Protein AF-A0A0L7R8U9-F1 (afdb_monomer_lite)

Organism: NCBI:txid597456

pLDDT: mean 75.71, std 15.87, range [39.09, 97.75]

Radius of gyration: 36.41 Å; chains: 1; bounding box: 58×98×101 Å

Foldseek 3Di:
DLVCVVVVQVVCCVPPVDNDPDDSVLVLVLVLLLLLVVLLVLLVVLLLVLCCVVDVVSVVCDDVVNVVVVVVVSVVVSVVVSVVVVVCCVPCVPCVLVVLLVSLCCSVPVSVVSVVVSLVSLVVSQVVVCVVVVHGPVVSVLSSVLSVVLVVLSCVLRSLLSVLSSVCSVPVPDPCNPPVNSVVSSVSSVCSVVVNVVSCCVSDPVNVVVVVVVVVVVVVVVVCVVPPPDDDLPDPDPVNVVCCVVVNRPDPDDDDDPVVVVVVVVVVVVVVVVVVVVVPPPDDPVVVVVVVVVVVVVVVVVVVVVVLLQWAAEEEDFLVCCCCVQQVVDAFEKEKEWAAAPPDVVSVVVNVLLGVVRNVFSNYHHYYYHNCRNPPPDDPQFPGKIWMDTNRHTDDIQTHQVSCVHPVRDSVQVVQVCVVSPSGVDPDPDRPDDDDPPPVVVVVVVVVVVVPPPDDD

Secondary structure (DSSP, 8-state):
-TTTHHHHHHHHHHHH-------HHHHHHHHHHHHHHHHHHHHHHHHHHHHHTT-TTHHHHT-HHHHHHHHHHHHHHHHHHHHHHHHHHHH-TTTHHHHHHHHHHHHHHHHHHHHHHHHHHHHHHHHHHHHHHSS--HHHHHHHHHHHHHHHHHHHHHHHHHHHHHHHHH-TT-GGG-HHHHHHHHHHHHHHHHHHHHHHHHH-HHHHHHHHHHHHHHHHHHHHHHHHTT--TT---HHHHHHHHTTSS----PPPPHHHHHHHHHHHHHHHHHHHHTTGGGS-HHHHHHHHHHHHHHHHHHHHHHHH----SEEE--TTTHIIIIITS-TT-EEEEEEE-TT-HHHHHHHHHHHHHHHH-TTSEEEEEEHHHHSTT--GGG-SEEEEEETTEEEEEEEHHHHTTGGG--HHHHHHHHHTTTSS--S--S--SPP---HHHHHHHHHHHTTTTT---

Sequence (457 aa):
MVILIEPLEEMLRWFFNVNMKLNMDYVCMISFDVSVITIAILKFMLYTNIFQEQISFGRTLLKRFTSIKGILLIWCSCIISLAIGLHIYDFFEGDMADIYVWNTIMFIAMPFIIFVAIDSLILYELVILKMIEGSWRKKYLRHYVMLVITAIAFFLIRTPYRLARAINFIEPKALCCTDSRREVLYFMAKTFPIISSIIYISSSAEFQKAFQVWEKSSDREKWLISNFKGQDPNEDTQWNDILRSKGIIPEKQKEITEDQIVDIVENAVNEKTNRLDELDELEDEEDEEVLLEYRRKRIAEMKELANKSKYGEVKEISAEDYVKEVNNAGDDVWVILHLYKAGIPLCTLINQHLANLARKFPATKFLKSISTTCIPNWPDSNLPTIFIYHSGNMVKEIIGPIELRGMKLTEAELEWMLGQIKAVPTKITEDPKPKIKDVLFSTLRHETDDLAESNDW

InterPro domains:
  IPR024253 Phosducin, thioredoxin-like domain [PF02114] (282-426)
  IPR036249 Thioredoxin-like superfamily [SSF52833] (236-425)
  IPR051498 Phosducin-like chaperone and apoptosis regulator [PTHR45809] (231-445)

Structure (mmCIF, N/CA/C/O backbone):
data_AF-A0A0L7R8U9-F1
#
_entry.id   AF-A0A0L7R8U9-F1
#
loop_
_atom_site.group_PDB
_atom_site.id
_atom_site.type_symbol
_atom_site.label_atom_id
_atom_site.label_alt_id
_atom_site.label_comp_id
_atom_site.label_asym_id
_atom_site.label_entity_id
_atom_site.label_seq_id
_atom_site.pdbx_PDB_ins_code
_atom_site.Cartn_x
_atom_site.Cartn_y
_atom_site.Cartn_z
_atom_site.occupancy
_atom_site.B_iso_or_equiv
_atom_site.auth_seq_id
_atom_site.auth_comp_id
_atom_site.auth_asym_id
_atom_site.auth_atom_id
_atom_site.pdbx_PDB_model_num
ATOM 1 N N . MET A 1 1 ? 12.725 6.420 -12.516 1.00 45.22 1 MET A N 1
ATOM 2 C CA . MET A 1 1 ? 13.573 5.213 -12.407 1.00 45.22 1 MET A CA 1
ATOM 3 C C . MET A 1 1 ? 14.944 5.384 -13.054 1.00 45.22 1 MET A C 1
ATOM 5 O O . MET A 1 1 ? 15.909 5.319 -12.317 1.00 45.22 1 MET A O 1
ATOM 9 N N . VAL A 1 2 ? 15.065 5.697 -14.352 1.00 47.12 2 VAL A N 1
ATOM 10 C CA . VAL A 1 2 ? 16.365 5.740 -15.077 1.00 47.12 2 VAL A CA 1
ATOM 11 C C . VAL A 1 2 ? 17.438 6.673 -14.475 1.00 47.12 2 VAL A C 1
ATOM 13 O O . VAL A 1 2 ? 18.620 6.381 -14.563 1.00 47.12 2 VAL A O 1
ATOM 16 N N . ILE A 1 3 ? 17.056 7.780 -13.825 1.00 54.25 3 ILE A N 1
ATOM 17 C CA . ILE A 1 3 ? 18.008 8.727 -13.201 1.00 54.25 3 ILE A CA 1
ATOM 18 C C . ILE A 1 3 ? 18.615 8.184 -11.890 1.00 54.25 3 ILE A C 1
ATOM 20 O O . ILE A 1 3 ? 19.708 8.583 -11.517 1.00 54.25 3 ILE A O 1
ATOM 24 N N . LEU A 1 4 ? 17.928 7.268 -11.199 1.00 56.81 4 LEU A N 1
ATOM 25 C CA . LEU A 1 4 ? 18.342 6.761 -9.882 1.00 56.81 4 LEU A CA 1
ATOM 26 C C . LEU A 1 4 ? 19.111 5.438 -9.957 1.00 56.81 4 LEU A C 1
ATOM 28 O O . LEU A 1 4 ? 19.556 4.941 -8.931 1.00 56.81 4 LEU A O 1
ATOM 32 N N . ILE A 1 5 ? 19.250 4.866 -11.152 1.00 62.53 5 ILE A N 1
ATOM 33 C CA . ILE A 1 5 ? 19.851 3.546 -11.348 1.00 62.53 5 ILE A CA 1
ATOM 34 C C . ILE A 1 5 ? 21.372 3.581 -11.183 1.00 62.53 5 ILE A C 1
ATOM 36 O O . ILE A 1 5 ? 21.901 2.703 -10.521 1.00 62.53 5 ILE A O 1
ATOM 40 N N . GLU A 1 6 ? 22.051 4.621 -11.675 1.00 62.44 6 GLU A N 1
ATOM 41 C CA . GLU A 1 6 ? 23.496 4.820 -11.457 1.00 62.44 6 GLU A CA 1
ATOM 42 C C . GLU A 1 6 ? 23.830 4.979 -9.952 1.00 62.44 6 GLU A C 1
ATOM 44 O O . GLU A 1 6 ? 24.641 4.206 -9.442 1.00 62.44 6 GLU A O 1
ATOM 49 N N . PRO A 1 7 ? 23.149 5.861 -9.182 1.00 67.06 7 PRO A N 1
ATOM 50 C CA . PRO A 1 7 ? 23.321 5.915 -7.726 1.00 67.06 7 PRO A CA 1
ATOM 51 C C . PRO A 1 7 ? 22.981 4.607 -6.999 1.00 67.06 7 PRO A C 1
ATOM 53 O O . PRO A 1 7 ? 23.595 4.282 -5.985 1.00 67.06 7 PRO A O 1
ATOM 56 N N . LEU A 1 8 ? 21.981 3.864 -7.483 1.00 62.41 8 LEU A N 1
ATOM 57 C CA . LEU A 1 8 ? 21.569 2.587 -6.899 1.00 62.41 8 LEU A CA 1
ATOM 58 C C . LEU A 1 8 ? 22.603 1.485 -7.159 1.00 62.41 8 LEU A C 1
ATOM 60 O O . LEU A 1 8 ? 22.883 0.705 -6.256 1.00 62.41 8 LEU A O 1
ATOM 64 N N . GLU A 1 9 ? 23.179 1.425 -8.358 1.00 63.69 9 GLU A N 1
ATOM 65 C CA . GLU A 1 9 ? 24.260 0.499 -8.712 1.00 63.69 9 GLU A CA 1
ATOM 66 C C . GLU A 1 9 ? 25.479 0.737 -7.816 1.00 63.69 9 GLU A C 1
ATOM 68 O O . GLU A 1 9 ? 26.037 -0.205 -7.252 1.00 63.69 9 GLU A O 1
ATOM 73 N N . GLU A 1 10 ? 25.828 2.004 -7.592 1.00 69.56 10 GLU A N 1
ATOM 74 C CA . GLU A 1 10 ? 26.938 2.390 -6.725 1.00 69.56 10 GLU A CA 1
ATOM 75 C C . GLU A 1 10 ? 26.658 2.066 -5.247 1.00 69.56 10 GLU A C 1
ATOM 77 O O . GLU A 1 10 ? 27.529 1.549 -4.545 1.00 69.56 10 GLU A O 1
ATOM 82 N N . MET A 1 11 ? 25.413 2.249 -4.795 1.00 72.62 11 MET A N 1
ATOM 83 C CA . MET A 1 11 ? 24.957 1.834 -3.465 1.00 72.62 11 MET A CA 1
ATOM 84 C C . MET A 1 11 ? 25.008 0.308 -3.286 1.00 72.62 11 MET A C 1
ATOM 86 O O . MET A 1 11 ? 25.519 -0.179 -2.280 1.00 72.62 11 MET A O 1
ATOM 90 N N . LEU A 1 12 ? 24.504 -0.465 -4.250 1.00 70.44 12 LEU A N 1
ATOM 91 C CA . LEU A 1 12 ? 24.481 -1.931 -4.189 1.00 70.44 12 LEU A CA 1
ATOM 92 C C . LEU A 1 12 ? 25.890 -2.525 -4.242 1.00 70.44 12 LEU A C 1
ATOM 94 O O . LEU A 1 12 ? 26.188 -3.474 -3.514 1.00 70.44 12 LEU A O 1
ATOM 98 N N . ARG A 1 13 ? 26.774 -1.932 -5.044 1.00 73.56 13 ARG A N 1
ATOM 99 C CA . ARG A 1 13 ? 28.195 -2.276 -5.065 1.00 73.56 13 ARG A CA 1
ATOM 100 C C . ARG A 1 13 ? 28.855 -1.979 -3.720 1.00 73.56 13 ARG A C 1
ATOM 102 O O . ARG A 1 13 ? 29.638 -2.797 -3.248 1.00 73.56 13 ARG A O 1
ATOM 109 N N . TRP A 1 14 ? 28.515 -0.859 -3.080 1.00 75.31 14 TRP A N 1
ATOM 110 C CA . TRP A 1 14 ? 29.071 -0.487 -1.777 1.00 75.31 14 TRP A CA 1
ATOM 111 C C . TRP A 1 14 ? 28.579 -1.384 -0.630 1.00 75.31 14 TRP A C 1
ATOM 113 O O . TRP A 1 14 ? 29.381 -1.801 0.201 1.00 75.31 14 TRP A O 1
ATOM 123 N N . PHE A 1 15 ? 27.286 -1.725 -0.595 1.00 72.19 15 PHE A N 1
ATOM 124 C CA . PHE A 1 15 ? 26.695 -2.515 0.496 1.00 72.19 15 PHE A CA 1
ATOM 125 C C . PHE A 1 15 ? 26.832 -4.031 0.327 1.00 72.19 15 PHE A C 1
ATOM 127 O O . PHE A 1 15 ? 26.999 -4.738 1.319 1.00 72.19 15 PHE A O 1
ATOM 134 N N . PHE A 1 16 ? 26.741 -4.542 -0.902 1.00 75.44 16 PHE A N 1
ATOM 135 C CA . PHE A 1 16 ? 26.641 -5.983 -1.163 1.00 75.44 16 PHE A CA 1
ATOM 136 C C . PHE A 1 16 ? 27.7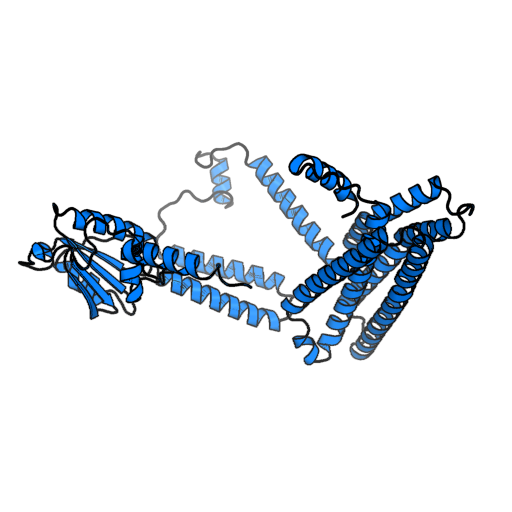84 -6.530 -2.023 1.00 75.44 16 PHE A C 1
ATOM 138 O O . PHE A 1 16 ? 27.810 -7.726 -2.304 1.00 75.44 16 PHE A O 1
ATOM 145 N N . ASN A 1 17 ? 28.730 -5.680 -2.447 1.00 63.53 17 ASN A N 1
ATOM 146 C CA . ASN A 1 17 ? 29.832 -6.041 -3.347 1.00 63.53 17 ASN A CA 1
ATOM 147 C C . ASN A 1 17 ? 29.351 -6.699 -4.661 1.00 63.53 17 ASN A C 1
ATOM 149 O O . ASN A 1 17 ? 30.073 -7.469 -5.295 1.00 63.53 17 ASN A O 1
ATOM 153 N N . VAL A 1 18 ? 28.110 -6.404 -5.066 1.00 59.34 18 VAL A N 1
ATOM 154 C CA . VAL A 1 18 ? 27.506 -6.899 -6.305 1.00 59.34 18 VAL A CA 1
ATOM 155 C C . VAL A 1 18 ? 27.875 -5.939 -7.428 1.00 59.34 18 VAL A C 1
ATOM 157 O O . VAL A 1 18 ? 27.487 -4.774 -7.413 1.00 59.34 18 VAL A O 1
ATOM 160 N N . ASN A 1 19 ? 28.617 -6.432 -8.418 1.00 53.16 19 ASN A N 1
ATOM 161 C CA . ASN A 1 19 ? 28.995 -5.660 -9.598 1.00 53.16 19 ASN A CA 1
ATOM 162 C C . ASN A 1 19 ? 27.950 -5.900 -10.702 1.00 53.16 19 ASN A C 1
ATOM 164 O O . ASN A 1 19 ? 28.122 -6.764 -11.562 1.00 53.16 19 ASN A O 1
ATOM 168 N N . MET A 1 20 ? 26.818 -5.193 -10.635 1.00 55.53 20 MET A N 1
ATOM 169 C CA . MET A 1 20 ? 25.785 -5.288 -11.669 1.00 55.53 20 MET A CA 1
ATOM 170 C C . MET A 1 20 ? 26.158 -4.400 -12.850 1.00 55.53 20 MET A C 1
ATOM 172 O O . MET A 1 20 ? 25.910 -3.206 -12.816 1.00 55.53 20 MET A O 1
ATOM 176 N N . LYS A 1 21 ? 26.717 -4.974 -13.917 1.00 54.75 21 LYS A N 1
ATOM 177 C CA . LYS A 1 21 ? 26.947 -4.244 -15.170 1.00 54.75 21 LYS A CA 1
ATOM 178 C C . LYS A 1 21 ? 25.611 -4.069 -15.900 1.00 54.75 21 LYS A C 1
ATOM 180 O O . LYS A 1 21 ? 25.263 -4.868 -16.768 1.00 54.75 21 LYS A O 1
ATOM 185 N N . LEU A 1 22 ? 24.823 -3.074 -15.500 1.00 57.53 22 LEU A N 1
ATOM 186 C CA . LEU A 1 22 ? 23.476 -2.890 -16.027 1.00 57.53 22 LEU A CA 1
ATOM 187 C C . LEU A 1 22 ? 23.534 -2.243 -17.418 1.00 57.53 22 LEU A C 1
ATOM 189 O O . LEU A 1 22 ? 24.053 -1.142 -17.597 1.00 57.53 22 LEU A O 1
ATOM 193 N N . ASN A 1 23 ? 23.004 -2.928 -18.432 1.00 65.19 23 ASN A N 1
ATOM 194 C CA . ASN A 1 23 ? 22.955 -2.374 -19.781 1.00 65.19 23 ASN A CA 1
ATOM 195 C C . ASN A 1 23 ? 21.934 -1.221 -19.832 1.00 65.19 23 ASN A C 1
ATOM 197 O O . ASN A 1 23 ? 20.725 -1.431 -19.739 1.00 65.19 23 ASN A O 1
ATOM 201 N N . MET A 1 24 ? 22.414 0.011 -19.983 1.00 66.81 24 MET A N 1
ATOM 202 C CA . MET A 1 24 ? 21.566 1.207 -19.967 1.00 66.81 24 MET A CA 1
ATOM 203 C C . MET A 1 24 ? 20.559 1.266 -21.120 1.00 66.81 24 MET A C 1
ATOM 205 O O . MET A 1 24 ? 19.457 1.794 -20.950 1.00 66.81 24 MET A O 1
ATOM 209 N N . ASP A 1 25 ? 20.876 0.657 -22.265 1.00 66.88 25 ASP A N 1
ATOM 210 C CA . ASP A 1 25 ? 19.916 0.532 -23.364 1.00 66.88 25 ASP A CA 1
ATOM 211 C C . ASP A 1 25 ? 18.718 -0.327 -22.938 1.00 66.88 25 ASP A C 1
ATOM 213 O O . ASP A 1 25 ? 17.571 -0.022 -23.268 1.00 66.88 25 ASP A O 1
ATOM 217 N N . TYR A 1 26 ? 18.977 -1.371 -22.149 1.00 68.94 26 TYR A N 1
ATOM 218 C CA . TYR A 1 26 ? 17.965 -2.288 -21.637 1.00 68.94 26 TYR A CA 1
ATOM 219 C C . TYR A 1 26 ? 17.054 -1.614 -20.608 1.00 68.94 26 TYR A C 1
ATOM 221 O O . TYR A 1 26 ? 15.827 -1.688 -20.694 1.00 68.94 26 TYR A O 1
ATOM 229 N N . VAL A 1 27 ? 17.644 -0.847 -19.694 1.00 69.56 27 VAL A N 1
ATOM 230 C CA . VAL A 1 27 ? 16.903 -0.003 -18.747 1.00 69.56 27 VAL A CA 1
ATOM 231 C C . VAL A 1 27 ? 15.960 0.956 -19.479 1.00 69.56 27 VAL A C 1
ATOM 233 O O . VAL A 1 27 ? 14.806 1.138 -19.076 1.00 69.56 27 VAL A O 1
ATOM 236 N N . CYS A 1 28 ? 16.425 1.552 -20.578 1.00 71.25 28 CYS A N 1
ATOM 237 C CA . CYS A 1 28 ? 15.601 2.428 -21.400 1.00 71.25 28 CYS A CA 1
ATOM 238 C C . CYS A 1 28 ? 14.457 1.683 -22.102 1.00 71.25 28 CYS A C 1
ATOM 240 O O . CYS A 1 28 ? 13.338 2.204 -22.081 1.00 71.25 28 CYS A O 1
ATOM 242 N N . MET A 1 29 ? 14.688 0.475 -22.638 1.00 72.69 29 MET A N 1
ATOM 243 C CA . MET A 1 29 ? 13.632 -0.377 -23.215 1.00 72.69 29 MET A CA 1
ATOM 244 C C . MET A 1 29 ? 12.526 -0.672 -22.199 1.00 72.69 29 MET A C 1
ATOM 246 O O . MET A 1 29 ? 11.361 -0.376 -22.449 1.00 72.69 29 MET A O 1
ATOM 250 N N . ILE A 1 30 ? 12.892 -1.151 -21.010 1.00 73.31 30 ILE A N 1
ATOM 251 C CA . ILE A 1 30 ? 11.928 -1.455 -19.945 1.00 73.31 30 ILE A CA 1
ATOM 252 C C . ILE A 1 30 ? 11.131 -0.212 -19.571 1.00 73.31 30 ILE A C 1
ATOM 254 O O . ILE A 1 30 ? 9.907 -0.244 -19.454 1.00 73.31 30 ILE A O 1
ATOM 258 N N . SER A 1 31 ? 11.828 0.907 -19.359 1.00 77.12 31 SER A N 1
ATOM 259 C CA . SER A 1 31 ? 11.175 2.142 -18.932 1.00 77.12 31 SER A CA 1
ATOM 260 C C . SER A 1 31 ? 10.176 2.652 -19.973 1.00 77.12 31 SER A C 1
ATOM 262 O O . SER A 1 31 ? 9.178 3.278 -19.606 1.00 77.12 31 SER A O 1
ATOM 264 N N . PHE A 1 32 ? 10.428 2.379 -21.257 1.00 81.62 32 PHE A N 1
ATOM 265 C CA . PHE A 1 32 ? 9.499 2.645 -22.344 1.00 81.62 32 PHE A CA 1
ATOM 266 C C . PHE A 1 32 ? 8.256 1.765 -22.205 1.00 81.62 32 PHE A C 1
ATOM 268 O O . PHE A 1 32 ? 7.154 2.305 -22.119 1.00 81.62 32 PHE A O 1
ATOM 275 N N . ASP A 1 33 ? 8.430 0.448 -22.102 1.00 78.06 33 ASP A N 1
ATOM 276 C CA . ASP A 1 33 ? 7.323 -0.515 -22.074 1.00 78.06 33 ASP A CA 1
ATOM 277 C C . ASP A 1 33 ? 6.414 -0.305 -20.848 1.00 78.06 33 ASP A C 1
ATOM 279 O O . ASP A 1 33 ? 5.188 -0.258 -20.971 1.00 78.06 33 ASP A O 1
ATOM 283 N N . VAL A 1 34 ? 7.001 -0.042 -19.674 1.00 79.56 34 VAL A N 1
ATOM 284 C CA . VAL A 1 34 ? 6.248 0.289 -18.450 1.00 79.56 34 VAL A CA 1
ATOM 285 C C . VAL A 1 34 ? 5.433 1.572 -18.630 1.00 79.56 34 VAL A C 1
ATOM 287 O O . VAL A 1 34 ? 4.279 1.641 -18.203 1.00 79.56 34 VAL A O 1
ATOM 290 N N . SER A 1 35 ? 6.009 2.594 -19.270 1.00 84.94 35 SER A N 1
ATOM 291 C CA . SER A 1 35 ? 5.315 3.867 -19.508 1.00 84.94 35 SER A CA 1
ATOM 292 C C . SER A 1 35 ? 4.129 3.682 -20.459 1.00 84.94 35 SER A C 1
ATOM 294 O O . SER A 1 35 ? 3.054 4.220 -20.201 1.00 84.94 35 SER A O 1
ATOM 296 N N . VAL A 1 36 ? 4.296 2.878 -21.514 1.00 84.69 36 VAL A N 1
ATOM 297 C CA . VAL A 1 36 ? 3.229 2.534 -22.461 1.00 84.69 36 VAL A CA 1
ATOM 298 C C . VAL A 1 36 ? 2.057 1.855 -21.756 1.00 84.69 36 VAL A C 1
ATOM 300 O O . VAL A 1 36 ? 0.919 2.307 -21.887 1.00 84.69 36 VAL A O 1
ATOM 303 N N . ILE A 1 37 ? 2.327 0.798 -20.984 1.00 82.62 37 ILE A N 1
ATOM 304 C CA . ILE A 1 37 ? 1.288 0.035 -20.277 1.00 82.62 37 ILE A CA 1
ATOM 305 C C . ILE A 1 37 ? 0.573 0.925 -19.255 1.00 82.62 37 ILE A C 1
ATOM 307 O O . ILE A 1 37 ? -0.654 0.912 -19.160 1.00 82.62 37 ILE A O 1
ATOM 311 N N . THR A 1 38 ? 1.329 1.757 -18.535 1.00 84.12 38 THR A N 1
ATOM 312 C CA . THR A 1 38 ? 0.772 2.694 -17.552 1.00 84.12 38 THR A CA 1
ATOM 313 C C . THR A 1 38 ? -0.190 3.683 -18.212 1.00 84.12 38 THR A C 1
ATOM 315 O O . THR A 1 38 ? -1.308 3.858 -17.735 1.00 84.12 38 THR A O 1
ATOM 318 N N . ILE A 1 39 ? 0.198 4.296 -19.337 1.00 88.12 39 ILE A N 1
ATOM 319 C CA . ILE A 1 39 ? -0.668 5.230 -20.073 1.00 88.12 39 ILE A CA 1
ATOM 320 C C . ILE A 1 39 ? -1.917 4.510 -20.605 1.00 88.12 39 ILE A C 1
ATOM 322 O O . ILE A 1 39 ? -3.016 5.051 -20.476 1.00 88.12 39 ILE A O 1
ATOM 326 N N . ALA A 1 40 ? -1.775 3.290 -21.142 1.00 86.00 40 ALA A N 1
ATOM 327 C CA . ALA A 1 40 ? -2.902 2.477 -21.615 1.00 86.00 40 ALA A CA 1
ATOM 328 C C . ALA A 1 40 ? -3.960 2.297 -20.522 1.00 86.00 40 ALA A C 1
ATOM 330 O O . ALA A 1 40 ? -5.158 2.445 -20.756 1.00 86.00 40 ALA A O 1
ATOM 331 N N . ILE A 1 41 ? -3.498 2.005 -19.310 1.00 82.75 41 ILE A N 1
ATOM 332 C CA . ILE A 1 41 ? -4.367 1.681 -18.186 1.00 82.75 41 ILE A CA 1
ATOM 333 C C . ILE A 1 41 ? -4.988 2.925 -17.588 1.00 82.75 41 ILE A C 1
ATOM 335 O O . ILE A 1 41 ? -6.172 2.898 -17.283 1.00 82.75 41 ILE A O 1
ATOM 339 N N . LEU A 1 42 ? -4.256 4.035 -17.494 1.00 86.56 42 LEU A N 1
ATOM 340 C CA . LEU A 1 42 ? -4.856 5.309 -17.097 1.00 86.56 42 LEU A CA 1
ATOM 341 C C . LEU A 1 42 ? -5.976 5.724 -18.064 1.00 86.56 42 LEU A C 1
ATOM 343 O O . LEU A 1 42 ? -7.030 6.176 -17.617 1.00 86.56 42 LEU A O 1
ATOM 347 N N . LYS A 1 43 ? -5.793 5.509 -19.376 1.00 89.62 43 LYS A N 1
ATOM 348 C CA . LYS A 1 43 ? -6.856 5.723 -20.371 1.00 89.62 43 LYS A CA 1
ATOM 349 C C . LYS A 1 43 ? -8.021 4.750 -20.184 1.00 89.62 43 LYS A C 1
ATOM 351 O O . LYS A 1 43 ? -9.170 5.178 -20.183 1.00 89.62 43 LYS A O 1
ATOM 356 N N . PHE A 1 44 ? -7.749 3.465 -19.970 1.00 86.12 44 PHE A N 1
ATOM 357 C CA . PHE A 1 44 ? -8.795 2.474 -19.712 1.00 86.12 44 PHE A CA 1
ATOM 358 C C . PHE A 1 44 ? -9.585 2.777 -18.429 1.00 86.12 44 PHE A C 1
ATOM 360 O O . PHE A 1 44 ? -10.807 2.709 -18.438 1.00 86.12 44 PHE A O 1
ATOM 367 N N . MET A 1 45 ? -8.917 3.189 -17.350 1.00 83.19 45 MET A N 1
ATOM 368 C CA . MET A 1 45 ? -9.564 3.610 -16.105 1.00 83.19 45 MET A CA 1
ATOM 369 C C . MET A 1 45 ? -10.444 4.847 -16.309 1.00 83.19 45 MET A C 1
ATOM 371 O O . MET A 1 45 ? -11.536 4.931 -15.749 1.00 83.19 45 MET A O 1
ATOM 375 N N . LEU A 1 46 ? -9.995 5.807 -17.126 1.00 87.06 46 LEU A N 1
ATOM 376 C CA . LEU A 1 46 ? -10.821 6.951 -17.505 1.00 87.06 46 LEU A CA 1
ATOM 377 C C . LEU A 1 46 ? -12.074 6.495 -18.264 1.00 87.06 46 LEU A C 1
ATOM 379 O O . LEU A 1 46 ? -13.168 6.944 -17.934 1.00 87.06 46 LEU A O 1
ATOM 383 N N . TYR A 1 47 ? -11.925 5.582 -19.227 1.00 85.62 47 TYR A N 1
ATOM 384 C CA . TYR A 1 47 ? -13.054 4.988 -19.945 1.00 85.62 47 TYR A CA 1
ATOM 385 C C . TYR A 1 47 ? -14.041 4.303 -18.992 1.00 85.62 47 TYR A C 1
ATOM 387 O O . TYR A 1 47 ? -15.232 4.602 -19.032 1.00 85.62 47 TYR A O 1
ATOM 395 N N . THR A 1 48 ? -13.562 3.443 -18.086 1.00 80.25 48 THR A N 1
ATOM 396 C CA . THR A 1 48 ? -14.439 2.740 -17.138 1.00 80.25 48 THR A CA 1
ATOM 397 C C . THR A 1 48 ? -15.157 3.696 -16.197 1.00 80.25 48 THR A C 1
ATOM 399 O O . THR A 1 48 ? -16.318 3.459 -15.893 1.00 80.25 48 THR A O 1
ATOM 402 N N . ASN A 1 49 ? -14.509 4.783 -15.768 1.00 78.12 49 ASN A N 1
ATOM 403 C CA . ASN A 1 49 ? -15.142 5.787 -14.910 1.00 78.12 49 ASN A CA 1
ATOM 404 C C . ASN A 1 49 ? -16.267 6.539 -15.631 1.00 78.12 49 ASN A C 1
ATOM 406 O O . ASN A 1 49 ? -17.297 6.802 -15.023 1.00 78.12 49 ASN A O 1
ATOM 410 N N . ILE A 1 50 ? -16.084 6.858 -16.916 1.00 80.62 50 ILE A N 1
ATOM 411 C CA . ILE A 1 50 ? -17.122 7.489 -17.748 1.00 80.62 50 ILE A CA 1
ATOM 412 C C . ILE A 1 50 ? -18.286 6.509 -17.982 1.00 80.62 50 ILE A C 1
ATOM 414 O O . ILE A 1 50 ? -19.449 6.895 -17.921 1.00 80.62 50 ILE A O 1
ATOM 418 N N . PHE A 1 51 ? -17.980 5.231 -18.216 1.00 72.81 51 PHE A N 1
ATOM 419 C CA . PHE A 1 51 ? -18.972 4.186 -18.480 1.00 72.81 51 PHE A CA 1
ATOM 420 C C . PHE A 1 51 ? -19.755 3.750 -17.227 1.00 72.81 51 PHE A C 1
ATOM 422 O O . PHE A 1 51 ? -20.937 3.419 -17.301 1.00 72.81 51 PHE A O 1
ATOM 429 N N . GLN A 1 52 ? -19.114 3.744 -16.055 1.00 66.50 52 GLN A N 1
ATOM 430 C CA . GLN A 1 52 ? -19.696 3.280 -14.792 1.00 66.50 52 GLN A CA 1
ATOM 431 C C . GLN A 1 52 ? -20.913 4.102 -14.349 1.00 66.50 52 GLN A C 1
ATOM 433 O O . GLN A 1 52 ? -21.821 3.543 -13.735 1.00 66.50 52 GLN A O 1
ATOM 438 N N . GLU A 1 53 ? -20.965 5.391 -14.679 1.00 61.56 53 GLU A N 1
ATOM 439 C CA . GLU A 1 53 ? -22.134 6.229 -14.391 1.00 61.56 53 GLU A CA 1
ATOM 440 C C . GLU A 1 53 ? -23.374 5.826 -15.207 1.00 61.56 53 GLU A C 1
ATOM 442 O O . GLU A 1 53 ? -24.493 6.113 -14.790 1.00 61.56 53 GLU A O 1
ATOM 447 N N . GLN A 1 54 ? -23.211 5.119 -16.333 1.00 59.03 54 GLN A N 1
ATOM 448 C CA . GLN A 1 54 ? -24.333 4.664 -17.160 1.00 59.03 54 GLN A CA 1
ATOM 449 C C . GLN A 1 54 ? -24.892 3.288 -16.750 1.00 59.03 54 GLN A C 1
ATOM 451 O O . GLN A 1 54 ? -26.059 3.009 -17.028 1.00 59.03 54 GLN A O 1
ATOM 456 N N . ILE A 1 55 ? -24.105 2.401 -16.116 1.00 56.19 55 ILE A N 1
ATOM 457 C CA . ILE A 1 55 ? -24.517 1.007 -15.843 1.00 56.19 55 ILE A CA 1
ATOM 458 C C . ILE A 1 55 ? -24.111 0.560 -14.430 1.00 56.19 55 ILE A C 1
ATOM 460 O O . ILE A 1 55 ? -22.934 0.548 -14.072 1.00 56.19 55 ILE A O 1
ATOM 464 N N . SER A 1 56 ? -25.082 0.066 -13.650 1.00 51.09 56 SER A N 1
ATOM 465 C CA . SER A 1 56 ? -24.915 -0.434 -12.268 1.00 51.09 56 SER A CA 1
ATOM 466 C C . SER A 1 56 ? -23.837 -1.521 -12.097 1.00 51.09 56 SER A C 1
ATOM 468 O O . SER A 1 56 ? -23.260 -1.663 -11.020 1.00 51.09 56 SER A O 1
ATOM 470 N N . PHE A 1 57 ? -23.507 -2.255 -13.163 1.00 48.16 57 PHE A N 1
ATOM 471 C CA . PHE A 1 57 ? -22.439 -3.259 -13.197 1.00 48.16 57 PHE A CA 1
ATOM 472 C C . PHE A 1 57 ? -21.026 -2.648 -13.089 1.00 48.16 57 PHE A C 1
ATOM 474 O O . PHE A 1 57 ? -20.143 -3.251 -12.475 1.00 48.16 57 PHE A O 1
ATOM 481 N N . GLY A 1 58 ? -20.814 -1.421 -13.588 1.00 49.50 58 GLY A N 1
ATOM 482 C CA . GLY A 1 58 ? -19.532 -0.709 -13.482 1.00 49.50 58 GLY A CA 1
ATOM 483 C C . GLY A 1 58 ? -19.121 -0.435 -12.032 1.00 49.50 58 GLY A C 1
ATOM 484 O O . GLY A 1 58 ? -17.944 -0.557 -11.693 1.00 49.50 58 GLY A O 1
ATOM 485 N N . ARG A 1 59 ? -20.104 -0.205 -11.143 1.00 51.72 59 ARG A N 1
ATOM 486 C CA . ARG A 1 59 ? -19.900 0.008 -9.695 1.00 51.72 59 ARG A CA 1
ATOM 487 C C . ARG A 1 59 ? -19.206 -1.170 -9.004 1.00 51.72 59 ARG A C 1
ATOM 489 O O . ARG A 1 59 ? -18.492 -0.987 -8.022 1.00 51.72 59 ARG A O 1
ATOM 496 N N . THR A 1 60 ? -19.372 -2.382 -9.533 1.00 49.97 60 THR A N 1
ATOM 497 C CA . THR A 1 60 ? -18.750 -3.598 -8.981 1.00 49.97 60 THR A CA 1
ATOM 498 C C . THR A 1 60 ? -17.303 -3.774 -9.451 1.00 49.97 60 THR A C 1
ATOM 500 O O . THR A 1 60 ? -16.480 -4.324 -8.715 1.00 49.97 60 THR A O 1
ATOM 503 N N . LEU A 1 61 ? -16.970 -3.283 -10.651 1.00 50.16 61 LEU A N 1
ATOM 504 C CA . LEU A 1 61 ? -15.652 -3.463 -11.261 1.00 50.16 61 LEU A CA 1
ATOM 505 C C . LEU A 1 61 ? -14.566 -2.622 -10.561 1.00 50.16 61 LEU A C 1
ATOM 507 O O . LEU A 1 61 ? -13.423 -3.067 -10.451 1.00 50.16 61 LEU A O 1
ATOM 511 N N . LEU A 1 62 ? -14.926 -1.448 -10.027 1.00 52.38 62 LEU A N 1
ATOM 512 C CA . LEU A 1 62 ? -13.983 -0.456 -9.500 1.00 52.38 62 LEU A CA 1
ATOM 513 C C . LEU A 1 62 ? -13.999 -0.301 -7.966 1.00 52.38 62 LEU A C 1
ATOM 515 O O . LEU A 1 62 ? -13.841 0.795 -7.435 1.00 52.38 62 LEU A O 1
ATOM 519 N N . LYS A 1 63 ? -14.128 -1.392 -7.202 1.00 58.66 63 LYS A N 1
ATOM 520 C CA . LYS A 1 63 ? -13.735 -1.335 -5.779 1.00 58.66 63 LYS A CA 1
ATOM 521 C C . LYS A 1 63 ? -12.235 -1.012 -5.700 1.00 58.66 63 LYS A C 1
ATOM 523 O O . LYS A 1 63 ? -11.451 -1.610 -6.430 1.00 58.66 63 LYS A O 1
ATOM 528 N N . ARG A 1 64 ? -11.803 -0.128 -4.786 1.00 53.09 64 ARG A N 1
ATOM 529 C CA . ARG A 1 64 ? -10.383 0.271 -4.558 1.00 53.09 64 ARG A CA 1
ATOM 530 C C . ARG A 1 64 ? -9.375 -0.896 -4.560 1.00 53.09 64 ARG A C 1
ATOM 532 O O . ARG A 1 64 ? -8.231 -0.729 -4.976 1.00 53.09 64 ARG A O 1
ATOM 539 N N . PHE A 1 65 ? -9.801 -2.090 -4.146 1.00 49.53 65 PHE A N 1
ATOM 540 C CA . PHE A 1 65 ? -8.994 -3.312 -4.186 1.00 49.53 65 PHE A CA 1
ATOM 541 C C . PHE A 1 65 ? -8.670 -3.808 -5.606 1.00 49.53 65 PHE A C 1
ATOM 543 O O . PHE A 1 65 ? -7.617 -4.410 -5.802 1.00 49.53 65 PHE A O 1
ATOM 550 N N . THR A 1 66 ? -9.520 -3.551 -6.599 1.00 57.41 66 THR A N 1
ATOM 551 C CA . THR A 1 66 ? -9.307 -3.937 -8.001 1.00 57.41 66 THR A CA 1
ATOM 552 C C . THR A 1 66 ? -8.269 -3.046 -8.679 1.00 57.41 66 THR A C 1
ATOM 554 O O . THR A 1 66 ? -7.439 -3.564 -9.415 1.00 57.41 66 THR A O 1
ATOM 557 N N . SER A 1 67 ? -8.219 -1.744 -8.370 1.00 59.78 67 SER A N 1
ATOM 558 C CA . SER A 1 67 ? -7.181 -0.839 -8.896 1.00 59.78 67 SER A CA 1
ATOM 559 C C . SER A 1 67 ? -5.794 -1.182 -8.351 1.00 59.78 67 SER A C 1
ATOM 561 O O . SER A 1 67 ? -4.830 -1.211 -9.107 1.00 59.78 67 SER A O 1
ATOM 563 N N . ILE A 1 68 ? -5.690 -1.532 -7.062 1.00 61.97 68 ILE A N 1
ATOM 564 C CA . ILE A 1 68 ? -4.430 -2.008 -6.461 1.00 61.97 68 ILE A CA 1
ATOM 565 C C . ILE A 1 68 ? -4.014 -3.351 -7.072 1.00 61.97 68 ILE A C 1
ATOM 567 O O . ILE A 1 68 ? -2.850 -3.526 -7.420 1.00 61.97 68 ILE A O 1
ATOM 571 N N . LYS A 1 69 ? -4.958 -4.283 -7.266 1.00 63.25 69 LYS A N 1
ATOM 572 C CA . LYS A 1 69 ? -4.700 -5.550 -7.973 1.00 63.25 69 LYS A CA 1
ATOM 573 C C . LYS A 1 69 ? -4.290 -5.325 -9.428 1.00 63.25 69 LYS A C 1
ATOM 575 O O . LYS A 1 69 ? -3.400 -6.016 -9.903 1.00 63.25 69 LYS A O 1
ATOM 580 N N . GLY A 1 70 ? -4.888 -4.349 -10.106 1.00 66.94 70 GLY A N 1
ATOM 581 C CA . GLY A 1 70 ? -4.525 -3.931 -11.457 1.00 66.94 70 GLY A CA 1
ATOM 582 C C . GLY A 1 70 ? -3.102 -3.389 -11.503 1.00 66.94 70 GLY A C 1
ATOM 583 O O . GLY A 1 70 ? -2.307 -3.867 -12.299 1.00 66.94 70 GLY A O 1
ATOM 584 N N . ILE A 1 71 ? -2.740 -2.484 -10.589 1.00 68.50 71 ILE A N 1
ATOM 585 C CA . ILE A 1 71 ? -1.368 -1.983 -10.451 1.00 68.50 71 ILE A CA 1
ATOM 586 C C . ILE A 1 71 ? -0.407 -3.147 -10.193 1.00 68.50 71 ILE A C 1
ATOM 588 O O . ILE A 1 71 ? 0.555 -3.310 -10.933 1.00 68.50 71 ILE A O 1
ATOM 592 N N . LEU A 1 72 ? -0.681 -4.015 -9.220 1.00 67.94 72 LEU A N 1
ATOM 593 C CA . LEU A 1 72 ? 0.172 -5.176 -8.947 1.00 67.94 72 LEU A CA 1
ATOM 594 C C . LEU A 1 72 ? 0.308 -6.102 -10.164 1.00 67.94 72 LEU A C 1
ATOM 596 O O . LEU A 1 72 ? 1.414 -6.534 -10.463 1.00 67.94 72 LEU A O 1
ATOM 600 N N . LEU A 1 73 ? -0.770 -6.343 -10.913 1.00 70.25 73 LEU A N 1
ATOM 601 C CA . LEU A 1 73 ? -0.740 -7.140 -12.139 1.00 70.25 73 LEU A CA 1
ATOM 602 C C . LEU A 1 73 ? 0.101 -6.471 -13.234 1.00 70.25 73 LEU A C 1
ATOM 604 O O . LEU A 1 73 ? 0.855 -7.167 -13.906 1.00 70.25 73 LEU A O 1
ATOM 608 N N . ILE A 1 74 ? 0.043 -5.142 -13.376 1.00 68.19 74 ILE A N 1
ATOM 609 C CA . ILE A 1 74 ? 0.917 -4.379 -14.285 1.00 68.19 74 ILE A CA 1
ATOM 610 C C . ILE A 1 74 ? 2.369 -4.581 -13.901 1.00 68.19 74 ILE A C 1
ATOM 612 O O . ILE A 1 74 ? 3.182 -4.938 -14.744 1.00 68.19 74 ILE A O 1
ATOM 616 N N . TRP A 1 75 ? 2.699 -4.367 -12.628 1.00 66.88 75 TRP A N 1
ATOM 617 C CA . TRP A 1 75 ? 4.064 -4.508 -12.144 1.00 66.88 75 TRP A CA 1
ATOM 618 C C . TRP A 1 75 ? 4.561 -5.945 -12.332 1.00 66.88 75 TRP A C 1
ATOM 620 O O . TRP A 1 75 ? 5.647 -6.133 -12.870 1.00 66.88 75 TRP A O 1
ATOM 630 N N . CYS A 1 76 ? 3.749 -6.955 -12.009 1.00 72.69 76 CYS A N 1
ATOM 631 C CA . CYS A 1 76 ? 4.070 -8.361 -12.252 1.00 72.69 76 CYS A CA 1
ATOM 632 C C . CYS A 1 76 ? 4.243 -8.674 -13.745 1.00 72.69 76 CYS A C 1
ATOM 634 O O . CYS A 1 76 ? 5.231 -9.298 -14.114 1.00 72.69 76 CYS A O 1
ATOM 636 N N . SER A 1 77 ? 3.341 -8.216 -14.615 1.00 68.44 77 SER A N 1
ATOM 637 C CA . SER A 1 77 ? 3.445 -8.428 -16.063 1.00 68.44 77 SER A CA 1
ATOM 638 C C . SER A 1 77 ? 4.676 -7.736 -16.646 1.00 68.44 77 SER A C 1
ATOM 640 O O . SER A 1 77 ? 5.356 -8.325 -17.477 1.00 68.44 77 SER A O 1
ATOM 642 N N . CYS A 1 78 ? 4.999 -6.521 -16.198 1.00 66.06 78 CYS A N 1
ATOM 643 C CA . CYS A 1 78 ? 6.206 -5.801 -16.596 1.00 66.06 78 CYS A CA 1
ATOM 644 C C . CYS A 1 78 ? 7.472 -6.531 -16.136 1.00 66.06 78 CYS A C 1
ATOM 646 O O . CYS A 1 78 ? 8.415 -6.651 -16.911 1.00 66.06 78 CYS A O 1
ATOM 648 N N . ILE A 1 79 ? 7.488 -7.051 -14.903 1.00 66.81 79 ILE A N 1
ATOM 649 C CA . ILE A 1 79 ? 8.604 -7.839 -14.361 1.00 66.81 79 ILE A CA 1
ATOM 650 C C . ILE A 1 79 ? 8.766 -9.157 -15.127 1.00 66.81 79 ILE A C 1
ATOM 652 O O . ILE A 1 79 ? 9.890 -9.559 -15.408 1.00 66.81 79 ILE A O 1
ATOM 656 N N . ILE A 1 80 ? 7.670 -9.814 -15.512 1.00 69.19 80 ILE A N 1
ATOM 657 C CA . ILE A 1 80 ? 7.709 -11.047 -16.308 1.00 69.19 80 ILE A CA 1
ATOM 658 C C . ILE A 1 80 ? 8.218 -10.757 -17.723 1.00 69.19 80 ILE A C 1
ATOM 660 O O . ILE A 1 80 ? 9.132 -11.436 -18.181 1.00 69.19 80 ILE A O 1
ATOM 664 N N . SER A 1 81 ? 7.707 -9.723 -18.397 1.00 66.69 81 SER A N 1
ATOM 665 C CA . SER A 1 81 ? 8.219 -9.296 -19.709 1.00 66.69 81 SER A CA 1
ATOM 666 C C . SER A 1 81 ? 9.704 -8.921 -19.653 1.00 66.69 81 SER A C 1
ATOM 668 O O . SER A 1 81 ? 10.451 -9.213 -20.583 1.00 66.69 81 SER A O 1
ATOM 670 N N . LEU A 1 82 ? 10.147 -8.325 -18.543 1.00 64.00 82 LEU A N 1
ATOM 671 C CA . LEU A 1 82 ? 11.547 -8.008 -18.261 1.00 64.00 82 LEU A CA 1
ATOM 672 C C . LEU A 1 82 ? 12.388 -9.274 -18.063 1.00 64.00 82 LEU A C 1
ATOM 674 O O . LEU A 1 82 ? 13.426 -9.423 -18.697 1.00 64.00 82 LEU A O 1
ATOM 678 N N . ALA A 1 83 ? 11.922 -10.227 -17.259 1.00 64.62 83 ALA A N 1
ATOM 679 C CA . ALA A 1 83 ? 12.610 -11.499 -17.055 1.00 64.62 83 ALA A CA 1
ATOM 680 C C . ALA A 1 83 ? 12.732 -12.299 -18.363 1.00 64.62 83 ALA A C 1
ATOM 682 O O . ALA A 1 83 ? 13.797 -12.831 -18.656 1.00 64.62 83 ALA A O 1
ATOM 683 N N . ILE A 1 84 ? 11.676 -12.320 -19.183 1.00 66.56 84 ILE A N 1
ATOM 684 C CA . ILE A 1 84 ? 11.683 -12.948 -20.511 1.00 66.56 84 ILE A CA 1
ATOM 685 C C . ILE A 1 84 ? 12.657 -12.214 -21.441 1.00 66.56 84 ILE A C 1
ATOM 687 O O . ILE A 1 84 ? 13.458 -12.855 -22.116 1.00 66.56 84 ILE A O 1
ATOM 691 N N . GLY A 1 85 ? 12.636 -10.878 -21.448 1.00 63.81 85 GLY A N 1
ATOM 692 C CA . GLY A 1 85 ? 13.550 -10.067 -22.250 1.00 63.81 85 GLY A CA 1
ATOM 693 C C . GLY A 1 85 ? 15.021 -10.274 -21.880 1.00 63.81 85 GLY A C 1
ATOM 694 O O . GLY A 1 85 ? 15.836 -10.416 -22.783 1.00 63.81 85 GLY A O 1
ATOM 695 N N . LEU A 1 86 ? 15.353 -10.340 -20.583 1.00 62.06 86 LEU A N 1
ATOM 696 C CA . LEU A 1 86 ? 16.705 -10.647 -20.088 1.00 62.06 86 LEU A CA 1
ATOM 697 C C . LEU A 1 86 ? 17.129 -12.073 -20.438 1.00 62.06 86 LEU A C 1
ATOM 699 O O . LEU A 1 86 ? 18.229 -12.281 -20.934 1.00 62.06 86 LEU A O 1
ATOM 703 N N . HIS A 1 87 ? 16.244 -13.049 -20.235 1.00 64.62 87 HIS A N 1
ATOM 704 C CA . HIS A 1 87 ? 16.538 -14.451 -20.522 1.00 64.62 87 HIS A CA 1
ATOM 705 C C . HIS A 1 87 ? 16.784 -14.698 -22.018 1.00 64.62 87 HIS A C 1
ATOM 707 O O . HIS A 1 87 ? 17.635 -15.501 -22.385 1.00 64.62 87 HIS A O 1
ATOM 713 N N . ILE A 1 88 ? 16.052 -14.011 -22.900 1.00 61.41 88 ILE A N 1
ATOM 714 C CA . ILE A 1 88 ? 16.304 -14.060 -24.347 1.00 61.41 88 ILE A CA 1
ATOM 715 C C . ILE A 1 88 ? 17.643 -13.379 -24.683 1.00 61.41 88 ILE A C 1
ATOM 717 O O . ILE A 1 88 ? 18.367 -13.865 -25.548 1.00 61.41 88 ILE A O 1
ATOM 721 N N . TYR A 1 89 ? 17.988 -12.298 -23.973 1.00 58.66 89 TYR A N 1
ATOM 722 C CA . TYR A 1 89 ? 19.220 -11.530 -24.174 1.00 58.66 89 TYR A CA 1
ATOM 723 C C . TYR A 1 89 ? 20.483 -12.343 -23.851 1.00 58.66 89 TYR A C 1
ATOM 725 O O . TYR A 1 89 ? 21.448 -12.290 -24.609 1.00 58.66 89 TYR A O 1
ATOM 733 N N . ASP A 1 90 ? 20.463 -13.119 -22.765 1.00 59.50 90 ASP A N 1
ATOM 734 C CA . ASP A 1 90 ? 21.611 -13.928 -22.329 1.00 59.50 90 ASP A CA 1
ATOM 735 C C . ASP A 1 90 ? 21.845 -15.176 -23.202 1.00 59.50 90 ASP A C 1
ATOM 737 O O . ASP A 1 90 ? 22.942 -15.731 -23.203 1.00 59.50 90 ASP A O 1
ATOM 741 N N . PHE A 1 91 ? 20.831 -15.638 -23.945 1.00 56.16 91 PHE A N 1
ATOM 742 C CA . PHE A 1 91 ? 20.884 -16.918 -24.665 1.00 56.16 91 PHE A CA 1
ATOM 743 C C . PHE A 1 91 ? 21.107 -16.786 -26.183 1.00 56.16 91 PHE A C 1
ATOM 745 O O . PHE A 1 91 ? 21.550 -17.744 -26.815 1.00 56.16 91 PHE A O 1
ATOM 752 N N . PHE A 1 92 ? 20.814 -15.625 -26.783 1.00 56.53 92 PHE A N 1
ATOM 753 C CA . PHE A 1 92 ? 20.799 -15.431 -28.243 1.00 56.53 92 PHE A CA 1
ATOM 754 C C . PHE A 1 92 ? 21.722 -14.301 -28.732 1.00 56.53 92 PHE A C 1
ATOM 756 O O . PHE A 1 92 ? 21.320 -13.509 -29.579 1.00 56.53 92 PHE A O 1
ATOM 763 N N . GLU A 1 93 ? 22.979 -14.242 -28.270 1.00 57.06 93 GLU A N 1
ATOM 764 C CA . GLU A 1 93 ? 23.962 -13.195 -28.643 1.00 57.06 93 GLU A CA 1
ATOM 765 C C . GLU A 1 93 ? 24.105 -12.931 -30.164 1.00 57.06 93 GLU A C 1
ATOM 767 O O . GLU A 1 93 ? 24.456 -11.817 -30.554 1.00 57.06 93 GLU A O 1
ATOM 772 N N . GLY A 1 94 ? 23.805 -13.910 -31.030 1.00 58.19 94 GLY A N 1
ATOM 773 C CA . GLY A 1 94 ? 23.884 -13.784 -32.495 1.00 58.19 94 GLY A CA 1
ATOM 774 C C . GLY A 1 94 ? 22.682 -13.116 -33.184 1.00 58.19 94 GLY A C 1
ATOM 775 O O . GLY A 1 94 ? 22.881 -12.407 -34.167 1.00 58.19 94 GLY A O 1
ATOM 776 N N . ASP A 1 95 ? 21.464 -13.267 -32.647 1.00 61.53 95 ASP A N 1
ATOM 777 C CA . ASP A 1 95 ? 20.201 -12.805 -33.273 1.00 61.53 95 ASP A CA 1
ATOM 778 C C . ASP A 1 95 ? 19.622 -11.547 -32.585 1.00 61.53 95 ASP A C 1
ATOM 780 O O . ASP A 1 95 ? 18.477 -11.134 -32.799 1.00 61.53 95 ASP A O 1
ATOM 784 N N . MET A 1 96 ? 20.432 -10.901 -31.743 1.00 65.12 96 MET A N 1
ATOM 785 C CA . MET A 1 96 ? 20.046 -9.773 -30.886 1.00 65.12 96 MET A CA 1
ATOM 786 C C . MET A 1 96 ? 19.477 -8.576 -31.648 1.00 65.12 96 MET A C 1
ATOM 788 O O . MET A 1 96 ? 18.562 -7.902 -31.168 1.00 65.12 96 MET A O 1
ATOM 792 N N . ALA A 1 97 ? 20.027 -8.308 -32.832 1.00 68.62 97 ALA A N 1
ATOM 793 C CA . ALA A 1 97 ? 19.602 -7.222 -33.704 1.00 68.62 97 ALA A CA 1
ATOM 794 C C . ALA A 1 97 ? 18.151 -7.418 -34.167 1.00 68.62 97 ALA A C 1
ATOM 796 O O . ALA A 1 97 ? 17.323 -6.518 -34.011 1.00 68.62 97 ALA A O 1
ATOM 797 N N . ASP A 1 98 ? 17.829 -8.613 -34.658 1.00 71.06 98 ASP A N 1
ATOM 798 C CA . ASP A 1 98 ? 16.515 -8.928 -35.214 1.00 71.06 98 ASP A CA 1
ATOM 799 C C . ASP A 1 98 ? 15.443 -8.958 -34.125 1.00 71.06 98 ASP A C 1
ATOM 801 O O . ASP A 1 98 ? 14.363 -8.381 -34.293 1.00 71.06 98 ASP A O 1
ATOM 805 N N . ILE A 1 99 ? 15.762 -9.538 -32.963 1.00 73.69 99 ILE A N 1
ATOM 806 C CA . ILE A 1 99 ? 14.869 -9.555 -31.798 1.00 73.69 99 ILE A CA 1
ATOM 807 C C . ILE A 1 99 ? 14.577 -8.124 -31.330 1.00 73.69 99 ILE A C 1
ATOM 809 O O . ILE A 1 99 ? 13.419 -7.778 -31.086 1.00 73.69 99 ILE A O 1
ATOM 813 N N . TYR A 1 100 ? 15.596 -7.263 -31.239 1.00 75.38 100 TYR A N 1
ATOM 814 C CA . TYR A 1 100 ? 15.416 -5.869 -30.827 1.00 75.38 100 TYR A CA 1
ATOM 815 C C . TYR A 1 100 ? 14.562 -5.067 -31.821 1.00 75.38 100 TYR A C 1
ATOM 817 O O . TYR A 1 100 ? 13.694 -4.285 -31.410 1.00 75.38 100 TYR A O 1
ATOM 825 N N . VAL A 1 101 ? 14.789 -5.256 -33.123 1.00 79.81 101 VAL A N 1
ATOM 826 C CA . VAL A 1 101 ? 14.040 -4.590 -34.197 1.00 79.81 101 VAL A CA 1
ATOM 827 C C . VAL A 1 101 ? 12.571 -5.006 -34.162 1.00 79.81 101 VAL A C 1
ATOM 829 O O . VAL A 1 101 ? 11.696 -4.139 -34.088 1.00 79.81 101 VAL A O 1
ATOM 832 N N . TRP A 1 102 ? 12.283 -6.309 -34.131 1.00 79.94 102 TRP A N 1
ATOM 833 C CA . TRP A 1 102 ? 10.910 -6.818 -34.078 1.00 79.94 102 TRP A CA 1
ATOM 834 C C . TRP A 1 102 ? 10.184 -6.411 -32.800 1.00 79.94 102 TRP A C 1
ATOM 836 O O . TRP A 1 102 ? 9.034 -5.971 -32.857 1.00 79.94 102 TRP A O 1
ATOM 846 N N . ASN A 1 103 ? 10.868 -6.472 -31.657 1.00 77.50 103 ASN A N 1
ATOM 847 C CA . ASN A 1 103 ? 10.343 -5.990 -30.385 1.00 77.50 103 ASN A CA 1
ATOM 848 C C . ASN A 1 103 ? 9.997 -4.490 -30.473 1.00 77.50 103 ASN A C 1
ATOM 850 O O . ASN A 1 103 ? 8.900 -4.068 -30.115 1.00 77.50 103 ASN A O 1
ATOM 854 N N . THR A 1 104 ? 10.887 -3.675 -31.039 1.00 81.25 104 THR A N 1
ATOM 855 C CA . THR A 1 104 ? 10.641 -2.239 -31.230 1.00 81.25 104 THR A CA 1
ATOM 856 C C . THR A 1 104 ? 9.437 -1.961 -32.128 1.00 81.25 104 THR A C 1
ATOM 858 O O . THR A 1 104 ? 8.614 -1.114 -31.785 1.00 81.25 104 THR A O 1
ATOM 861 N N . ILE A 1 105 ? 9.284 -2.691 -33.234 1.00 81.12 105 ILE A N 1
ATOM 862 C CA . ILE A 1 105 ? 8.125 -2.554 -34.127 1.00 81.12 105 ILE A CA 1
ATOM 863 C C . ILE A 1 105 ? 6.836 -2.936 -33.393 1.00 81.12 105 ILE A C 1
ATOM 865 O O . ILE A 1 105 ? 5.875 -2.165 -33.404 1.00 81.12 105 ILE A O 1
ATOM 869 N N . MET A 1 106 ? 6.820 -4.082 -32.709 1.00 79.81 106 MET A N 1
ATOM 870 C CA . MET A 1 106 ? 5.642 -4.573 -31.993 1.00 79.81 106 MET A CA 1
ATOM 871 C C . MET A 1 106 ? 5.193 -3.601 -30.893 1.00 79.81 106 MET A C 1
ATOM 873 O O . MET A 1 106 ? 4.013 -3.260 -30.826 1.00 79.81 106 MET A O 1
ATOM 877 N N . PHE A 1 107 ? 6.122 -3.100 -30.076 1.00 76.12 107 PHE A N 1
ATOM 878 C CA . PHE A 1 107 ? 5.828 -2.209 -28.945 1.00 76.12 107 PHE A CA 1
ATOM 879 C C . PHE A 1 107 ? 5.644 -0.733 -29.322 1.00 76.12 107 PHE A C 1
ATOM 881 O O . PHE A 1 107 ? 5.283 0.077 -28.469 1.00 76.12 107 PHE A O 1
ATOM 888 N N . ILE A 1 108 ? 5.832 -0.363 -30.588 1.00 82.19 108 ILE A N 1
ATOM 889 C CA . ILE A 1 108 ? 5.365 0.926 -31.116 1.00 82.19 108 ILE A CA 1
ATOM 890 C C . ILE A 1 108 ? 3.992 0.743 -31.772 1.00 82.19 108 ILE A C 1
ATOM 892 O O . ILE A 1 108 ? 3.060 1.484 -31.460 1.00 82.19 108 ILE A O 1
ATOM 896 N N . ALA A 1 109 ? 3.840 -0.262 -32.639 1.00 83.62 109 ALA A N 1
ATOM 897 C CA . ALA A 1 109 ? 2.634 -0.454 -33.438 1.00 83.62 109 ALA A CA 1
ATOM 898 C C . ALA A 1 109 ? 1.431 -0.929 -32.609 1.00 83.62 109 ALA A C 1
ATOM 900 O O . ALA A 1 109 ? 0.357 -0.332 -32.698 1.00 83.62 109 ALA A O 1
ATOM 901 N N . MET A 1 110 ? 1.589 -1.966 -31.777 1.00 81.38 110 MET A N 1
ATOM 902 C CA . MET A 1 110 ? 0.471 -2.501 -30.988 1.00 81.38 110 MET A CA 1
ATOM 903 C C . MET A 1 110 ? -0.074 -1.480 -29.984 1.00 81.38 110 MET A C 1
ATOM 905 O O . MET A 1 110 ? -1.287 -1.267 -29.964 1.00 81.38 110 MET A O 1
ATOM 909 N N . PRO A 1 111 ? 0.758 -0.783 -29.188 1.00 83.19 111 PRO A N 1
ATOM 910 C CA . PRO A 1 111 ? 0.229 0.185 -28.240 1.00 83.19 111 PRO A CA 1
ATOM 911 C C . PRO A 1 111 ? -0.372 1.418 -28.900 1.00 83.19 111 PRO A C 1
ATOM 913 O O . PRO A 1 111 ? -1.325 1.977 -28.368 1.00 83.19 111 PRO A O 1
ATOM 916 N N . PHE A 1 112 ? 0.125 1.813 -30.074 1.00 85.44 112 PHE A N 1
ATOM 917 C CA . PHE A 1 112 ? -0.510 2.863 -30.862 1.00 85.44 112 PHE A CA 1
ATOM 918 C C . PHE A 1 112 ? -1.935 2.465 -31.272 1.00 85.44 112 PHE A C 1
ATOM 920 O O . PHE A 1 112 ? -2.865 3.241 -31.060 1.00 85.44 112 PHE A O 1
ATOM 927 N N . ILE A 1 113 ? -2.131 1.236 -31.765 1.00 87.56 113 ILE A N 1
ATOM 928 C CA . ILE A 1 113 ? -3.464 0.703 -32.098 1.00 87.56 113 ILE A CA 1
ATOM 929 C C . ILE A 1 113 ? -4.363 0.678 -30.856 1.00 87.56 113 ILE A C 1
ATOM 931 O O . ILE A 1 113 ? -5.502 1.141 -30.913 1.00 87.56 113 ILE A O 1
ATOM 935 N N . ILE A 1 114 ? -3.847 0.193 -29.722 1.00 86.50 114 ILE A N 1
ATOM 936 C CA . ILE A 1 114 ? -4.589 0.149 -28.454 1.00 86.50 114 ILE A CA 1
ATOM 937 C C . ILE A 1 114 ? -4.989 1.561 -28.007 1.00 86.50 114 ILE A C 1
ATOM 939 O O . ILE A 1 114 ? -6.132 1.774 -27.611 1.00 86.50 114 ILE A O 1
ATOM 943 N N . PHE A 1 115 ? -4.088 2.542 -28.091 1.00 90.38 115 PHE A N 1
ATOM 944 C CA . PHE A 1 115 ? -4.385 3.918 -27.688 1.00 90.38 115 PHE A CA 1
ATOM 945 C C . PHE A 1 115 ? -5.446 4.543 -28.581 1.00 90.38 115 PHE A C 1
ATOM 947 O O . PHE A 1 115 ? -6.376 5.141 -28.053 1.00 90.38 115 PHE A O 1
ATOM 954 N N . VAL A 1 116 ? -5.351 4.361 -29.900 1.00 91.69 116 VAL A N 1
ATOM 955 C CA . VAL A 1 116 ? -6.361 4.852 -30.847 1.00 91.69 116 VAL A CA 1
ATOM 956 C C . VAL A 1 116 ? -7.720 4.203 -30.583 1.00 91.69 116 VAL A C 1
ATOM 958 O O . VAL A 1 116 ? -8.737 4.896 -30.596 1.00 91.69 116 VAL A O 1
ATOM 961 N N . ALA A 1 117 ? -7.757 2.899 -30.301 1.00 91.19 117 ALA A N 1
ATOM 962 C CA . ALA A 1 117 ? -8.993 2.194 -29.975 1.00 91.19 117 ALA A CA 1
ATOM 963 C C . ALA A 1 117 ? -9.629 2.727 -28.679 1.00 91.19 117 ALA A C 1
ATOM 965 O O . ALA A 1 117 ? -10.809 3.073 -28.676 1.00 91.19 117 ALA A O 1
ATOM 966 N N . ILE A 1 118 ? -8.849 2.860 -27.600 1.00 89.69 118 ILE A N 1
ATOM 967 C CA . ILE A 1 118 ? -9.346 3.385 -26.319 1.00 89.69 118 ILE A CA 1
ATOM 968 C C . ILE A 1 118 ? -9.772 4.853 -26.456 1.00 89.69 118 ILE A C 1
ATOM 970 O O . ILE A 1 118 ? -10.831 5.222 -25.957 1.00 89.69 118 ILE A O 1
ATOM 974 N N . ASP A 1 119 ? -9.005 5.684 -27.166 1.00 93.06 119 ASP A N 1
ATOM 975 C CA . ASP A 1 119 ? -9.365 7.085 -27.417 1.00 93.06 119 ASP A CA 1
ATOM 976 C C . ASP A 1 119 ? -10.674 7.190 -28.204 1.00 93.06 119 ASP A C 1
ATOM 978 O O . ASP A 1 119 ? -11.524 8.016 -27.878 1.00 93.06 119 ASP A O 1
ATOM 982 N N . SER A 1 120 ? -10.876 6.311 -29.191 1.00 92.94 120 SER A N 1
ATOM 983 C CA . SER A 1 120 ? -12.125 6.242 -29.956 1.00 92.94 120 SER A CA 1
ATOM 984 C C . SER A 1 120 ? -13.313 5.879 -29.063 1.00 92.94 120 SER A C 1
ATOM 986 O O . SER A 1 120 ? -14.363 6.506 -29.178 1.00 92.94 120 SER A O 1
ATOM 988 N N . LEU A 1 121 ? -13.146 4.924 -28.141 1.00 90.25 121 LEU A N 1
ATOM 989 C CA . LEU A 1 121 ? -14.184 4.539 -27.177 1.00 90.25 121 LEU A CA 1
ATOM 990 C C . LEU A 1 121 ? -14.506 5.670 -26.190 1.00 90.25 121 LEU A C 1
ATOM 992 O O . LEU A 1 121 ? -15.675 5.969 -25.962 1.00 90.25 121 LEU A O 1
ATOM 996 N N . ILE A 1 122 ? -13.487 6.338 -25.638 1.00 90.00 122 ILE A N 1
ATOM 997 C CA . ILE A 1 122 ? -13.677 7.470 -24.717 1.00 90.00 122 ILE A CA 1
ATOM 998 C C . ILE A 1 122 ? -14.384 8.626 -25.427 1.00 90.00 122 ILE A C 1
ATOM 1000 O O . ILE A 1 122 ? -15.329 9.197 -24.886 1.00 90.00 122 ILE A O 1
ATOM 1004 N N . LEU A 1 123 ? -13.942 8.978 -26.637 1.00 91.69 123 LEU A N 1
ATOM 1005 C CA . LEU A 1 123 ? -14.564 10.041 -27.423 1.00 91.69 123 LEU A CA 1
ATOM 1006 C C . LEU A 1 123 ? -16.009 9.706 -27.779 1.00 91.69 123 LEU A C 1
ATOM 1008 O O . LEU A 1 123 ? -16.862 10.583 -27.671 1.00 91.69 123 LEU A O 1
ATOM 1012 N N . TYR A 1 124 ? -16.281 8.464 -28.179 1.00 91.06 124 TYR A N 1
ATOM 1013 C CA . TYR A 1 124 ? -17.630 7.996 -28.477 1.00 91.06 124 TYR A CA 1
ATOM 1014 C C . TYR A 1 124 ? -18.567 8.203 -27.279 1.00 91.06 124 TYR A C 1
ATOM 1016 O O . TYR A 1 124 ? -19.603 8.854 -27.423 1.00 91.06 124 TYR A O 1
ATOM 1024 N N . GLU A 1 125 ? -18.162 7.764 -26.086 1.00 88.00 125 GLU A N 1
ATOM 1025 C CA . GLU A 1 125 ? -18.974 7.936 -24.875 1.00 88.00 125 GLU A CA 1
ATOM 1026 C C . GLU A 1 125 ? -19.125 9.401 -24.459 1.00 88.00 125 GLU A C 1
ATOM 1028 O O . GLU A 1 125 ? -20.226 9.855 -24.147 1.00 88.00 125 GLU A O 1
ATOM 1033 N N . LEU A 1 126 ? -18.050 10.193 -24.510 1.00 88.06 126 LEU A N 1
ATOM 1034 C CA . LEU A 1 126 ? -18.133 11.622 -24.193 1.00 88.06 126 LEU A CA 1
ATOM 1035 C C . LEU A 1 126 ? -19.058 12.373 -25.165 1.00 88.06 126 LEU A C 1
ATOM 1037 O O . LEU A 1 126 ? -19.737 13.317 -24.755 1.00 88.06 126 LEU A O 1
ATOM 1041 N N . VAL A 1 127 ? -19.100 11.971 -26.440 1.00 88.81 127 VAL A N 1
ATOM 1042 C CA . VAL A 1 127 ? -20.028 12.528 -27.436 1.00 88.81 127 VAL A CA 1
ATOM 1043 C C . VAL A 1 127 ? -21.470 12.138 -27.116 1.00 88.81 127 VAL A C 1
ATOM 1045 O O . VAL A 1 127 ? -22.338 13.008 -27.175 1.00 88.81 127 VAL A O 1
ATOM 1048 N N . ILE A 1 128 ? -21.736 10.886 -26.735 1.00 87.25 128 ILE A N 1
ATOM 1049 C CA . ILE A 1 128 ? -23.075 10.450 -26.303 1.00 87.25 128 ILE A CA 1
ATOM 1050 C C . ILE A 1 128 ? -23.535 11.242 -25.079 1.00 87.25 128 ILE A C 1
ATOM 1052 O O . ILE A 1 128 ? -24.631 11.802 -25.094 1.00 87.25 128 ILE A O 1
ATOM 1056 N N . LEU A 1 129 ? -22.690 11.366 -24.055 1.00 84.25 129 LEU A N 1
ATOM 1057 C CA . LEU A 1 129 ? -23.014 12.135 -22.851 1.00 84.25 129 LEU A CA 1
ATOM 1058 C C . LEU A 1 129 ? -23.312 13.599 -23.179 1.00 84.25 129 LEU A C 1
ATOM 1060 O O . LEU A 1 129 ? -24.290 14.155 -22.687 1.00 84.25 129 LEU A O 1
ATOM 1064 N N . LYS A 1 130 ? -22.541 14.205 -24.088 1.00 87.06 130 LYS A N 1
ATOM 1065 C CA . LYS A 1 130 ? -22.817 15.562 -24.573 1.00 87.06 130 LYS A CA 1
ATOM 1066 C C . LYS A 1 130 ? -24.178 15.666 -25.272 1.00 87.06 130 LYS A C 1
ATOM 1068 O O . LYS A 1 130 ? -24.844 16.688 -25.132 1.00 87.06 130 LYS A O 1
ATOM 1073 N N . MET A 1 131 ? -24.582 14.650 -26.038 1.00 87.62 131 MET A N 1
ATOM 1074 C CA . MET A 1 131 ? -25.894 14.627 -26.697 1.00 87.62 131 MET A CA 1
ATOM 1075 C C . MET A 1 131 ? -27.044 14.512 -25.689 1.00 87.62 131 MET A C 1
ATOM 1077 O O . MET A 1 131 ? -28.080 15.135 -25.897 1.00 87.62 131 MET A O 1
ATOM 1081 N N . ILE A 1 132 ? -26.859 13.754 -24.604 1.00 84.12 132 ILE A N 1
ATOM 1082 C CA . ILE A 1 132 ? -27.869 13.565 -23.550 1.00 84.12 132 ILE A CA 1
ATOM 1083 C C . ILE A 1 132 ? -27.984 14.812 -22.660 1.00 84.12 132 ILE A C 1
ATOM 1085 O O . ILE A 1 132 ? -29.084 15.281 -22.388 1.00 84.12 132 ILE A O 1
ATOM 1089 N N . GLU A 1 133 ? -26.855 15.368 -22.219 1.00 84.19 133 GLU A N 1
ATOM 1090 C CA . GLU A 1 133 ? -26.800 16.450 -21.222 1.00 84.19 133 GLU A CA 1
ATOM 1091 C C . GLU A 1 133 ? -26.757 17.855 -21.843 1.00 84.19 133 GLU A C 1
ATOM 1093 O O . GLU A 1 133 ? -26.792 18.863 -21.138 1.00 84.19 133 GLU A O 1
ATOM 1098 N N . GLY A 1 134 ? -26.617 17.954 -23.167 1.00 83.50 134 GLY A N 1
ATOM 1099 C CA . GLY A 1 134 ? -26.523 19.218 -23.904 1.00 83.50 134 GLY A CA 1
ATOM 1100 C C . GLY A 1 134 ? -25.202 19.981 -23.723 1.00 83.50 134 GLY A C 1
ATOM 1101 O O . GLY A 1 134 ? -24.975 20.991 -24.392 1.00 83.50 134 GLY A O 1
ATOM 1102 N N . SER A 1 135 ? -24.293 19.516 -22.861 1.00 85.50 135 SER A N 1
ATOM 1103 C CA . SER A 1 135 ? -22.986 20.137 -22.628 1.00 85.50 135 SER A CA 1
ATOM 1104 C C . SER A 1 135 ? -21.900 19.096 -22.344 1.00 85.50 135 SER A C 1
ATOM 1106 O O . SER A 1 135 ? -22.183 17.946 -22.029 1.00 85.50 135 SER A O 1
ATOM 1108 N N . TRP A 1 136 ? -20.629 19.476 -22.499 1.00 83.88 136 TRP A N 1
ATOM 1109 C CA . TRP A 1 136 ? -19.519 18.575 -22.183 1.00 83.88 136 TRP A CA 1
ATOM 1110 C C . TRP A 1 136 ? -19.265 18.529 -20.677 1.00 83.88 136 TRP A C 1
ATOM 1112 O O . TRP A 1 136 ? -19.028 19.573 -20.058 1.00 83.88 136 TRP A O 1
ATOM 1122 N N . ARG A 1 137 ? -19.140 17.321 -20.118 1.00 84.62 137 ARG A N 1
ATOM 1123 C CA . ARG A 1 137 ? -18.604 17.121 -18.766 1.00 84.62 137 ARG A CA 1
ATOM 1124 C C . ARG A 1 137 ? -17.130 17.534 -18.705 1.00 84.62 137 ARG A C 1
ATOM 1126 O O . ARG A 1 137 ? -16.218 16.768 -19.027 1.00 84.62 137 ARG A O 1
ATOM 1133 N N . LYS A 1 138 ? -16.885 18.777 -18.279 1.00 84.81 138 LYS A N 1
ATOM 1134 C CA . LYS A 1 138 ? -15.552 19.409 -18.288 1.00 84.81 138 LYS A CA 1
ATOM 1135 C C . LYS A 1 138 ? -14.502 18.617 -17.501 1.00 84.81 138 LYS A C 1
ATOM 1137 O O . LYS A 1 138 ? -13.347 18.610 -17.913 1.00 84.81 138 LYS A O 1
ATOM 1142 N N . LYS A 1 139 ? -14.883 17.938 -16.410 1.00 84.50 139 LYS A N 1
ATOM 1143 C CA . LYS A 1 139 ? -13.978 17.100 -15.600 1.00 84.50 139 LYS A CA 1
ATOM 1144 C C . LYS A 1 139 ? -13.344 15.998 -16.455 1.00 84.50 139 LYS A C 1
ATOM 1146 O O . LYS A 1 139 ? -12.126 15.995 -16.614 1.00 84.50 139 LYS A O 1
ATOM 1151 N N . TYR A 1 140 ? -14.142 15.125 -17.068 1.00 86.62 140 TYR A N 1
ATOM 1152 C CA . TYR A 1 140 ? -13.635 14.017 -17.890 1.00 86.62 140 TYR A CA 1
ATOM 1153 C C . TYR A 1 140 ? -12.929 14.494 -19.158 1.00 86.62 140 TYR A C 1
ATOM 1155 O O . TYR A 1 140 ? -11.883 13.955 -19.511 1.00 86.62 140 TYR A O 1
ATOM 1163 N N . LEU A 1 141 ? -13.436 15.556 -19.793 1.00 88.31 141 LEU A N 1
ATOM 1164 C CA . LEU A 1 141 ? -12.801 16.138 -20.975 1.00 88.31 141 LEU A CA 1
ATOM 1165 C C . LEU A 1 141 ? -11.383 16.653 -20.672 1.00 88.31 141 LEU A C 1
ATOM 1167 O O . LEU A 1 141 ? -10.469 16.410 -21.456 1.00 88.31 141 LEU A O 1
ATOM 1171 N N . ARG A 1 142 ? -11.169 17.315 -19.523 1.00 86.81 142 ARG A N 1
ATOM 1172 C CA . ARG A 1 142 ? -9.826 17.750 -19.095 1.00 86.81 142 ARG A CA 1
ATOM 1173 C C . ARG A 1 142 ? -8.884 16.567 -18.875 1.00 86.81 142 ARG A C 1
ATOM 1175 O O . ARG A 1 142 ? -7.768 16.588 -19.387 1.00 86.81 142 ARG A O 1
ATOM 1182 N N . HIS A 1 143 ? -9.337 15.533 -18.163 1.00 88.62 143 HIS A N 1
ATOM 1183 C CA . HIS A 1 143 ? -8.532 14.331 -17.909 1.00 88.62 143 HIS A CA 1
ATOM 1184 C C . HIS A 1 143 ? -8.178 13.599 -19.210 1.00 88.62 143 HIS A C 1
ATOM 1186 O O . HIS A 1 143 ? -7.032 13.190 -19.396 1.00 88.62 143 HIS A O 1
ATOM 1192 N N . TYR A 1 144 ? -9.127 13.495 -20.143 1.00 92.25 144 TYR A N 1
ATOM 1193 C CA . TYR A 1 144 ? -8.892 12.924 -21.467 1.00 92.25 144 TYR A CA 1
ATOM 1194 C C . TYR A 1 144 ? -7.820 13.705 -22.239 1.00 92.25 144 TYR A C 1
ATOM 1196 O O . TYR A 1 144 ? -6.819 13.126 -22.662 1.00 92.25 144 TYR A O 1
ATOM 1204 N N . VAL A 1 145 ? -7.980 15.028 -22.363 1.00 91.06 145 VAL A N 1
ATOM 1205 C CA . VAL A 1 145 ? -7.020 15.897 -23.066 1.00 91.06 145 VAL A CA 1
ATOM 1206 C C . VAL A 1 145 ? -5.624 15.787 -22.451 1.00 91.06 145 VAL A C 1
ATOM 1208 O O . VAL A 1 145 ? -4.637 15.655 -23.172 1.00 91.06 145 VAL A O 1
ATOM 1211 N N . MET A 1 146 ? -5.531 15.765 -21.125 1.00 90.44 146 MET A N 1
ATOM 1212 C CA . MET A 1 146 ? -4.269 15.600 -20.410 1.00 90.44 146 MET A CA 1
ATOM 1213 C C . MET A 1 146 ? -3.577 14.260 -20.717 1.00 90.44 146 MET A C 1
ATOM 1215 O O . MET A 1 146 ? -2.365 14.233 -20.960 1.00 90.44 146 MET A O 1
ATOM 1219 N N . LEU A 1 147 ? -4.320 13.148 -20.742 1.00 91.50 147 LEU A N 1
ATOM 1220 C CA . LEU A 1 147 ? -3.773 11.831 -21.091 1.00 91.50 147 LEU A CA 1
ATOM 1221 C C . LEU A 1 147 ? -3.348 11.755 -22.563 1.00 91.50 147 LEU A C 1
ATOM 1223 O O . LEU A 1 147 ? -2.331 11.132 -22.868 1.00 91.50 147 LEU A O 1
ATOM 1227 N N . VAL A 1 148 ? -4.071 12.419 -23.468 1.00 93.00 148 VAL A N 1
ATOM 1228 C CA . VAL A 1 148 ? -3.688 12.538 -24.885 1.00 93.00 148 VAL A CA 1
ATOM 1229 C C . VAL A 1 148 ? -2.387 13.330 -25.034 1.00 93.00 148 VAL A C 1
ATOM 1231 O O . VAL A 1 148 ? -1.464 12.850 -25.690 1.00 93.00 148 VAL A O 1
ATOM 1234 N N . ILE A 1 149 ? -2.260 14.488 -24.378 1.00 92.12 149 ILE A N 1
ATOM 1235 C CA . ILE A 1 149 ? -1.025 15.293 -24.393 1.00 92.12 149 ILE A CA 1
ATOM 1236 C C . ILE A 1 149 ? 0.151 14.481 -23.839 1.00 92.12 149 ILE A C 1
ATOM 1238 O O . ILE A 1 149 ? 1.226 14.459 -24.438 1.00 92.12 149 ILE A O 1
ATOM 1242 N N . THR A 1 150 ? -0.063 13.767 -22.733 1.00 91.38 150 THR A N 1
ATOM 1243 C CA . THR A 1 150 ? 0.963 12.911 -22.119 1.00 91.38 150 THR A CA 1
ATOM 1244 C C . THR A 1 150 ? 1.397 11.784 -23.061 1.00 91.38 150 THR A C 1
ATOM 1246 O O . THR A 1 150 ? 2.595 11.530 -23.196 1.00 91.38 150 THR A O 1
ATOM 1249 N N . ALA A 1 151 ? 0.454 11.138 -23.755 1.00 91.50 151 ALA A N 1
ATOM 1250 C CA . ALA A 1 151 ? 0.747 10.087 -24.730 1.00 91.50 151 ALA A CA 1
ATOM 1251 C C . ALA A 1 151 ? 1.514 10.622 -25.953 1.00 91.50 151 ALA A C 1
ATOM 1253 O O . ALA A 1 151 ? 2.494 10.012 -26.379 1.00 91.50 151 ALA A O 1
ATOM 1254 N N . ILE A 1 152 ? 1.120 11.781 -26.490 1.00 92.06 152 ILE A N 1
ATOM 1255 C CA . ILE A 1 152 ? 1.817 12.426 -27.612 1.00 92.06 152 ILE A CA 1
ATOM 1256 C C . ILE A 1 152 ? 3.249 12.787 -27.207 1.00 92.06 152 ILE A C 1
ATOM 1258 O O . ILE A 1 152 ? 4.196 12.429 -27.907 1.00 92.06 152 ILE A O 1
ATOM 1262 N N . ALA A 1 153 ? 3.423 13.438 -26.053 1.00 91.81 153 ALA A N 1
ATOM 1263 C CA . ALA A 1 153 ? 4.742 13.783 -25.531 1.00 91.81 153 ALA A CA 1
ATOM 1264 C C . ALA A 1 153 ? 5.613 12.533 -25.338 1.00 91.81 153 ALA A C 1
ATOM 1266 O O . ALA A 1 153 ? 6.787 12.539 -25.705 1.00 91.81 153 ALA A O 1
ATOM 1267 N N . PHE A 1 154 ? 5.036 11.439 -24.831 1.00 91.62 154 PHE A N 1
ATOM 1268 C CA . PHE A 1 154 ? 5.734 10.166 -24.674 1.00 91.62 154 PHE A CA 1
ATOM 1269 C C . PHE A 1 154 ? 6.298 9.652 -26.000 1.00 91.62 154 PHE A C 1
ATOM 1271 O O . PHE A 1 154 ? 7.504 9.407 -26.096 1.00 91.62 154 PHE A O 1
ATOM 1278 N N . PHE A 1 155 ? 5.462 9.540 -27.036 1.00 89.94 155 PHE A N 1
ATOM 1279 C CA . PHE A 1 155 ? 5.925 9.033 -28.325 1.00 89.94 155 PHE A CA 1
ATOM 1280 C C . PHE A 1 155 ? 6.924 9.980 -28.994 1.00 89.94 155 PHE A C 1
ATOM 1282 O O . PHE A 1 155 ? 7.920 9.498 -29.532 1.00 89.94 155 PHE A O 1
ATOM 1289 N N . LEU A 1 156 ? 6.724 11.298 -28.917 1.00 91.06 156 LEU A N 1
ATOM 1290 C CA . LEU A 1 156 ? 7.646 12.276 -29.504 1.00 91.06 156 LEU A CA 1
ATOM 1291 C C . LEU A 1 156 ? 9.030 12.259 -28.848 1.00 91.06 156 LEU A C 1
ATOM 1293 O O . LEU A 1 156 ? 10.033 12.438 -29.531 1.00 91.06 156 LEU A O 1
ATOM 1297 N N . ILE A 1 157 ? 9.093 12.046 -27.534 1.00 90.69 157 ILE A N 1
ATOM 1298 C CA . ILE A 1 157 ? 10.342 12.140 -26.770 1.00 90.69 157 ILE A CA 1
ATOM 1299 C C . ILE A 1 157 ? 11.097 10.809 -26.755 1.00 90.69 157 ILE A C 1
ATOM 1301 O O . ILE A 1 157 ? 12.325 10.795 -26.815 1.00 90.69 157 ILE A O 1
ATOM 1305 N N . ARG A 1 158 ? 10.388 9.678 -26.666 1.00 88.88 158 ARG A N 1
ATOM 1306 C CA . ARG A 1 158 ? 11.022 8.374 -26.416 1.00 88.88 158 ARG A CA 1
ATOM 1307 C C . ARG A 1 158 ? 11.176 7.485 -27.645 1.00 88.88 158 ARG A C 1
ATOM 1309 O O . ARG A 1 158 ? 12.149 6.737 -27.728 1.00 88.88 158 ARG A O 1
ATOM 1316 N N . THR A 1 159 ? 10.256 7.563 -28.602 1.00 88.88 159 THR A N 1
ATOM 1317 C CA . THR A 1 159 ? 10.297 6.733 -29.820 1.00 88.88 159 THR A CA 1
ATOM 1318 C C . THR A 1 159 ? 11.521 7.004 -30.696 1.00 88.88 159 THR A C 1
ATOM 1320 O O . THR A 1 159 ? 12.098 6.032 -31.180 1.00 88.88 159 THR A O 1
ATOM 1323 N N . PRO A 1 160 ? 11.982 8.262 -30.882 1.00 90.44 160 PRO A N 1
ATOM 1324 C CA . PRO A 1 160 ? 13.119 8.542 -31.757 1.00 90.44 160 PRO A CA 1
ATOM 1325 C C . PRO A 1 160 ? 14.402 7.808 -31.362 1.00 90.44 160 PRO A C 1
ATOM 1327 O O . PRO A 1 160 ? 15.083 7.271 -32.230 1.00 90.44 160 PRO A O 1
ATOM 1330 N N . TYR A 1 161 ? 14.714 7.727 -30.064 1.00 87.62 161 TYR A N 1
ATOM 1331 C CA . TYR A 1 161 ? 15.881 6.983 -29.580 1.00 87.62 161 TYR A CA 1
ATOM 1332 C C . TYR A 1 161 ? 15.764 5.484 -29.890 1.00 87.62 161 TYR A C 1
ATOM 1334 O O . TYR A 1 161 ? 16.697 4.894 -30.435 1.00 87.62 161 TYR A O 1
ATOM 1342 N N . ARG A 1 162 ? 14.603 4.882 -29.599 1.00 85.69 162 ARG A N 1
ATOM 1343 C CA . ARG A 1 162 ? 14.357 3.451 -29.839 1.00 85.69 162 ARG A CA 1
ATOM 1344 C C . ARG A 1 162 ? 14.427 3.118 -31.333 1.00 85.69 162 ARG A C 1
ATOM 1346 O O . ARG A 1 162 ? 15.068 2.146 -31.722 1.00 85.69 162 ARG A O 1
ATOM 1353 N N . LEU A 1 163 ? 13.841 3.972 -32.173 1.00 87.75 163 LEU A N 1
ATOM 1354 C CA . LEU A 1 163 ? 13.882 3.836 -33.626 1.00 87.75 163 LEU A CA 1
ATOM 1355 C C . LEU A 1 163 ? 15.308 3.992 -34.171 1.00 87.75 163 LEU A C 1
ATOM 1357 O O . LEU A 1 163 ? 15.745 3.169 -34.969 1.00 87.75 163 LEU A O 1
ATOM 1361 N N . ALA A 1 164 ? 16.060 4.992 -33.705 1.00 87.12 164 ALA A N 1
ATOM 1362 C CA . ALA A 1 164 ? 17.449 5.191 -34.113 1.00 87.12 164 ALA A CA 1
ATOM 1363 C C . ALA A 1 164 ? 18.348 4.010 -33.709 1.00 87.12 164 ALA A C 1
ATOM 1365 O O . ALA A 1 164 ? 19.240 3.625 -34.462 1.00 87.12 164 ALA A O 1
ATOM 1366 N N . ARG A 1 165 ? 18.106 3.399 -32.543 1.00 82.25 165 ARG A N 1
ATOM 1367 C CA . ARG A 1 165 ? 18.823 2.191 -32.113 1.00 82.25 165 ARG A CA 1
ATOM 1368 C C . ARG A 1 165 ? 18.464 0.980 -32.977 1.00 82.25 165 ARG A C 1
ATOM 1370 O O . ARG A 1 165 ? 19.368 0.248 -33.362 1.00 82.25 165 ARG A O 1
ATOM 1377 N N . ALA A 1 166 ? 17.187 0.803 -33.320 1.00 84.38 166 ALA A N 1
ATOM 1378 C CA . ALA A 1 166 ? 16.733 -0.287 -34.186 1.00 84.38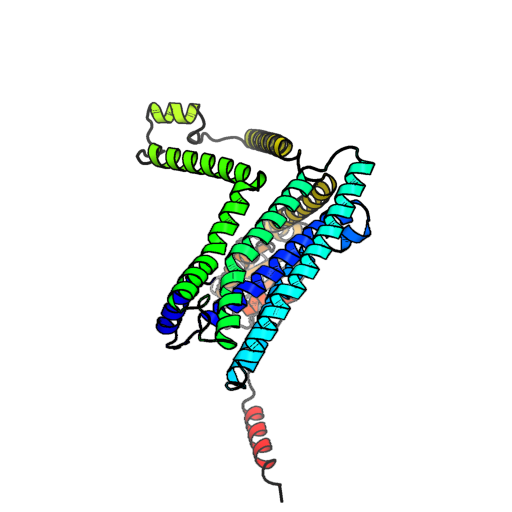 166 ALA A CA 1
ATOM 1379 C C . ALA A 1 166 ? 17.315 -0.160 -35.601 1.00 84.38 166 ALA A C 1
ATOM 1381 O O . ALA A 1 166 ? 17.849 -1.125 -36.136 1.00 84.38 166 ALA A O 1
ATOM 1382 N N . ILE A 1 167 ? 17.304 1.047 -36.174 1.00 85.62 167 ILE A N 1
ATOM 1383 C CA . ILE A 1 167 ? 17.911 1.323 -37.484 1.00 85.62 167 ILE A CA 1
ATOM 1384 C C . ILE A 1 167 ? 19.417 1.057 -37.453 1.00 85.62 167 ILE A C 1
ATOM 1386 O O . ILE A 1 167 ? 19.938 0.465 -38.387 1.00 85.62 167 ILE A O 1
ATOM 1390 N N . ASN A 1 168 ? 20.114 1.421 -36.374 1.00 83.38 168 ASN A N 1
ATOM 1391 C CA . ASN A 1 168 ? 21.550 1.163 -36.241 1.00 83.38 168 ASN A CA 1
ATOM 1392 C C . ASN A 1 168 ? 21.907 -0.336 -36.251 1.00 83.38 168 ASN A C 1
ATOM 1394 O O . ASN A 1 168 ? 23.010 -0.687 -36.658 1.00 83.38 168 ASN A O 1
ATOM 1398 N N . PHE A 1 169 ? 21.002 -1.210 -35.802 1.00 80.25 169 PHE A N 1
ATOM 1399 C CA . PHE A 1 169 ? 21.186 -2.660 -35.900 1.00 80.25 169 PHE A CA 1
ATOM 1400 C C . PHE A 1 169 ? 21.011 -3.184 -37.334 1.00 80.25 169 PHE A C 1
ATOM 1402 O O . PHE A 1 169 ? 21.709 -4.116 -37.717 1.00 80.25 169 PHE A O 1
ATOM 1409 N N . ILE A 1 170 ? 20.128 -2.570 -38.128 1.00 82.44 170 ILE A N 1
ATOM 1410 C CA . ILE A 1 170 ? 19.860 -2.953 -39.526 1.00 82.44 170 ILE A CA 1
ATOM 1411 C C . ILE A 1 170 ? 20.927 -2.374 -40.467 1.00 82.44 170 ILE A C 1
ATOM 1413 O O . ILE A 1 170 ? 21.473 -3.070 -41.318 1.00 82.44 170 ILE A O 1
ATOM 1417 N N . GLU A 1 171 ? 21.226 -1.084 -40.318 1.00 84.00 171 GLU A N 1
ATOM 1418 C CA . GLU A 1 171 ? 22.154 -0.339 -41.161 1.00 84.00 171 GLU A CA 1
ATOM 1419 C C . GLU A 1 171 ? 23.071 0.547 -40.295 1.00 84.00 171 GLU A C 1
ATOM 1421 O O . GLU A 1 171 ? 22.800 1.732 -40.079 1.00 84.00 171 GLU A O 1
ATOM 1426 N N . PRO A 1 172 ? 24.210 0.014 -39.815 1.00 76.25 172 PRO A N 1
ATOM 1427 C CA . PRO A 1 172 ? 25.110 0.738 -38.910 1.00 76.25 172 PRO A CA 1
ATOM 1428 C C . PRO A 1 172 ? 25.799 1.956 -39.551 1.00 76.25 172 PRO A C 1
ATOM 1430 O O . PRO A 1 172 ? 26.411 2.763 -38.857 1.00 76.25 172 PRO A O 1
ATOM 1433 N N . LYS A 1 173 ? 25.717 2.113 -40.880 1.00 75.19 173 LYS A N 1
ATOM 1434 C CA . LYS A 1 173 ? 26.267 3.262 -41.624 1.00 75.19 173 LYS A CA 1
ATOM 1435 C C . LYS A 1 173 ? 25.235 4.364 -41.898 1.00 75.19 173 LYS A C 1
ATOM 1437 O O . LYS A 1 173 ? 25.573 5.356 -42.544 1.00 75.19 173 LYS A O 1
ATOM 1442 N N . ALA A 1 174 ? 23.995 4.212 -41.432 1.00 79.56 174 ALA A N 1
ATOM 1443 C CA . ALA A 1 174 ? 22.941 5.186 -41.675 1.00 79.56 174 ALA A CA 1
ATOM 1444 C C . ALA A 1 174 ? 23.281 6.555 -41.053 1.00 79.56 174 ALA A C 1
ATOM 1446 O O . ALA A 1 174 ? 23.540 6.685 -39.855 1.00 79.56 174 ALA A O 1
ATOM 1447 N N . LEU A 1 175 ? 23.224 7.617 -41.867 1.00 71.25 175 LEU A N 1
ATOM 1448 C CA . LEU A 1 175 ? 23.583 8.982 -41.456 1.00 71.25 175 LEU A CA 1
ATOM 1449 C C . LEU A 1 175 ? 22.700 9.502 -40.303 1.00 71.25 175 LEU A C 1
ATOM 1451 O O . LEU A 1 175 ? 23.119 10.354 -39.518 1.00 71.25 175 LEU A O 1
ATOM 1455 N N . CYS A 1 176 ? 21.465 9.012 -40.187 1.00 71.38 176 CYS A N 1
ATOM 1456 C CA . CYS A 1 176 ? 20.517 9.409 -39.147 1.00 71.38 176 CYS A CA 1
ATOM 1457 C C . CYS A 1 176 ? 20.871 8.884 -37.741 1.00 71.38 176 CYS A C 1
ATOM 1459 O O . CYS A 1 176 ? 20.350 9.431 -36.769 1.00 71.38 176 CYS A O 1
ATOM 1461 N N . CYS A 1 177 ? 21.769 7.899 -37.607 1.00 72.12 177 CYS A N 1
ATOM 1462 C CA . CYS A 1 177 ? 21.956 7.136 -36.363 1.00 72.12 177 CYS A CA 1
ATOM 1463 C C . CYS A 1 177 ? 23.401 7.098 -35.841 1.00 72.12 177 CYS A C 1
ATOM 1465 O O . CYS A 1 177 ? 23.764 6.174 -35.115 1.00 72.12 177 CYS A O 1
ATOM 1467 N N . THR A 1 178 ? 24.214 8.112 -36.161 1.00 78.81 178 THR A N 1
ATOM 1468 C CA . THR A 1 178 ? 25.575 8.234 -35.612 1.00 78.81 178 THR A CA 1
ATOM 1469 C C . THR A 1 178 ? 25.570 8.254 -34.080 1.00 78.81 178 THR A C 1
ATOM 1471 O O . THR A 1 178 ? 24.608 8.721 -33.461 1.00 78.81 178 THR A O 1
ATOM 1474 N N . ASP A 1 179 ? 26.656 7.786 -33.458 1.00 78.00 179 ASP A N 1
ATOM 1475 C CA . ASP A 1 179 ? 26.754 7.655 -31.997 1.00 78.00 179 ASP A CA 1
ATOM 1476 C C . ASP A 1 179 ? 26.415 8.964 -31.264 1.00 78.00 179 ASP A C 1
ATOM 1478 O O . ASP A 1 179 ? 25.576 8.963 -30.364 1.00 78.00 179 ASP A O 1
ATOM 1482 N N . SER A 1 180 ? 26.925 10.106 -31.740 1.00 81.88 180 SER A N 1
ATOM 1483 C CA . SER A 1 180 ? 26.627 11.425 -31.158 1.00 81.88 180 SER A CA 1
ATOM 1484 C C . SER A 1 180 ? 25.149 11.822 -31.263 1.00 81.88 180 SER A C 1
ATOM 1486 O O . SER A 1 180 ? 24.602 12.441 -30.354 1.00 81.88 180 SER A O 1
ATOM 1488 N N . ARG A 1 181 ? 24.461 11.473 -32.361 1.00 84.69 181 ARG A N 1
ATOM 1489 C CA . ARG A 1 181 ? 23.020 11.753 -32.514 1.00 84.69 181 ARG A CA 1
ATOM 1490 C C . ARG A 1 181 ? 22.198 10.866 -31.586 1.00 84.69 181 ARG A C 1
ATOM 1492 O O . ARG A 1 181 ? 21.225 11.328 -30.994 1.00 84.69 181 ARG A O 1
ATOM 1499 N N . ARG A 1 182 ? 22.610 9.609 -31.421 1.00 83.62 182 ARG A N 1
ATOM 1500 C CA . ARG A 1 182 ? 21.958 8.651 -30.527 1.00 83.62 182 ARG A CA 1
ATOM 1501 C C . ARG A 1 182 ? 22.087 9.052 -29.058 1.00 83.62 182 ARG A C 1
ATOM 1503 O O . ARG A 1 182 ? 21.114 8.907 -28.326 1.00 83.62 182 ARG A O 1
ATOM 1510 N N . GLU A 1 183 ? 23.224 9.607 -28.645 1.00 83.94 183 GLU A N 1
ATOM 1511 C CA . GLU A 1 183 ? 23.415 10.152 -27.293 1.00 83.94 183 GLU A CA 1
ATOM 1512 C C . GLU A 1 183 ? 22.466 11.320 -26.991 1.00 83.94 183 GLU A C 1
ATOM 1514 O O . GLU A 1 183 ? 21.851 11.359 -25.925 1.00 83.94 183 GLU A O 1
ATOM 1519 N N . VAL A 1 184 ? 22.263 12.233 -27.948 1.00 87.06 184 VAL A N 1
ATOM 1520 C CA . VAL A 1 184 ? 21.290 13.331 -27.800 1.00 87.06 184 VAL A CA 1
ATOM 1521 C C . VAL A 1 184 ? 19.865 12.789 -27.669 1.00 87.06 184 VAL A C 1
ATOM 1523 O O . VAL A 1 184 ? 19.118 13.212 -26.785 1.00 87.06 184 VAL A O 1
ATOM 1526 N N . LEU A 1 185 ? 19.488 11.818 -28.508 1.00 88.19 185 LEU A N 1
ATOM 1527 C CA . LEU A 1 185 ? 18.174 11.171 -28.435 1.00 88.19 185 LEU A CA 1
ATOM 1528 C C . LEU A 1 185 ? 17.982 10.408 -27.114 1.00 88.19 185 LEU A C 1
ATOM 1530 O O . LEU A 1 185 ? 16.895 10.437 -26.538 1.00 88.19 185 LEU A O 1
ATOM 1534 N N . TYR A 1 186 ? 19.032 9.763 -26.607 1.00 84.38 186 TYR A N 1
ATOM 1535 C CA . TYR A 1 186 ? 19.026 9.090 -25.309 1.00 84.38 186 TYR A CA 1
ATOM 1536 C C . TYR A 1 186 ? 18.806 10.081 -24.160 1.00 84.38 186 TYR A C 1
ATOM 1538 O O . TYR A 1 186 ? 17.955 9.858 -23.295 1.00 84.38 186 TYR A O 1
ATOM 1546 N N . PHE A 1 187 ? 19.514 11.214 -24.175 1.00 84.75 187 PHE A N 1
ATOM 1547 C CA . PHE A 1 187 ? 19.324 12.273 -23.187 1.00 84.75 187 PHE A CA 1
ATOM 1548 C C . PHE A 1 187 ? 17.892 12.822 -23.224 1.00 84.75 187 PHE A C 1
ATOM 1550 O O . PHE A 1 187 ? 17.246 12.934 -22.181 1.00 84.75 187 PHE A O 1
ATOM 1557 N N . MET A 1 188 ? 17.357 13.071 -24.422 1.00 86.69 188 MET A N 1
ATOM 1558 C CA . MET A 1 188 ? 15.965 13.484 -24.617 1.00 86.69 188 MET A CA 1
ATOM 1559 C C . MET A 1 188 ? 14.983 12.447 -24.043 1.00 86.69 188 MET A C 1
ATOM 1561 O O . MET A 1 188 ? 14.067 12.800 -23.305 1.00 86.69 188 MET A O 1
ATOM 1565 N N . ALA A 1 189 ? 15.206 11.151 -24.268 1.00 85.69 189 ALA A N 1
ATOM 1566 C CA . ALA A 1 189 ? 14.374 10.099 -23.684 1.00 85.69 189 ALA A CA 1
ATOM 1567 C C . ALA A 1 189 ? 14.442 10.063 -22.137 1.00 85.69 189 ALA A C 1
ATOM 1569 O O . ALA A 1 189 ? 13.428 9.780 -21.477 1.00 85.69 189 ALA A O 1
ATOM 1570 N N . LYS A 1 190 ? 15.601 10.385 -21.540 1.00 83.69 190 LYS A N 1
ATOM 1571 C CA . LYS A 1 190 ? 15.814 10.428 -20.077 1.00 83.69 190 LYS A CA 1
ATOM 1572 C C . LYS A 1 190 ? 15.086 11.603 -19.411 1.00 83.69 190 LYS A C 1
ATOM 1574 O O . LYS A 1 190 ? 14.700 11.471 -18.250 1.00 83.69 190 LYS A O 1
ATOM 1579 N N . THR A 1 191 ? 14.816 12.699 -20.128 1.00 85.44 191 THR A N 1
ATOM 1580 C CA . THR A 1 191 ? 14.090 13.868 -19.584 1.00 85.44 191 THR A CA 1
ATOM 1581 C C . THR A 1 191 ? 12.568 13.710 -19.571 1.00 85.44 191 THR A C 1
ATOM 1583 O O . THR A 1 191 ? 11.891 14.465 -18.872 1.00 85.44 191 THR A O 1
ATOM 1586 N N . PHE A 1 192 ? 12.009 12.696 -20.247 1.00 86.81 192 PHE A N 1
ATOM 1587 C CA . PHE A 1 192 ? 10.557 12.465 -20.286 1.00 86.81 192 PHE A CA 1
ATOM 1588 C C . PHE A 1 192 ? 9.852 12.489 -18.912 1.00 86.81 192 PHE A C 1
ATOM 1590 O O . PHE A 1 192 ? 8.811 13.128 -18.837 1.00 86.81 192 PHE A O 1
ATOM 1597 N N . PRO A 1 193 ? 10.364 11.888 -17.813 1.00 84.94 193 PRO A N 1
ATOM 1598 C CA . PRO A 1 193 ? 9.678 11.921 -16.514 1.00 84.94 193 PRO A CA 1
ATOM 1599 C C . PRO A 1 193 ? 9.523 13.336 -15.936 1.00 84.94 193 PRO A C 1
ATOM 1601 O O . PRO A 1 193 ? 8.562 13.631 -15.226 1.00 84.94 193 PRO A O 1
ATOM 1604 N N . ILE A 1 194 ? 10.474 14.223 -16.240 1.00 86.25 194 ILE A N 1
ATOM 1605 C CA . ILE A 1 194 ? 10.408 15.634 -15.847 1.00 86.25 194 ILE A CA 1
ATOM 1606 C C . ILE A 1 194 ? 9.317 16.316 -16.673 1.00 86.25 194 ILE A C 1
ATOM 1608 O O . ILE A 1 194 ? 8.443 16.982 -16.124 1.00 86.25 194 ILE A O 1
ATOM 1612 N N . ILE A 1 195 ? 9.315 16.076 -17.985 1.00 87.81 195 ILE A N 1
ATOM 1613 C CA . ILE A 1 195 ? 8.328 16.642 -18.910 1.00 87.81 195 ILE A CA 1
ATOM 1614 C C . ILE A 1 195 ? 6.912 16.150 -18.577 1.00 87.81 195 ILE A C 1
ATOM 1616 O O . ILE A 1 195 ? 5.992 16.959 -18.519 1.00 87.81 195 ILE A O 1
ATOM 1620 N N . SER A 1 196 ? 6.725 14.862 -18.275 1.00 84.75 196 SER A N 1
ATOM 1621 C CA . SER A 1 196 ? 5.428 14.310 -17.869 1.00 84.75 196 SER A CA 1
ATOM 1622 C C . SER A 1 196 ? 4.929 14.924 -16.562 1.00 84.75 196 SER A C 1
ATOM 1624 O O . SER A 1 196 ? 3.736 15.179 -16.425 1.00 84.75 196 SER A O 1
ATOM 1626 N N . SER A 1 197 ? 5.834 15.212 -15.621 1.00 87.69 197 SER A N 1
ATOM 1627 C CA . SER A 1 197 ? 5.487 15.899 -14.371 1.00 87.69 197 SER A CA 1
ATOM 1628 C C . SER A 1 197 ? 5.046 17.341 -14.637 1.00 87.69 197 SER A C 1
ATOM 1630 O O . SER A 1 197 ? 4.028 17.775 -14.110 1.00 87.69 197 SER A O 1
ATOM 1632 N N . ILE A 1 198 ? 5.747 18.068 -15.513 1.00 87.88 198 ILE A N 1
ATOM 1633 C CA . ILE A 1 198 ? 5.370 19.435 -15.909 1.00 87.88 198 ILE A CA 1
ATOM 1634 C C . ILE A 1 198 ? 4.005 19.450 -16.608 1.00 87.88 198 ILE A C 1
ATOM 1636 O O . ILE A 1 198 ? 3.175 20.299 -16.291 1.00 87.88 198 ILE A O 1
ATOM 1640 N N . ILE A 1 199 ? 3.749 18.502 -17.518 1.00 86.75 199 ILE A N 1
ATOM 1641 C CA . ILE A 1 199 ? 2.446 18.344 -18.186 1.00 86.75 199 ILE A CA 1
ATOM 1642 C C . ILE A 1 199 ? 1.338 18.104 -17.155 1.00 86.75 199 ILE A C 1
ATOM 1644 O O . ILE A 1 199 ? 0.271 18.709 -17.249 1.00 86.75 199 ILE A O 1
ATOM 1648 N N . TYR A 1 200 ? 1.592 17.254 -16.156 1.00 85.00 200 TYR A N 1
ATOM 1649 C CA . TYR A 1 200 ? 0.635 16.979 -15.086 1.00 85.00 200 TYR A CA 1
ATOM 1650 C C . TYR A 1 200 ? 0.307 18.241 -14.279 1.00 85.00 200 TYR A C 1
ATOM 1652 O O . TYR A 1 200 ? -0.863 18.579 -14.105 1.00 85.00 200 TYR A O 1
ATOM 1660 N N . ILE A 1 201 ? 1.334 18.973 -13.845 1.00 84.69 201 ILE A N 1
ATOM 1661 C CA . ILE A 1 201 ? 1.198 20.196 -13.039 1.00 84.69 201 ILE A CA 1
ATOM 1662 C C . ILE A 1 201 ? 0.477 21.310 -13.814 1.00 84.69 201 ILE A C 1
ATOM 1664 O O . ILE A 1 201 ? -0.323 22.054 -13.244 1.00 84.69 201 ILE A O 1
ATOM 1668 N N . SER A 1 202 ? 0.746 21.445 -15.114 1.00 83.06 202 SER A N 1
ATOM 1669 C CA . SER A 1 202 ? 0.133 22.489 -15.942 1.00 83.06 202 SER A CA 1
ATOM 1670 C C . SER A 1 202 ? -1.312 22.178 -16.331 1.00 83.06 202 SER A C 1
ATOM 1672 O O . SER A 1 202 ? -2.107 23.102 -16.488 1.00 83.06 202 SER A O 1
ATOM 1674 N N . SER A 1 203 ? -1.660 20.895 -16.466 1.00 80.50 203 SER A N 1
ATOM 1675 C CA . SER A 1 203 ? -2.974 20.462 -16.959 1.00 80.50 203 SER A CA 1
ATOM 1676 C C . SER A 1 203 ? -3.971 20.133 -15.842 1.00 80.50 203 SER A C 1
ATOM 1678 O O . SER A 1 203 ? -5.180 20.204 -16.072 1.00 80.50 203 SER A O 1
ATOM 1680 N N . SER A 1 204 ? -3.500 19.779 -14.639 1.00 81.38 204 SER A N 1
ATOM 1681 C CA . SER A 1 204 ? -4.363 19.439 -13.502 1.00 81.38 204 SER A CA 1
ATOM 1682 C C . SER A 1 204 ? -4.708 20.674 -12.669 1.00 81.38 204 SER A C 1
ATOM 1684 O O . SER A 1 204 ? -3.892 21.198 -11.910 1.00 81.38 204 SER A O 1
ATOM 1686 N N . ALA A 1 205 ? -5.963 21.111 -12.770 1.00 74.62 205 ALA A N 1
ATOM 1687 C CA . ALA A 1 205 ? -6.497 22.193 -11.944 1.00 74.62 205 ALA A CA 1
ATOM 1688 C C . ALA A 1 205 ? -6.577 21.787 -10.463 1.00 74.62 205 ALA A C 1
ATOM 1690 O O . ALA A 1 205 ? -6.412 22.613 -9.569 1.00 74.62 205 ALA A O 1
ATOM 1691 N N . GLU A 1 206 ? -6.816 20.505 -10.206 1.00 76.56 206 GLU A N 1
ATOM 1692 C CA . GLU A 1 206 ? -6.884 19.895 -8.884 1.00 76.56 206 GLU A CA 1
ATOM 1693 C C . GLU A 1 206 ? -5.511 19.950 -8.200 1.00 76.56 206 GLU A C 1
ATOM 1695 O O . GLU A 1 206 ? -5.405 20.400 -7.058 1.00 76.56 206 GLU A O 1
ATOM 1700 N N . PHE A 1 207 ? -4.442 19.603 -8.927 1.00 76.31 207 PHE A N 1
ATOM 1701 C CA . PHE A 1 207 ? -3.076 19.746 -8.431 1.00 76.31 207 PHE A CA 1
ATOM 1702 C C . PHE A 1 207 ? -2.713 21.211 -8.174 1.00 76.31 207 PHE A C 1
ATOM 1704 O O . PHE A 1 207 ? -2.128 21.513 -7.140 1.00 76.31 207 PHE A O 1
ATOM 1711 N N . GLN A 1 208 ? -3.090 22.137 -9.063 1.00 76.06 208 GLN A N 1
ATOM 1712 C CA . GLN A 1 208 ? -2.828 23.568 -8.854 1.00 76.06 208 GLN A CA 1
ATOM 1713 C C . GLN A 1 208 ? -3.521 24.113 -7.601 1.00 76.06 208 GLN A C 1
ATOM 1715 O O . GLN A 1 208 ? -2.904 24.855 -6.838 1.00 76.06 208 GLN A O 1
ATOM 1720 N N . LYS A 1 209 ? -4.770 23.708 -7.342 1.00 79.94 209 LYS A N 1
ATOM 1721 C CA . LYS A 1 209 ? -5.478 24.059 -6.102 1.00 79.94 209 LYS A CA 1
ATOM 1722 C C . LYS A 1 209 ? -4.785 23.473 -4.872 1.00 79.94 209 LYS A C 1
ATOM 1724 O O . LYS A 1 209 ? -4.541 24.200 -3.913 1.00 79.94 209 LYS A O 1
ATOM 1729 N N . ALA A 1 210 ? -4.423 22.190 -4.909 1.00 78.00 210 ALA A N 1
ATOM 1730 C CA . ALA A 1 210 ? -3.709 21.537 -3.811 1.00 78.00 210 ALA A CA 1
ATOM 1731 C C . ALA A 1 210 ? -2.348 22.201 -3.537 1.00 78.00 210 ALA A C 1
ATOM 1733 O O . ALA A 1 210 ? -1.988 22.427 -2.383 1.00 78.00 210 ALA A O 1
ATOM 1734 N N . PHE A 1 211 ? -1.627 22.582 -4.593 1.00 75.94 211 PHE A N 1
ATOM 1735 C CA . PHE A 1 211 ? -0.349 23.280 -4.499 1.00 75.94 211 PHE A CA 1
ATOM 1736 C C . PHE A 1 211 ? -0.498 24.667 -3.860 1.00 75.94 211 PHE A C 1
ATOM 1738 O O . PHE A 1 211 ? 0.266 25.000 -2.961 1.00 75.94 211 PHE A O 1
ATOM 1745 N N . GLN A 1 212 ? -1.523 25.439 -4.236 1.00 77.75 212 GLN A N 1
ATOM 1746 C CA . GLN A 1 212 ? -1.814 26.738 -3.612 1.00 77.75 212 GLN A CA 1
ATOM 1747 C C . GLN A 1 212 ? -2.163 26.618 -2.120 1.00 77.75 212 GLN A C 1
ATOM 1749 O O . GLN A 1 212 ? -1.780 27.473 -1.320 1.00 77.75 212 GLN A O 1
ATOM 1754 N N . VAL A 1 213 ? -2.898 25.571 -1.729 1.00 79.62 213 VAL A N 1
ATOM 1755 C CA . VAL A 1 213 ? -3.207 25.297 -0.315 1.00 79.62 213 VAL A CA 1
ATOM 1756 C C . VAL A 1 213 ? -1.934 24.933 0.450 1.00 79.62 213 VAL A C 1
ATOM 1758 O O . VAL A 1 213 ? -1.699 25.458 1.540 1.00 79.62 213 VAL A O 1
ATOM 1761 N N . TRP A 1 214 ? -1.091 24.080 -0.134 1.00 77.75 214 TRP A N 1
ATOM 1762 C CA . TRP A 1 214 ? 0.187 23.685 0.452 1.00 77.75 214 TRP A CA 1
ATOM 1763 C C . TRP A 1 214 ? 1.149 24.871 0.614 1.00 77.75 214 TRP A C 1
ATOM 1765 O O . TRP A 1 214 ? 1.712 25.048 1.692 1.00 77.75 214 TRP A O 1
ATOM 1775 N N . GLU A 1 215 ? 1.280 25.729 -0.401 1.00 78.19 215 GLU A N 1
ATOM 1776 C CA . GLU A 1 215 ? 2.128 26.929 -0.369 1.00 78.19 215 GLU A CA 1
ATOM 1777 C C . GLU A 1 215 ? 1.704 27.882 0.759 1.00 78.19 215 GLU A C 1
ATOM 1779 O O . GLU A 1 215 ? 2.518 28.247 1.610 1.00 78.19 215 GLU A O 1
ATOM 1784 N N . LYS A 1 216 ? 0.398 28.167 0.871 1.00 77.12 216 LYS A N 1
ATOM 1785 C CA . LYS A 1 216 ? -0.158 28.975 1.971 1.00 77.12 216 LYS A CA 1
ATOM 1786 C C . LYS A 1 216 ? 0.075 28.358 3.352 1.00 77.12 216 LYS A C 1
ATOM 1788 O O . LYS A 1 216 ? 0.244 29.091 4.327 1.00 77.12 216 LYS A O 1
ATOM 1793 N N . SER A 1 217 ? 0.048 27.029 3.464 1.00 74.12 217 SER A N 1
ATOM 1794 C CA . SER A 1 217 ? 0.336 26.328 4.721 1.00 74.12 217 SER A CA 1
ATOM 1795 C C . SER A 1 217 ? 1.819 26.413 5.087 1.00 74.12 217 SER A C 1
ATOM 1797 O O . SER A 1 217 ? 2.147 26.696 6.236 1.00 74.12 217 SER A O 1
ATOM 1799 N N . SER A 1 218 ? 2.709 26.225 4.111 1.00 73.88 218 SER A N 1
ATOM 1800 C CA . SER A 1 218 ? 4.162 26.327 4.289 1.00 73.88 218 SER A CA 1
ATOM 1801 C C . SER A 1 218 ? 4.587 27.744 4.687 1.00 73.88 218 SER A C 1
ATOM 1803 O O . SER A 1 218 ? 5.421 27.914 5.575 1.00 73.88 218 SER A O 1
ATOM 1805 N N . ASP A 1 219 ? 4.007 28.780 4.080 1.00 73.50 219 ASP A N 1
ATOM 1806 C CA . ASP A 1 219 ? 4.315 30.170 4.440 1.00 73.50 219 ASP A CA 1
ATOM 1807 C C . ASP A 1 219 ? 3.809 30.531 5.838 1.00 73.50 219 ASP A C 1
ATOM 1809 O O . ASP A 1 219 ? 4.497 31.226 6.589 1.00 73.50 219 ASP A O 1
ATOM 1813 N N . ARG A 1 220 ? 2.650 29.991 6.235 1.00 66.81 220 ARG A N 1
ATOM 1814 C CA . ARG A 1 220 ? 2.148 30.098 7.610 1.00 66.81 220 ARG A CA 1
ATOM 1815 C C . ARG A 1 220 ? 3.101 29.429 8.602 1.00 66.81 220 ARG A C 1
ATOM 1817 O O . ARG A 1 220 ? 3.390 30.007 9.643 1.00 66.81 220 ARG A O 1
ATOM 1824 N N . GLU A 1 221 ? 3.608 28.244 8.282 1.00 69.38 221 GLU A N 1
ATOM 1825 C CA . GLU A 1 221 ? 4.548 27.510 9.134 1.00 69.38 221 GLU A CA 1
ATOM 1826 C C . GLU A 1 221 ? 5.899 28.235 9.254 1.00 69.38 221 GLU A C 1
ATOM 1828 O O . GLU A 1 221 ? 6.419 28.400 10.357 1.00 69.38 221 GLU A O 1
ATOM 1833 N N . LYS A 1 222 ? 6.426 28.779 8.150 1.00 74.19 222 LYS A N 1
ATOM 1834 C CA . LYS A 1 222 ? 7.641 29.612 8.159 1.00 74.19 222 LYS A CA 1
ATOM 1835 C C . LYS A 1 222 ? 7.463 30.896 8.967 1.00 74.19 222 LYS A C 1
ATOM 1837 O O . LYS A 1 222 ? 8.368 31.246 9.719 1.00 74.19 222 LYS A O 1
ATOM 1842 N N . TRP A 1 223 ? 6.312 31.563 8.851 1.00 62.00 223 TRP A N 1
ATOM 1843 C CA . TRP A 1 223 ? 5.974 32.746 9.652 1.00 62.00 223 TRP A CA 1
ATOM 1844 C C . TRP A 1 223 ? 5.887 32.420 11.150 1.00 62.00 223 TRP A C 1
ATOM 1846 O O . TRP A 1 223 ? 6.396 33.170 11.983 1.00 62.00 223 TRP A O 1
ATOM 1856 N N . LEU A 1 224 ? 5.298 31.273 11.508 1.00 59.31 224 LEU A N 1
ATOM 1857 C CA . LEU A 1 224 ? 5.243 30.808 12.896 1.00 59.31 224 LEU A CA 1
ATOM 1858 C C . LEU A 1 224 ? 6.650 30.532 13.437 1.00 59.31 224 LEU A C 1
ATOM 1860 O O . LEU A 1 224 ? 6.999 31.008 14.512 1.00 59.31 224 LEU A O 1
ATOM 1864 N N . ILE A 1 225 ? 7.497 29.837 12.678 1.00 66.44 225 ILE A N 1
ATOM 1865 C CA . ILE A 1 225 ? 8.866 29.510 13.099 1.00 66.44 225 ILE A CA 1
ATOM 1866 C C . ILE A 1 225 ? 9.748 30.767 13.209 1.00 66.44 225 ILE A C 1
ATOM 1868 O O . ILE A 1 225 ? 10.579 30.840 14.117 1.00 66.44 225 ILE A O 1
ATOM 1872 N N . SER A 1 226 ? 9.579 31.759 12.325 1.00 65.62 226 SER A N 1
ATOM 1873 C CA . SER A 1 226 ? 10.350 33.010 12.378 1.00 65.62 226 SER A CA 1
ATOM 1874 C C . SER A 1 226 ? 9.951 33.901 13.551 1.00 65.62 226 SER A C 1
ATOM 1876 O O . SER A 1 226 ? 10.813 34.570 14.113 1.00 65.62 226 SER A O 1
ATOM 1878 N N . ASN A 1 227 ? 8.673 33.894 13.936 1.00 54.09 227 ASN A N 1
ATOM 1879 C CA . ASN A 1 227 ? 8.153 34.794 14.965 1.00 54.09 227 ASN A CA 1
ATOM 1880 C C . ASN A 1 227 ? 8.066 34.164 16.366 1.00 54.09 227 ASN A C 1
ATOM 1882 O O . ASN A 1 227 ? 7.903 34.905 17.329 1.00 54.09 227 ASN A O 1
ATOM 1886 N N . PHE A 1 228 ? 8.201 32.838 16.505 1.00 54.62 228 PHE A N 1
ATOM 1887 C CA . PHE A 1 228 ? 8.153 32.143 17.806 1.00 54.62 228 PHE A CA 1
ATOM 1888 C C . PHE A 1 228 ? 9.506 31.631 18.324 1.00 54.62 228 PHE A C 1
ATOM 1890 O O . PHE A 1 228 ? 9.583 31.134 19.449 1.00 54.62 228 PHE A O 1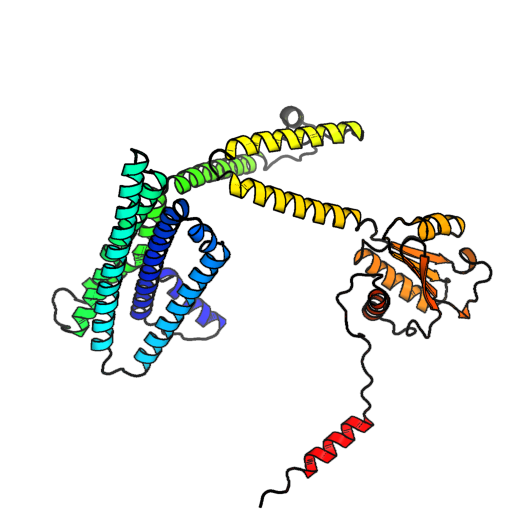
ATOM 1897 N N . LYS A 1 229 ? 10.604 31.774 17.570 1.00 46.62 229 LYS A N 1
ATOM 1898 C CA . LYS A 1 229 ? 11.954 31.514 18.099 1.00 46.62 229 LYS A CA 1
ATOM 1899 C C . LYS A 1 229 ? 12.420 32.690 18.963 1.00 46.62 229 LYS A C 1
ATOM 1901 O O . LYS A 1 229 ? 13.186 33.529 18.499 1.00 46.62 229 LYS A O 1
ATOM 1906 N N . GLY A 1 230 ? 11.988 32.741 20.225 1.00 50.41 230 GLY A N 1
ATOM 1907 C CA . GLY A 1 230 ? 12.652 33.626 21.186 1.00 50.41 230 GLY A CA 1
ATOM 1908 C C . GLY A 1 230 ? 11.963 34.010 22.492 1.00 50.41 230 GLY A C 1
ATOM 1909 O O . GLY A 1 230 ? 12.512 34.891 23.142 1.00 50.41 230 GLY A O 1
ATOM 1910 N N . GLN A 1 231 ? 10.832 33.430 22.911 1.00 47.56 231 GLN A N 1
ATOM 1911 C CA . GLN A 1 231 ? 10.243 33.773 24.218 1.00 47.56 231 GLN A CA 1
ATOM 1912 C C . GLN A 1 231 ? 9.681 32.558 24.958 1.00 47.56 231 GLN A C 1
ATOM 1914 O O . GLN A 1 231 ? 9.061 31.679 24.359 1.00 47.56 231 GLN A O 1
ATOM 1919 N N . ASP A 1 232 ? 9.936 32.526 26.267 1.00 54.19 232 ASP A N 1
ATOM 1920 C CA . ASP A 1 232 ? 9.413 31.535 27.201 1.00 54.19 232 ASP A CA 1
ATOM 1921 C C . ASP A 1 232 ? 7.884 31.730 27.349 1.00 54.19 232 ASP A C 1
ATOM 1923 O O . ASP A 1 232 ? 7.440 32.829 27.704 1.00 54.19 232 ASP A O 1
ATOM 1927 N N . PRO A 1 233 ? 7.049 30.707 27.073 1.00 50.44 233 PRO A N 1
ATOM 1928 C CA . PRO A 1 233 ? 5.585 30.805 27.141 1.00 50.44 233 PRO A CA 1
ATOM 1929 C C . PRO A 1 233 ? 5.019 31.132 28.532 1.00 50.44 233 PRO A C 1
ATOM 1931 O O . PRO A 1 233 ? 3.819 31.403 28.655 1.00 50.44 233 PRO A O 1
ATOM 1934 N N . ASN A 1 234 ? 5.848 31.065 29.577 1.00 55.03 234 ASN A N 1
ATOM 1935 C CA . ASN A 1 234 ? 5.449 31.287 30.964 1.00 55.03 234 ASN A CA 1
ATOM 1936 C C . ASN A 1 234 ? 5.863 32.650 31.537 1.00 55.03 234 ASN A C 1
ATOM 1938 O O . ASN A 1 234 ? 5.572 32.911 32.704 1.00 55.03 234 ASN A O 1
ATOM 1942 N N . GLU A 1 235 ? 6.510 33.523 30.759 1.00 54.97 235 GLU A N 1
ATOM 1943 C CA . GLU A 1 235 ? 6.803 34.884 31.216 1.00 54.97 235 GLU A CA 1
ATOM 1944 C C . GLU A 1 235 ? 5.566 35.788 31.128 1.00 54.97 235 GLU A C 1
ATOM 1946 O O . GLU A 1 235 ? 4.897 35.883 30.095 1.00 54.97 235 GLU A O 1
ATOM 1951 N N . ASP A 1 236 ? 5.271 36.499 32.214 1.00 51.22 236 ASP A N 1
ATOM 1952 C CA . ASP A 1 236 ? 4.141 37.423 32.308 1.00 51.22 236 ASP A CA 1
ATOM 1953 C C . ASP A 1 236 ? 4.522 38.775 31.671 1.00 51.22 236 ASP A C 1
ATOM 1955 O O . ASP A 1 236 ? 4.831 39.757 32.350 1.00 51.22 236 ASP A O 1
ATOM 1959 N N . THR A 1 237 ? 4.561 38.817 30.336 1.00 70.44 237 THR A N 1
ATOM 1960 C CA . THR A 1 237 ? 4.787 40.055 29.577 1.00 70.44 237 THR A CA 1
ATOM 1961 C C . THR A 1 237 ? 3.489 40.604 28.995 1.00 70.44 237 THR A C 1
ATOM 1963 O O . THR A 1 237 ? 2.592 39.861 28.598 1.00 70.44 237 THR A O 1
ATOM 1966 N N . GLN A 1 238 ? 3.430 41.930 28.840 1.00 60.75 238 GLN A N 1
ATOM 1967 C CA . GLN A 1 238 ? 2.296 42.633 28.226 1.00 60.75 238 GLN A CA 1
ATOM 1968 C C . GLN A 1 238 ? 1.999 42.138 26.795 1.00 60.75 238 GLN A C 1
ATOM 1970 O O . GLN A 1 238 ? 0.879 42.256 26.306 1.00 60.75 238 GLN A O 1
ATOM 1975 N N . TRP A 1 239 ? 3.003 41.560 26.127 1.00 56.16 239 TRP A N 1
ATOM 1976 C CA . TRP A 1 239 ? 2.864 40.939 24.814 1.00 56.16 239 TRP A CA 1
ATOM 1977 C C . TRP A 1 239 ? 2.193 39.560 24.902 1.00 56.16 239 TRP A C 1
ATOM 1979 O O . TRP A 1 239 ? 1.274 39.284 24.133 1.00 56.16 239 TRP A O 1
ATOM 1989 N N . ASN A 1 240 ? 2.564 38.735 25.886 1.00 58.50 240 ASN A N 1
ATOM 1990 C CA . ASN A 1 240 ? 1.935 37.434 26.133 1.00 58.50 240 ASN A CA 1
ATOM 1991 C C . ASN A 1 240 ? 0.462 37.567 26.544 1.00 58.50 240 ASN A C 1
ATOM 1993 O O . ASN A 1 240 ? -0.357 36.748 26.133 1.00 58.50 240 ASN A O 1
ATOM 1997 N N . ASP A 1 241 ? 0.088 38.634 27.250 1.00 65.06 241 ASP A N 1
ATOM 1998 C CA . ASP A 1 241 ? -1.316 38.919 27.574 1.00 65.06 241 ASP A CA 1
ATOM 1999 C C . ASP A 1 241 ? -2.138 39.290 26.332 1.00 65.06 241 ASP A C 1
ATOM 2001 O O . ASP A 1 241 ? -3.272 38.833 26.164 1.00 65.06 241 ASP A O 1
ATOM 2005 N N . ILE A 1 242 ? -1.550 40.050 25.403 1.00 68.12 242 ILE A N 1
ATOM 2006 C CA . ILE A 1 242 ? -2.180 40.340 24.109 1.00 68.12 242 ILE A CA 1
ATOM 2007 C C . ILE A 1 242 ? -2.320 39.046 23.294 1.00 68.12 242 ILE A C 1
ATOM 2009 O O . ILE A 1 242 ? -3.367 38.823 22.686 1.00 68.12 242 ILE A O 1
ATOM 2013 N N . LEU A 1 243 ? -1.327 38.154 23.323 1.00 61.00 243 LEU A N 1
ATOM 2014 C CA . LEU A 1 243 ? -1.401 36.852 22.655 1.00 61.00 243 LEU A CA 1
ATOM 2015 C C . LEU A 1 243 ? -2.453 35.915 23.266 1.00 61.00 243 LEU A C 1
ATOM 2017 O O . LEU A 1 243 ? -3.128 35.216 22.507 1.00 61.00 243 LEU A O 1
ATOM 2021 N N . ARG A 1 244 ? -2.646 35.934 24.593 1.00 70.00 244 ARG A N 1
ATOM 2022 C CA . ARG A 1 244 ? -3.757 35.235 25.267 1.00 70.00 244 ARG A CA 1
ATOM 2023 C C . ARG A 1 244 ? -5.102 35.831 24.847 1.00 70.00 244 ARG A C 1
ATOM 2025 O O . ARG A 1 244 ? -5.985 35.093 24.429 1.00 70.00 244 ARG A O 1
ATOM 2032 N N . SER A 1 245 ? -5.217 37.162 24.803 1.00 67.38 245 SER A N 1
ATOM 2033 C CA . SER A 1 245 ? -6.444 37.851 24.356 1.00 67.38 245 SER A CA 1
ATOM 2034 C C . SER A 1 245 ? -6.804 37.589 22.885 1.00 67.38 245 SER A C 1
ATOM 2036 O O . SER A 1 245 ? -7.958 37.724 22.485 1.00 67.38 245 SER A O 1
ATOM 2038 N N . LYS A 1 246 ? -5.809 37.225 22.066 1.00 71.00 246 LYS A N 1
ATOM 2039 C CA . LYS A 1 246 ? -5.963 36.874 20.649 1.00 71.00 246 LYS A CA 1
ATOM 2040 C C . LYS A 1 246 ? -6.052 35.359 20.409 1.00 71.00 246 LYS A C 1
ATOM 2042 O O . LYS A 1 246 ? -6.151 34.961 19.252 1.00 71.00 246 LYS A O 1
ATOM 2047 N N . GLY A 1 247 ? -6.017 34.534 21.462 1.00 52.03 247 GLY A N 1
ATOM 2048 C CA . GLY A 1 247 ? -6.158 33.073 21.385 1.00 52.03 247 GLY A CA 1
ATOM 2049 C C . GLY A 1 247 ? -4.956 32.327 20.789 1.00 52.03 247 GLY A C 1
ATOM 2050 O O . GLY A 1 247 ? -5.110 31.206 20.316 1.00 52.03 247 GLY A O 1
ATOM 2051 N N . ILE A 1 248 ? -3.769 32.943 20.765 1.00 62.09 248 ILE A N 1
ATOM 2052 C CA . ILE A 1 248 ? -2.557 32.386 20.132 1.00 62.09 248 ILE A CA 1
ATOM 2053 C C . ILE A 1 248 ? -1.728 31.546 21.128 1.00 62.09 248 ILE A C 1
ATOM 2055 O O . ILE A 1 248 ? -1.068 30.590 20.726 1.00 62.09 248 ILE A O 1
ATOM 2059 N N . ILE A 1 249 ? -1.785 31.867 22.426 1.00 57.00 249 ILE A N 1
ATOM 2060 C CA . ILE A 1 249 ? -1.200 31.086 23.532 1.00 57.00 249 ILE A CA 1
ATOM 2061 C C . ILE A 1 249 ? -2.346 30.660 24.469 1.00 57.00 249 ILE A C 1
ATOM 2063 O O . ILE A 1 249 ? -3.227 31.486 24.717 1.00 57.00 249 ILE A O 1
ATOM 2067 N N . PRO A 1 250 ? -2.358 29.421 25.010 1.00 54.66 250 PRO A N 1
ATOM 2068 C CA . PRO A 1 250 ? -3.396 28.972 25.941 1.00 54.66 250 PRO A CA 1
ATOM 2069 C C . PRO A 1 250 ? -3.528 29.913 27.146 1.00 54.66 250 PRO A C 1
ATOM 2071 O O . PRO A 1 250 ? -2.518 30.366 27.695 1.00 54.66 250 PRO A O 1
ATOM 2074 N N . GLU A 1 251 ? -4.752 30.209 27.591 1.00 55.94 251 GLU A N 1
ATOM 2075 C CA . GLU A 1 251 ? -4.946 30.937 28.849 1.00 55.94 251 GLU A CA 1
ATOM 2076 C C . GLU A 1 251 ? -4.327 30.152 30.013 1.00 55.94 251 GLU A C 1
ATOM 2078 O O . GLU A 1 251 ? -4.378 28.921 30.064 1.00 55.94 251 GLU A O 1
ATOM 2083 N N . LYS A 1 252 ? -3.690 30.870 30.945 1.00 57.28 252 LYS A N 1
ATOM 2084 C CA . LYS A 1 252 ? -3.108 30.267 32.146 1.00 57.28 252 LYS A CA 1
ATOM 2085 C C . LYS A 1 252 ? -4.257 29.630 32.920 1.00 57.28 252 LYS A C 1
ATOM 2087 O O . LYS A 1 252 ? -5.152 30.349 33.357 1.00 57.28 252 LYS A O 1
ATOM 2092 N N . GLN A 1 253 ? -4.243 28.301 33.021 1.00 43.38 253 GLN A N 1
ATOM 2093 C CA . GLN A 1 253 ? -5.348 27.514 33.566 1.00 43.38 253 GLN A CA 1
ATOM 2094 C C . GLN A 1 253 ? -5.806 28.087 34.913 1.00 43.38 253 GLN A C 1
ATOM 2096 O O . GLN A 1 253 ? -5.095 27.999 35.913 1.00 43.38 253 GLN A O 1
ATOM 2101 N N . LYS A 1 254 ? -7.005 28.675 34.931 1.00 49.16 254 LYS A N 1
ATOM 2102 C CA . LYS A 1 254 ? -7.840 28.705 36.131 1.00 49.16 254 LYS A CA 1
ATOM 2103 C C . LYS A 1 254 ? -8.727 27.474 36.079 1.00 49.16 254 LYS A C 1
ATOM 2105 O O . LYS A 1 254 ? -9.201 27.115 35.008 1.00 49.16 254 LYS A O 1
ATOM 2110 N N . GLU A 1 255 ? -8.878 26.822 37.225 1.00 40.78 255 GLU A N 1
ATOM 2111 C CA . GLU A 1 255 ? -9.659 25.598 37.394 1.00 40.78 255 GLU A CA 1
ATOM 2112 C C . GLU A 1 255 ? -11.058 25.766 36.789 1.00 40.78 255 GLU A C 1
ATOM 2114 O O . GLU A 1 255 ? -11.811 26.662 37.172 1.00 40.78 255 GLU A O 1
ATOM 2119 N N . ILE A 1 256 ? -11.362 24.930 35.797 1.00 39.09 256 ILE A N 1
ATOM 2120 C CA . ILE A 1 256 ? -12.602 24.969 35.025 1.00 39.09 256 ILE A CA 1
ATOM 2121 C C . ILE A 1 256 ? -13.493 23.826 35.527 1.00 39.09 256 ILE A C 1
ATOM 2123 O O . ILE A 1 256 ? -13.040 22.685 35.611 1.00 39.09 256 ILE A O 1
ATOM 2127 N N . THR A 1 257 ? -14.741 24.127 35.882 1.00 52.47 257 THR A N 1
ATOM 2128 C CA . THR A 1 257 ? -15.758 23.151 36.305 1.00 52.47 257 THR A CA 1
ATOM 2129 C C . THR A 1 257 ? -16.293 22.324 35.128 1.00 52.47 257 THR A C 1
ATOM 2131 O O . THR A 1 257 ? -16.344 22.810 33.998 1.00 52.47 257 THR A O 1
ATOM 2134 N N . GLU A 1 258 ? -16.717 21.081 35.405 1.00 44.53 258 GLU A N 1
ATOM 2135 C CA . GLU A 1 258 ? -17.169 20.075 34.419 1.00 44.53 258 GLU A CA 1
ATOM 2136 C C . GLU A 1 258 ? -18.225 20.587 33.425 1.00 44.53 258 GLU A C 1
ATOM 2138 O O . GLU A 1 258 ? -18.176 20.223 32.251 1.00 44.53 258 GLU A O 1
ATOM 2143 N N . ASP A 1 259 ? -19.106 21.496 33.844 1.00 49.44 259 ASP A N 1
ATOM 2144 C CA . ASP A 1 259 ? -20.173 22.031 32.989 1.00 49.44 259 ASP A CA 1
ATOM 2145 C C . ASP A 1 259 ? -19.641 22.884 31.821 1.00 49.44 259 ASP A C 1
ATOM 2147 O O . ASP A 1 259 ? -20.208 22.879 30.732 1.00 49.44 259 ASP A O 1
ATOM 2151 N N . GLN A 1 260 ? -18.498 23.559 31.989 1.00 50.16 260 GLN A N 1
ATOM 2152 C CA . GLN A 1 260 ? -17.883 24.344 30.908 1.00 50.16 260 GLN A CA 1
ATOM 2153 C C . GLN A 1 260 ? -17.117 23.462 29.913 1.00 50.16 260 GLN A C 1
ATOM 2155 O O . GLN A 1 260 ? -16.901 23.858 28.770 1.00 50.16 260 GLN A O 1
ATOM 2160 N N . ILE A 1 261 ? -16.719 22.251 30.318 1.00 50.50 261 ILE A N 1
ATOM 2161 C CA . ILE A 1 261 ? -16.053 21.289 29.430 1.00 50.50 261 ILE A CA 1
ATOM 2162 C C . ILE A 1 261 ? -17.055 20.756 28.400 1.00 50.50 261 ILE A C 1
ATOM 2164 O O . ILE A 1 261 ? -16.690 20.564 27.240 1.00 50.50 261 ILE A O 1
ATOM 2168 N N . VAL A 1 262 ? -18.318 20.569 28.794 1.00 51.59 262 VAL A N 1
ATOM 2169 C CA . VAL A 1 262 ? -19.386 20.105 27.897 1.00 51.59 262 VAL A CA 1
ATOM 2170 C C . VAL A 1 262 ? -19.690 21.153 26.822 1.00 51.59 262 VAL A C 1
ATOM 2172 O O . VAL A 1 262 ? -19.653 20.818 25.639 1.00 51.59 262 VAL A O 1
ATOM 2175 N N . ASP A 1 263 ? -19.844 22.424 27.202 1.00 54.09 263 ASP A N 1
ATOM 2176 C CA . ASP A 1 263 ? -20.109 23.521 26.257 1.00 54.09 263 ASP A CA 1
ATOM 2177 C C . ASP A 1 263 ? -18.949 23.757 25.273 1.00 54.09 263 ASP A C 1
ATOM 2179 O O . ASP A 1 263 ? -19.160 24.065 24.098 1.00 54.09 263 ASP A O 1
ATOM 2183 N N . ILE A 1 264 ? -17.699 23.591 25.717 1.00 57.12 264 ILE A N 1
ATOM 2184 C CA . ILE A 1 264 ? -16.520 23.719 24.844 1.00 57.12 264 ILE A CA 1
ATOM 2185 C C . ILE A 1 264 ? -16.442 22.544 23.863 1.00 57.12 264 ILE A C 1
ATOM 2187 O O . ILE A 1 264 ? -16.081 22.736 22.700 1.00 57.12 264 ILE A O 1
ATOM 2191 N N . VAL A 1 265 ? -16.795 21.332 24.301 1.00 54.97 265 VAL A N 1
ATOM 2192 C CA . VAL A 1 265 ? -16.820 20.149 23.433 1.00 54.97 265 VAL A CA 1
ATOM 2193 C C . VAL A 1 265 ? -17.958 20.245 22.416 1.00 54.97 265 VAL A C 1
ATOM 2195 O O . VAL A 1 265 ? -17.721 19.953 21.246 1.00 54.97 265 VAL A O 1
ATOM 2198 N N . GLU A 1 266 ? -19.147 20.709 22.801 1.00 55.03 266 GLU A N 1
ATOM 2199 C CA . GLU A 1 266 ? -20.264 20.906 21.865 1.00 55.03 266 GLU A CA 1
ATOM 2200 C C . GLU A 1 266 ? -19.974 22.008 20.840 1.00 55.03 266 GLU A C 1
ATOM 2202 O O . GLU A 1 266 ? -20.190 21.806 19.642 1.00 55.03 266 GLU A O 1
ATOM 2207 N N . ASN A 1 267 ? -19.381 23.129 21.259 1.00 54.97 267 ASN A N 1
ATOM 2208 C CA . ASN A 1 267 ? -19.012 24.206 20.338 1.00 54.97 267 ASN A CA 1
ATOM 2209 C C . ASN A 1 267 ? -17.855 23.814 19.404 1.00 54.97 267 ASN A C 1
ATOM 2211 O O . ASN A 1 267 ? -17.908 24.109 18.211 1.00 54.97 267 ASN A O 1
ATOM 2215 N N . ALA A 1 268 ? -16.849 23.083 19.897 1.00 49.97 268 ALA A N 1
ATOM 2216 C CA . ALA A 1 268 ? -15.754 22.578 19.066 1.00 49.97 268 ALA A CA 1
ATOM 2217 C C . ALA A 1 268 ? -16.202 21.477 18.091 1.00 49.97 268 ALA A C 1
ATOM 2219 O O . ALA A 1 268 ? -15.574 21.291 17.046 1.00 49.97 268 ALA A O 1
ATOM 2220 N N . VAL A 1 269 ? -17.270 20.741 18.416 1.00 53.19 269 VAL A N 1
ATOM 2221 C CA . VAL A 1 269 ? -17.916 19.790 17.503 1.00 53.19 269 VAL A CA 1
ATOM 2222 C C . VAL A 1 269 ? -18.713 20.542 16.435 1.00 53.19 269 VAL A C 1
ATOM 2224 O O . VAL A 1 269 ? -18.512 20.247 15.259 1.00 53.19 269 VAL A O 1
ATOM 2227 N N . ASN A 1 270 ? -19.495 21.562 16.809 1.00 52.91 270 ASN A N 1
ATOM 2228 C CA . ASN A 1 270 ? -20.282 22.381 15.875 1.00 52.91 270 ASN A CA 1
ATOM 2229 C C . ASN A 1 270 ? -19.424 23.224 14.910 1.00 52.91 270 ASN A C 1
ATOM 2231 O O . ASN A 1 270 ? -19.763 23.395 13.739 1.00 52.91 270 ASN A O 1
ATOM 2235 N N . GLU A 1 271 ? -18.281 23.739 15.366 1.00 49.91 271 GLU A N 1
ATOM 2236 C CA . GLU A 1 271 ? -17.365 24.501 14.508 1.00 49.91 271 GLU A CA 1
ATOM 2237 C C . GLU A 1 271 ? -16.578 23.583 13.552 1.00 49.91 271 GLU A C 1
ATOM 2239 O O . GLU A 1 271 ? -16.199 23.989 12.452 1.00 49.91 271 GLU A O 1
ATOM 2244 N N . LYS A 1 272 ? -16.365 22.311 13.929 1.00 50.12 272 LYS A N 1
ATOM 2245 C CA . LYS A 1 272 ? -15.780 21.296 13.038 1.00 50.12 272 LYS A CA 1
ATOM 2246 C C . LYS A 1 272 ? -16.774 20.758 12.018 1.00 50.12 272 LYS A C 1
ATOM 2248 O O . LYS A 1 272 ? -16.327 20.441 10.922 1.00 50.12 272 LYS A O 1
ATOM 2253 N N . THR A 1 273 ? -18.059 20.651 12.356 1.00 48.06 273 THR A N 1
ATOM 2254 C CA . THR A 1 273 ? -19.109 20.258 11.402 1.00 48.06 273 THR A CA 1
ATOM 2255 C C . THR A 1 273 ? -19.325 21.352 10.361 1.00 48.06 273 THR A C 1
ATOM 2257 O O . THR A 1 273 ? -19.178 21.066 9.183 1.00 48.06 273 THR A O 1
ATOM 2260 N N . ASN A 1 274 ? -19.436 22.626 10.760 1.00 44.72 274 ASN A N 1
ATOM 2261 C CA . ASN A 1 274 ? -19.582 23.732 9.796 1.00 44.72 274 ASN A CA 1
ATOM 2262 C C . ASN A 1 274 ? -18.372 23.906 8.853 1.00 44.72 274 ASN A C 1
ATOM 2264 O O . ASN A 1 274 ? -18.509 24.434 7.755 1.00 44.72 274 ASN A O 1
ATOM 2268 N N . ARG A 1 275 ? -17.164 23.492 9.270 1.00 45.44 275 ARG A N 1
ATOM 2269 C CA . ARG A 1 275 ? -15.957 23.521 8.419 1.00 45.44 275 ARG A CA 1
ATOM 2270 C C . ARG A 1 275 ? -15.791 22.285 7.529 1.00 45.44 275 ARG A C 1
ATOM 2272 O O . ARG A 1 275 ? -14.925 22.312 6.656 1.00 45.44 275 ARG A O 1
ATOM 2279 N N . LEU A 1 276 ? -16.541 21.216 7.791 1.00 41.31 276 LEU A N 1
ATOM 2280 C CA . LEU A 1 276 ? -16.642 20.048 6.913 1.00 41.31 276 LEU A CA 1
ATOM 2281 C C . LEU A 1 276 ? -17.691 20.314 5.824 1.00 41.31 276 LEU A C 1
ATOM 2283 O O . LEU A 1 276 ? -17.366 20.143 4.655 1.00 41.31 276 LEU A O 1
ATOM 2287 N N . ASP A 1 277 ? -18.810 20.945 6.190 1.00 45.09 277 ASP A N 1
ATOM 2288 C CA . ASP A 1 277 ? -19.902 21.281 5.267 1.00 45.09 277 ASP A CA 1
ATOM 2289 C C . ASP A 1 277 ? -19.474 22.207 4.097 1.00 45.09 277 ASP A C 1
ATOM 2291 O O . ASP A 1 277 ? -20.050 22.150 3.015 1.00 45.09 277 ASP A O 1
ATOM 2295 N N . GLU A 1 278 ? -18.429 23.038 4.250 1.00 44.84 278 GLU A N 1
ATOM 2296 C CA . GLU A 1 278 ? -17.889 23.881 3.155 1.00 44.84 278 GLU A CA 1
ATOM 2297 C C . GLU A 1 278 ? -16.890 23.157 2.220 1.00 44.84 278 GLU A C 1
ATOM 2299 O O . GLU A 1 278 ? -16.510 23.698 1.177 1.00 44.84 278 GLU A O 1
ATOM 2304 N N . LEU A 1 279 ? -16.435 21.947 2.568 1.00 39.84 279 LEU A N 1
ATOM 2305 C CA . LEU A 1 279 ? -15.606 21.088 1.706 1.00 39.84 279 LEU A CA 1
ATOM 2306 C C . LEU A 1 279 ? -16.404 19.953 1.039 1.00 39.84 279 LEU A C 1
ATOM 2308 O O . LEU A 1 279 ? -15.872 19.333 0.115 1.00 39.84 279 LEU A O 1
ATOM 2312 N N . ASP A 1 280 ? -17.660 19.749 1.445 1.00 44.56 280 ASP A N 1
ATOM 2313 C CA . ASP A 1 280 ? -18.541 18.658 1.002 1.00 44.56 280 ASP A CA 1
ATOM 2314 C C . ASP A 1 280 ? -19.310 18.945 -0.306 1.00 44.56 280 ASP A C 1
ATOM 2316 O O . ASP A 1 280 ? -19.978 18.072 -0.845 1.00 44.56 280 ASP A O 1
ATOM 2320 N N . GLU A 1 281 ? -19.152 20.116 -0.934 1.00 47.75 281 GLU A N 1
ATOM 2321 C CA . GLU A 1 281 ? -19.823 20.406 -2.220 1.00 47.75 281 GLU A CA 1
ATOM 2322 C C . GLU A 1 281 ? -19.196 19.706 -3.456 1.00 47.75 281 GLU A C 1
ATOM 2324 O O . GLU A 1 281 ? -19.582 19.996 -4.593 1.00 47.75 281 GLU A O 1
ATOM 2329 N N . LEU A 1 282 ? -18.218 18.798 -3.295 1.00 45.81 282 LEU A N 1
ATOM 2330 C CA . LEU A 1 282 ? -17.554 18.114 -4.425 1.00 45.81 282 LEU A CA 1
ATOM 2331 C C . LEU A 1 282 ? -17.213 16.619 -4.232 1.00 45.81 282 LEU A C 1
ATOM 2333 O O . LEU A 1 282 ? -16.388 16.104 -4.998 1.00 45.81 282 LEU A O 1
ATOM 2337 N N . GLU A 1 283 ? -17.843 15.897 -3.306 1.00 41.97 283 GLU A N 1
ATOM 2338 C CA . GLU A 1 283 ? -17.764 14.425 -3.258 1.00 41.97 283 GLU A CA 1
ATOM 2339 C C . GLU A 1 283 ? -19.174 13.811 -3.187 1.00 41.97 283 GLU A C 1
ATOM 2341 O O . GLU A 1 283 ? -20.064 14.335 -2.534 1.00 41.97 283 GLU A O 1
ATOM 2346 N N . ASP A 1 284 ? -19.404 12.757 -3.974 1.00 45.44 284 ASP A N 1
ATOM 2347 C CA . ASP A 1 284 ? -20.729 12.211 -4.285 1.00 45.44 284 ASP A CA 1
ATOM 2348 C C . ASP A 1 284 ? -21.474 11.699 -3.020 1.00 45.44 284 ASP A C 1
ATOM 2350 O O . ASP A 1 284 ? -20.950 10.854 -2.292 1.00 45.44 284 ASP A O 1
ATOM 2354 N N . GLU A 1 285 ? -22.718 12.160 -2.796 1.00 48.97 285 GLU A N 1
ATOM 2355 C CA . GLU A 1 285 ? -23.558 11.940 -1.588 1.00 48.97 285 GLU A CA 1
ATOM 2356 C C . GLU A 1 285 ? -23.711 10.464 -1.128 1.00 48.97 285 GLU A C 1
ATOM 2358 O O . GLU A 1 285 ? -23.970 10.204 0.045 1.00 48.97 285 GLU A O 1
ATOM 2363 N N . GLU A 1 286 ? -23.531 9.469 -2.008 1.00 46.78 286 GLU A N 1
ATOM 2364 C CA . GLU A 1 286 ? -23.634 8.037 -1.652 1.00 46.78 286 GLU A CA 1
ATOM 2365 C C . GLU A 1 286 ? -22.381 7.486 -0.935 1.00 46.78 286 GLU A C 1
ATOM 2367 O O . GLU A 1 286 ? -22.489 6.557 -0.128 1.00 46.78 286 GLU A O 1
ATOM 2372 N N . ASP A 1 287 ? -21.189 8.029 -1.211 1.00 53.59 287 ASP A N 1
ATOM 2373 C CA . ASP A 1 287 ? -19.944 7.563 -0.581 1.00 53.59 287 ASP A CA 1
ATOM 2374 C C . ASP A 1 287 ? -19.778 8.152 0.830 1.00 53.59 287 ASP A C 1
ATOM 2376 O O . ASP A 1 287 ? -19.162 7.521 1.697 1.00 53.59 287 ASP A O 1
ATOM 2380 N N . GLU A 1 288 ? -20.373 9.316 1.094 1.00 53.88 288 GLU A N 1
ATOM 2381 C CA . GLU A 1 288 ? -20.317 9.971 2.398 1.00 53.88 288 GLU A CA 1
ATOM 2382 C C . GLU A 1 288 ? -21.121 9.205 3.456 1.00 53.88 288 GLU A C 1
ATOM 2384 O O . GLU A 1 288 ? -20.617 8.963 4.552 1.00 53.88 288 GLU A O 1
ATOM 2389 N N . GLU A 1 289 ? -22.319 8.713 3.123 1.00 63.09 289 GLU A N 1
ATOM 2390 C CA . GLU A 1 289 ? -23.168 7.976 4.068 1.00 63.09 289 GLU A CA 1
ATOM 2391 C C . GLU A 1 289 ? -22.497 6.671 4.534 1.00 63.09 289 GLU A C 1
ATOM 2393 O O . GLU A 1 289 ? -22.424 6.388 5.733 1.00 63.09 289 GLU A O 1
ATOM 2398 N N . VAL A 1 290 ? -21.878 5.924 3.613 1.00 62.59 290 VAL A N 1
ATOM 2399 C CA . VAL A 1 290 ? -21.146 4.683 3.927 1.00 62.59 290 VAL A CA 1
ATOM 2400 C C . VAL A 1 290 ? -19.870 4.967 4.727 1.00 62.59 290 VAL A C 1
ATOM 2402 O O . VAL A 1 290 ? -19.508 4.210 5.638 1.00 62.59 290 VAL A O 1
ATOM 2405 N N . LEU A 1 291 ? -19.163 6.055 4.415 1.00 58.69 291 LEU A N 1
ATOM 2406 C CA . LEU A 1 291 ? -17.929 6.431 5.106 1.00 58.69 291 LEU A CA 1
ATOM 2407 C C . LEU A 1 291 ? -18.223 6.996 6.504 1.00 58.69 291 LEU A C 1
ATOM 2409 O O . LEU A 1 291 ? -17.489 6.693 7.451 1.00 58.69 291 LEU A O 1
ATOM 2413 N N . LEU A 1 292 ? -19.333 7.721 6.664 1.00 72.94 292 LEU A N 1
ATOM 2414 C CA . LEU A 1 292 ? -19.884 8.164 7.943 1.00 72.94 292 LEU A CA 1
ATOM 2415 C C . LEU A 1 292 ? -20.368 6.980 8.777 1.00 72.94 292 LEU A C 1
ATOM 2417 O O . LEU A 1 292 ? -20.042 6.924 9.963 1.00 72.94 292 LEU A O 1
ATOM 2421 N N . GLU A 1 293 ? -21.062 6.003 8.195 1.00 75.62 293 GLU A N 1
ATOM 2422 C CA . GLU A 1 293 ? -21.436 4.763 8.885 1.00 75.62 293 GLU A CA 1
ATOM 2423 C C . GLU A 1 293 ? -20.206 3.984 9.352 1.00 75.62 293 GLU A C 1
ATOM 2425 O O . GLU A 1 293 ? -20.128 3.583 10.516 1.00 75.62 293 GLU A O 1
ATOM 2430 N N . TYR A 1 294 ? -19.198 3.818 8.493 1.00 66.62 294 TYR A N 1
ATOM 2431 C CA . TYR A 1 294 ? -17.955 3.142 8.862 1.00 66.62 294 TYR A CA 1
ATOM 2432 C C . TYR A 1 294 ? -17.201 3.905 9.958 1.00 66.62 294 TYR A C 1
ATOM 2434 O O . TYR A 1 294 ? -16.704 3.303 10.915 1.00 66.62 294 TYR A O 1
ATOM 2442 N N . ARG A 1 295 ? -17.152 5.239 9.873 1.00 70.62 295 ARG A N 1
ATOM 2443 C CA . ARG A 1 295 ? -16.540 6.100 10.892 1.00 70.62 295 ARG A CA 1
ATOM 2444 C C . ARG A 1 295 ? -17.297 6.019 12.213 1.00 70.62 295 ARG A C 1
ATOM 2446 O O . ARG A 1 295 ? -16.659 5.845 13.250 1.00 70.62 295 ARG A O 1
ATOM 2453 N N . ARG A 1 296 ? -18.631 6.078 12.193 1.00 77.31 296 ARG A N 1
ATOM 2454 C CA . ARG A 1 296 ? -19.494 5.900 13.374 1.00 77.31 296 ARG A CA 1
ATOM 2455 C C . ARG A 1 296 ? -19.277 4.528 13.993 1.00 77.31 296 ARG A C 1
ATOM 2457 O O . ARG A 1 296 ? -19.061 4.449 15.197 1.00 77.31 296 ARG A O 1
ATOM 2464 N N . LYS A 1 297 ? -19.232 3.471 13.180 1.00 75.81 297 LYS A N 1
ATOM 2465 C CA . LYS A 1 297 ? -18.974 2.102 13.631 1.00 75.81 297 LYS A CA 1
ATOM 2466 C C . LYS A 1 297 ? -17.598 1.965 14.281 1.00 75.81 297 LYS A C 1
ATOM 2468 O O . LYS A 1 297 ? -17.500 1.450 15.387 1.00 75.81 297 LYS A O 1
ATOM 2473 N N . ARG A 1 298 ? -16.540 2.500 13.666 1.00 71.62 298 ARG A N 1
ATOM 2474 C CA . ARG A 1 298 ? -15.182 2.477 14.238 1.00 71.62 298 ARG A CA 1
ATOM 2475 C C . ARG A 1 298 ? -15.059 3.319 15.504 1.00 71.62 298 ARG A C 1
ATOM 2477 O O . ARG A 1 298 ? -14.383 2.901 16.437 1.00 71.62 298 ARG A O 1
ATOM 2484 N N . ILE A 1 299 ? -15.701 4.486 15.561 1.00 72.44 299 ILE A N 1
ATOM 2485 C CA . ILE A 1 299 ? -15.741 5.314 16.774 1.00 72.44 299 ILE A CA 1
ATOM 2486 C C . ILE A 1 299 ? -16.525 4.600 17.878 1.00 72.44 299 ILE A C 1
ATOM 2488 O O . ILE A 1 299 ? -16.088 4.640 19.022 1.00 72.44 299 ILE A O 1
ATOM 2492 N N . ALA A 1 300 ? -17.630 3.926 17.558 1.00 74.19 300 ALA A N 1
ATOM 2493 C CA . ALA A 1 300 ? -18.390 3.123 18.512 1.00 74.19 300 ALA A CA 1
ATOM 2494 C C . ALA A 1 300 ? -17.554 1.949 19.042 1.00 74.19 300 ALA A C 1
ATOM 2496 O O . ALA A 1 300 ? -17.445 1.799 20.253 1.00 74.19 300 ALA A O 1
ATOM 2497 N N . GLU A 1 301 ? -16.871 1.205 18.167 1.00 70.81 301 GLU A N 1
ATOM 2498 C CA . GLU A 1 301 ? -15.942 0.132 18.552 1.00 70.81 301 GLU A CA 1
ATOM 2499 C C . GLU A 1 301 ? -14.795 0.658 19.435 1.00 70.81 301 GLU A C 1
ATOM 2501 O O . GLU A 1 301 ? -14.471 0.053 20.454 1.00 70.81 301 GLU A O 1
ATOM 2506 N N . MET A 1 302 ? -14.191 1.803 19.090 1.00 65.81 302 MET A N 1
ATOM 2507 C CA . MET A 1 302 ? -13.136 2.424 19.904 1.00 65.81 302 MET A CA 1
ATOM 2508 C C . MET A 1 302 ? -13.662 2.937 21.248 1.00 65.81 302 MET A C 1
ATOM 2510 O O . MET A 1 302 ? -12.988 2.760 22.259 1.00 65.81 302 MET A O 1
ATOM 2514 N N . LYS A 1 303 ? -14.857 3.543 21.282 1.00 69.56 303 LYS A N 1
ATOM 2515 C CA . LYS A 1 303 ? -15.517 3.982 22.521 1.00 69.56 303 LYS A CA 1
ATOM 2516 C C . LYS A 1 303 ? -15.869 2.793 23.407 1.00 69.56 303 LYS A C 1
ATOM 2518 O O . LYS A 1 303 ? -15.675 2.873 24.613 1.00 69.56 303 LYS A O 1
ATOM 2523 N N . GLU A 1 304 ? -16.339 1.691 22.834 1.00 70.19 304 GLU A N 1
ATOM 2524 C CA . GLU A 1 304 ? -16.633 0.464 23.572 1.00 70.19 304 GLU A CA 1
ATOM 2525 C C . GLU A 1 304 ? -15.352 -0.158 24.142 1.00 70.19 304 GLU A C 1
ATOM 2527 O O . GLU A 1 304 ? -15.311 -0.516 25.317 1.00 70.19 304 GLU A O 1
ATOM 2532 N N . LEU A 1 305 ? -14.275 -0.215 23.355 1.00 63.50 305 LEU A N 1
ATOM 2533 C CA . LEU A 1 305 ? -12.988 -0.751 23.802 1.00 63.50 305 LEU A CA 1
ATOM 2534 C C . LEU A 1 305 ? -12.328 0.133 24.874 1.00 63.50 305 LEU A C 1
ATOM 2536 O O . LEU A 1 305 ? -11.754 -0.389 25.831 1.00 63.50 305 LEU A O 1
ATOM 2540 N N . ALA A 1 306 ? -12.449 1.458 24.753 1.00 62.84 306 ALA A N 1
ATOM 2541 C CA . ALA A 1 306 ? -12.013 2.416 25.769 1.00 62.84 306 ALA A CA 1
ATOM 2542 C C . ALA A 1 306 ? -12.865 2.315 27.047 1.00 62.84 306 ALA A C 1
ATOM 2544 O O . ALA A 1 306 ? -12.317 2.284 28.144 1.00 62.84 306 ALA A O 1
ATOM 2545 N N . ASN A 1 307 ? -14.189 2.164 26.916 1.00 64.38 307 ASN A N 1
ATOM 2546 C CA . ASN A 1 307 ? -15.094 1.929 28.045 1.00 64.38 307 ASN A CA 1
ATOM 2547 C C . ASN A 1 307 ? -14.855 0.583 28.733 1.00 64.38 307 ASN A C 1
ATOM 2549 O O . ASN A 1 307 ? -15.174 0.448 29.912 1.00 64.38 307 ASN A O 1
ATOM 2553 N N . LYS A 1 308 ? -14.335 -0.415 28.015 1.00 66.81 308 LYS A N 1
ATOM 2554 C CA . LYS A 1 308 ? -13.928 -1.697 28.595 1.00 66.81 308 LYS A CA 1
ATOM 2555 C C . LYS A 1 308 ? -12.564 -1.584 29.274 1.00 66.81 308 LYS A C 1
ATOM 2557 O O . LYS A 1 308 ? -12.393 -2.144 30.345 1.00 66.81 308 LYS A O 1
ATOM 2562 N N . SER A 1 309 ? -11.637 -0.796 28.727 1.00 71.81 309 SER A N 1
ATOM 2563 C CA . SER A 1 309 ? -10.274 -0.582 29.248 1.00 71.81 309 SER A CA 1
ATOM 2564 C C . SER A 1 309 ? -10.219 0.375 30.453 1.00 71.81 309 SER A C 1
ATOM 2566 O O . SER A 1 309 ? -9.473 1.352 30.445 1.00 71.81 309 SER A O 1
ATOM 2568 N N . LYS A 1 310 ? -11.044 0.122 31.476 1.00 79.94 310 LYS A N 1
ATOM 2569 C CA . LYS A 1 310 ? -11.170 0.949 32.693 1.00 79.94 310 LYS A CA 1
ATOM 2570 C C . LYS A 1 310 ? -10.189 0.579 33.802 1.00 79.94 310 LYS A C 1
ATOM 2572 O O . LYS A 1 310 ? -10.005 1.353 34.738 1.00 79.94 310 LYS A O 1
ATOM 2577 N N . TYR A 1 311 ? -9.615 -0.611 33.734 1.00 86.50 311 TYR A N 1
ATOM 2578 C CA . TYR A 1 311 ? -8.651 -1.123 34.698 1.00 86.50 311 TYR A CA 1
ATOM 2579 C C . TYR A 1 311 ? -7.236 -0.988 34.120 1.00 86.50 311 TYR A C 1
ATOM 2581 O O . TYR A 1 311 ? -7.049 -0.514 33.005 1.00 86.50 311 TYR A O 1
ATOM 2589 N N . GLY A 1 312 ? -6.210 -1.348 34.882 1.00 88.25 312 GLY A N 1
ATOM 2590 C CA . GLY A 1 312 ? -4.824 -1.108 34.457 1.00 88.25 312 GLY A CA 1
ATOM 2591 C C . GLY A 1 312 ? -3.790 -1.296 35.559 1.00 88.25 312 GLY A C 1
ATOM 2592 O O . GLY A 1 312 ? -2.595 -1.390 35.292 1.00 88.25 312 GLY A O 1
ATOM 2593 N N . GLU A 1 313 ? -4.255 -1.395 36.799 1.00 92.94 313 GLU A N 1
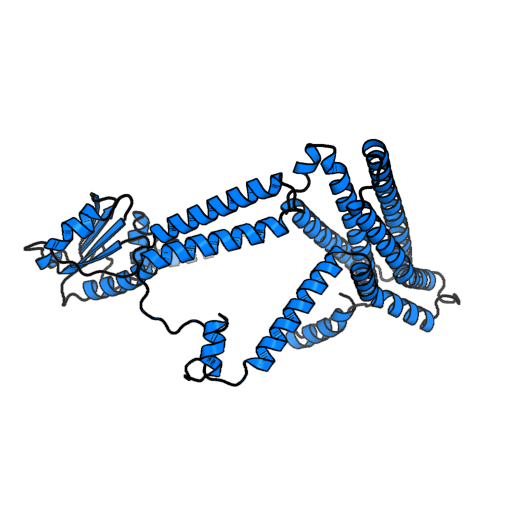ATOM 2594 C CA . GLU A 1 313 ? -3.449 -1.645 37.983 1.00 92.94 313 GLU A CA 1
ATOM 2595 C C . GLU A 1 313 ? -4.080 -2.735 38.853 1.00 92.94 313 GLU A C 1
ATOM 2597 O O . GLU A 1 313 ? -5.259 -3.068 38.711 1.00 92.94 313 GLU A O 1
ATOM 2602 N N . VAL A 1 314 ? -3.279 -3.296 39.759 1.00 95.44 314 VAL A N 1
ATOM 2603 C CA . VAL A 1 314 ? -3.762 -4.249 40.761 1.00 95.44 314 VAL A CA 1
ATOM 2604 C C . VAL A 1 314 ? -4.188 -3.469 41.994 1.00 95.44 314 VAL A C 1
ATOM 2606 O O . VAL A 1 314 ? -3.339 -2.904 42.687 1.00 95.44 314 VAL A O 1
ATOM 2609 N N . LYS A 1 315 ? -5.486 -3.473 42.299 1.00 95.38 315 LYS A N 1
ATOM 2610 C CA . LYS A 1 315 ? -6.023 -2.796 43.485 1.00 95.38 315 LYS A CA 1
ATOM 2611 C C . LYS A 1 315 ? -6.029 -3.735 44.687 1.00 95.38 315 LYS A C 1
ATOM 2613 O O . LYS A 1 315 ? -6.442 -4.891 44.597 1.00 95.38 315 LYS A O 1
ATOM 2618 N N . GLU A 1 316 ? -5.579 -3.233 45.829 1.00 95.19 316 GLU A N 1
ATOM 2619 C CA . GLU A 1 316 ? -5.709 -3.944 47.098 1.00 95.19 316 GLU A CA 1
ATOM 2620 C C . GLU A 1 316 ? -7.079 -3.681 47.726 1.00 95.19 316 GLU A C 1
ATOM 2622 O O . GLU A 1 316 ? -7.522 -2.534 47.759 1.00 95.19 316 GLU A O 1
ATOM 2627 N N . ILE A 1 317 ? -7.753 -4.734 48.193 1.00 93.44 317 ILE A N 1
ATOM 2628 C CA . ILE A 1 317 ? -9.102 -4.642 48.768 1.00 93.44 317 ILE A CA 1
ATOM 2629 C C . ILE A 1 317 ? -9.170 -5.248 50.170 1.00 93.44 317 ILE A C 1
ATOM 2631 O O . ILE A 1 317 ? -8.449 -6.200 50.489 1.00 93.44 317 ILE A O 1
ATOM 2635 N N . SER A 1 318 ? -10.063 -4.712 51.000 1.00 89.06 318 SER A N 1
ATOM 2636 C CA . SER A 1 318 ? -10.424 -5.281 52.301 1.00 89.06 318 SER A CA 1
ATOM 2637 C C . SER A 1 318 ? -11.598 -6.270 52.185 1.00 89.06 318 SER A C 1
ATOM 2639 O O . SER A 1 318 ? -12.161 -6.464 51.107 1.00 89.06 318 SER A O 1
ATOM 2641 N N . ALA A 1 319 ? -11.992 -6.888 53.303 1.00 82.06 319 ALA A N 1
ATOM 2642 C CA . ALA A 1 319 ? -13.192 -7.731 53.360 1.00 82.06 319 ALA A CA 1
ATOM 2643 C C . ALA A 1 319 ? -14.476 -6.947 53.044 1.00 82.06 319 ALA A C 1
ATOM 2645 O O . ALA A 1 319 ? -15.379 -7.465 52.393 1.00 82.06 319 ALA A O 1
ATOM 2646 N N . GLU A 1 320 ? -14.548 -5.691 53.491 1.00 85.31 320 GLU A N 1
ATOM 2647 C CA . GLU A 1 320 ? -15.714 -4.818 53.305 1.00 85.31 320 GLU A CA 1
ATOM 2648 C C . GLU A 1 320 ? -15.884 -4.421 51.833 1.00 85.31 320 GLU A C 1
ATOM 2650 O O . GLU A 1 320 ? -17.002 -4.336 51.321 1.00 85.31 320 GLU A O 1
ATOM 2655 N N . ASP A 1 321 ? -14.767 -4.261 51.122 1.00 88.31 321 ASP A N 1
ATOM 2656 C CA . ASP A 1 321 ? -14.748 -3.929 49.698 1.00 88.31 321 ASP A CA 1
ATOM 2657 C C . ASP A 1 321 ? -15.120 -5.116 48.801 1.00 88.31 321 ASP A C 1
ATOM 2659 O O . ASP A 1 321 ? -15.476 -4.912 47.641 1.00 88.31 321 ASP A O 1
ATOM 2663 N N . TYR A 1 322 ? -15.053 -6.352 49.307 1.00 85.69 322 TYR A N 1
ATOM 2664 C CA . TYR A 1 322 ? -15.204 -7.572 48.511 1.00 85.69 322 TYR A CA 1
ATOM 2665 C C . TYR A 1 322 ? -16.494 -7.586 47.689 1.00 85.69 322 TYR A C 1
ATOM 2667 O O . TYR A 1 322 ? -16.462 -7.752 46.471 1.00 85.69 322 TYR A O 1
ATOM 2675 N N . VAL A 1 323 ? -17.638 -7.353 48.338 1.00 85.31 323 VAL A N 1
ATOM 2676 C CA . VAL A 1 323 ? -18.950 -7.406 47.674 1.00 85.31 323 VAL A CA 1
ATOM 2677 C C . VAL A 1 323 ? -19.037 -6.347 46.577 1.00 85.31 323 VAL A C 1
ATOM 2679 O O . VAL A 1 323 ? -19.501 -6.618 45.471 1.00 85.31 323 VAL A O 1
ATOM 2682 N N . LYS A 1 324 ? -18.543 -5.139 46.854 1.00 89.50 324 LYS A N 1
ATOM 2683 C CA . LYS A 1 324 ? -18.559 -4.033 45.897 1.00 89.50 324 LYS A CA 1
ATOM 2684 C C . LYS A 1 324 ? -17.619 -4.289 44.719 1.00 89.50 324 LYS A C 1
ATOM 2686 O O . LYS A 1 324 ? -17.983 -4.046 43.575 1.00 89.50 324 LYS A O 1
ATOM 2691 N N . GLU A 1 325 ? -16.403 -4.741 44.995 1.00 89.12 325 GLU A N 1
ATOM 2692 C CA . GLU A 1 325 ? -15.334 -4.803 44.003 1.00 89.12 325 GLU A CA 1
ATOM 2693 C C . GLU A 1 325 ? -15.335 -6.110 43.198 1.00 89.12 325 GLU A C 1
ATOM 2695 O O . GLU A 1 325 ? -14.862 -6.089 42.058 1.00 89.12 325 GLU A O 1
ATOM 2700 N N . VAL A 1 326 ? -15.869 -7.203 43.758 1.00 88.12 326 VAL A N 1
ATOM 2701 C CA . VAL A 1 326 ? -15.914 -8.546 43.153 1.00 88.12 326 VAL A CA 1
ATOM 2702 C C . VAL A 1 326 ? -17.324 -8.894 42.676 1.00 88.12 326 VAL A C 1
ATOM 2704 O O . VAL A 1 326 ? -17.519 -9.119 41.483 1.00 88.12 326 VAL A O 1
ATOM 2707 N N . ASN A 1 327 ? -18.320 -8.914 43.571 1.00 84.88 327 ASN A N 1
ATOM 2708 C CA . ASN A 1 327 ? -19.685 -9.320 43.207 1.00 84.88 327 ASN A CA 1
ATOM 2709 C C . ASN A 1 327 ? -20.407 -8.259 42.362 1.00 84.88 327 ASN A C 1
ATOM 2711 O O . ASN A 1 327 ? -21.114 -8.612 41.425 1.00 84.88 327 ASN A O 1
ATOM 2715 N N . ASN A 1 328 ? -20.178 -6.974 42.649 1.00 87.06 328 ASN A N 1
ATOM 2716 C CA . ASN A 1 328 ? -20.813 -5.841 41.966 1.00 87.06 328 ASN A CA 1
ATOM 2717 C C . ASN A 1 328 ? -19.853 -5.112 41.005 1.00 87.06 3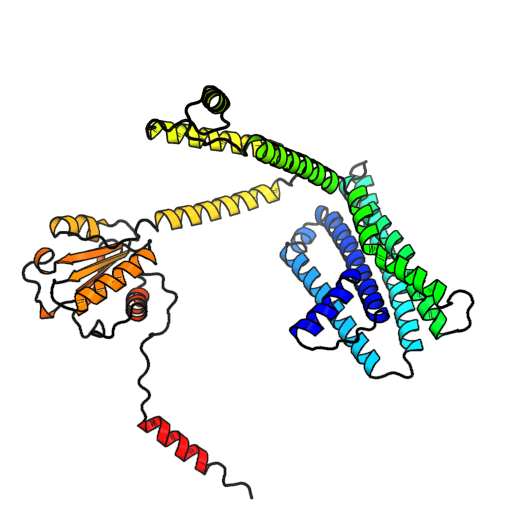28 ASN A C 1
ATOM 2719 O O . ASN A 1 328 ? -19.926 -3.894 40.844 1.00 87.06 328 ASN A O 1
ATOM 2723 N N . ALA A 1 329 ? -18.930 -5.841 40.368 1.00 82.75 329 ALA A N 1
ATOM 2724 C CA . ALA A 1 329 ? -17.909 -5.258 39.491 1.00 82.75 329 ALA A 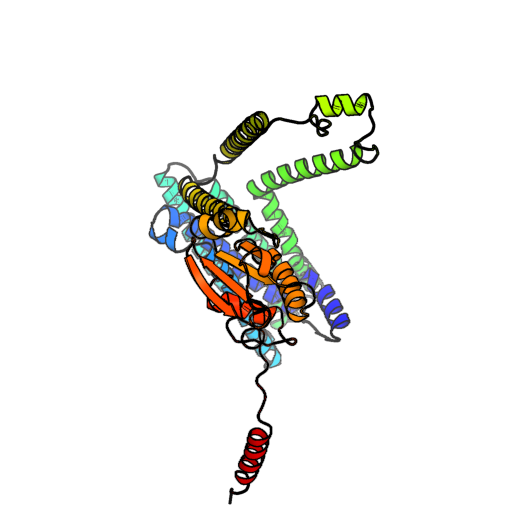CA 1
ATOM 2725 C C . ALA A 1 329 ? -18.451 -4.665 38.173 1.00 82.75 329 ALA A C 1
ATOM 2727 O O . ALA A 1 329 ? -17.729 -3.914 37.515 1.00 82.75 329 ALA A O 1
ATOM 2728 N N . GLY A 1 330 ? -19.702 -4.974 37.820 1.00 83.19 330 GLY A N 1
ATOM 2729 C CA . GLY A 1 330 ? -20.368 -4.574 36.580 1.00 83.19 330 GLY A CA 1
ATOM 2730 C C . GLY A 1 330 ? -20.669 -5.762 35.664 1.00 83.19 330 GLY A C 1
ATOM 2731 O O . GLY A 1 330 ? -20.095 -6.843 35.815 1.00 83.19 330 GLY A O 1
ATOM 2732 N N . ASP A 1 331 ? -21.579 -5.548 34.716 1.00 82.81 331 ASP A N 1
ATOM 2733 C CA . ASP A 1 331 ? -21.944 -6.552 33.715 1.00 82.81 331 ASP A CA 1
ATOM 2734 C C . ASP A 1 331 ? -20.786 -6.785 32.733 1.00 82.81 331 ASP A C 1
ATOM 2736 O O . ASP A 1 331 ? -20.130 -5.838 32.295 1.00 82.81 331 ASP A O 1
ATOM 2740 N N . ASP A 1 332 ? -20.533 -8.051 32.391 1.00 86.88 332 ASP A N 1
ATOM 2741 C CA . ASP A 1 332 ? -19.459 -8.489 31.484 1.00 86.88 332 ASP A CA 1
ATOM 2742 C C . ASP A 1 332 ? -18.027 -8.120 31.935 1.00 86.88 332 ASP A C 1
ATOM 2744 O O . ASP A 1 332 ? -17.095 -8.049 31.133 1.00 86.88 332 ASP A O 1
ATOM 2748 N N . VAL A 1 333 ? -17.819 -7.914 33.240 1.00 90.50 333 VAL A N 1
ATOM 2749 C CA . VAL A 1 333 ? -16.489 -7.663 33.815 1.00 90.50 333 VAL A CA 1
ATOM 2750 C C . VAL A 1 333 ? -15.889 -8.951 34.376 1.00 90.50 333 VAL A C 1
ATOM 2752 O O . VAL A 1 333 ? -16.511 -9.664 35.169 1.00 90.50 333 VAL A O 1
ATOM 2755 N N . TRP A 1 334 ? -14.639 -9.223 33.995 1.00 95.00 334 TRP A N 1
ATOM 2756 C CA . TRP A 1 334 ? -13.810 -10.261 34.604 1.00 95.00 334 TRP A CA 1
ATOM 2757 C C . TRP A 1 334 ? -13.055 -9.703 35.807 1.00 95.00 334 TRP A C 1
ATOM 2759 O O . TRP A 1 334 ? -12.397 -8.665 35.699 1.00 95.00 334 TRP A O 1
ATOM 2769 N N . VAL A 1 335 ? -13.109 -10.409 36.936 1.00 95.31 335 VAL A N 1
ATOM 2770 C CA . VAL A 1 335 ? -12.379 -10.047 38.158 1.00 95.31 335 VAL A CA 1
ATOM 2771 C C . VAL A 1 335 ? -11.464 -11.189 38.568 1.00 95.31 335 VAL A C 1
ATOM 2773 O O . VAL A 1 335 ? -11.910 -12.319 38.754 1.00 95.31 335 VAL A O 1
ATOM 2776 N N . ILE A 1 336 ? -10.181 -10.887 38.734 1.00 97.44 336 ILE A N 1
ATOM 2777 C CA . ILE A 1 336 ? -9.164 -11.820 39.217 1.00 97.44 336 ILE A CA 1
ATOM 2778 C C . ILE A 1 336 ? -8.740 -11.348 40.601 1.00 97.44 336 ILE A C 1
ATOM 2780 O O . ILE A 1 336 ? -8.124 -10.292 40.725 1.00 97.44 336 ILE A O 1
ATOM 2784 N N . LEU A 1 337 ? -9.058 -12.122 41.636 1.00 96.81 337 LEU A N 1
ATOM 2785 C CA . LEU A 1 337 ? -8.703 -11.829 43.021 1.00 96.81 337 LEU A CA 1
ATOM 2786 C C . LEU A 1 337 ? -7.627 -12.796 43.512 1.00 96.81 337 LEU A C 1
ATOM 2788 O O . LEU A 1 337 ? -7.868 -13.995 43.632 1.00 96.81 337 LEU A O 1
ATOM 2792 N N . HIS A 1 338 ? -6.459 -12.265 43.857 1.00 97.75 338 HIS A N 1
ATOM 2793 C CA . HIS A 1 338 ? -5.387 -13.023 44.492 1.00 97.75 338 HIS A CA 1
ATOM 2794 C C . HIS A 1 338 ? -5.420 -12.860 46.016 1.00 97.75 338 HIS A C 1
ATOM 2796 O O . HIS A 1 338 ? -5.192 -11.767 46.543 1.00 97.75 338 HIS A O 1
ATOM 2802 N N . LEU A 1 339 ? -5.667 -13.957 46.732 1.00 95.25 339 LEU A N 1
ATOM 2803 C CA . LEU A 1 339 ? -5.456 -14.016 48.172 1.00 95.25 339 LEU A CA 1
ATOM 2804 C C . LEU A 1 339 ? -4.008 -14.373 48.464 1.00 95.25 339 LEU A C 1
ATOM 2806 O O . LEU A 1 339 ? -3.497 -15.401 48.012 1.00 95.25 339 LEU A O 1
ATOM 2810 N N . TYR A 1 340 ? -3.367 -13.526 49.262 1.00 95.75 340 TYR A N 1
ATOM 2811 C CA . TYR A 1 340 ? -1.949 -13.642 49.553 1.00 95.75 340 TYR A CA 1
ATOM 2812 C C . TYR A 1 340 ? -1.653 -13.508 51.047 1.00 95.75 340 TYR A C 1
ATOM 2814 O O . TYR A 1 340 ? -2.488 -13.077 51.844 1.00 95.75 340 TYR A O 1
ATOM 2822 N N . LYS A 1 341 ? -0.440 -13.884 51.449 1.00 94.12 341 LYS A N 1
ATOM 2823 C CA . LYS A 1 341 ? 0.097 -13.596 52.781 1.00 94.12 341 LYS A CA 1
ATOM 2824 C C . LYS A 1 341 ? 1.541 -13.146 52.650 1.00 94.12 341 LYS A C 1
ATOM 2826 O O . LYS A 1 341 ? 2.319 -13.737 51.897 1.00 94.12 341 LYS A O 1
ATOM 2831 N N . ALA A 1 342 ? 1.892 -12.084 53.368 1.00 90.50 342 ALA A N 1
ATOM 2832 C CA . ALA A 1 342 ? 3.268 -11.614 53.426 1.00 90.50 342 ALA A CA 1
ATOM 2833 C C . ALA A 1 342 ? 4.171 -12.717 54.007 1.00 90.50 342 ALA A C 1
ATOM 2835 O O . ALA A 1 342 ? 3.819 -13.355 54.997 1.00 90.50 342 ALA A O 1
ATOM 2836 N N . GLY A 1 343 ? 5.320 -12.955 53.373 1.00 89.06 343 GLY A N 1
ATOM 2837 C CA . GLY A 1 343 ? 6.275 -13.995 53.776 1.00 89.06 343 GLY A CA 1
ATOM 2838 C C . GLY A 1 343 ? 6.222 -15.288 52.955 1.00 89.06 343 GLY A C 1
ATOM 2839 O O . GLY A 1 343 ? 7.156 -16.077 53.049 1.00 89.06 343 GLY A O 1
ATOM 2840 N N . ILE A 1 344 ? 5.208 -15.493 52.102 1.00 93.06 344 ILE A N 1
ATOM 2841 C CA . ILE A 1 344 ? 5.177 -16.618 51.150 1.00 93.06 344 ILE A CA 1
ATOM 2842 C C . ILE A 1 344 ? 5.799 -16.165 49.814 1.00 93.06 344 ILE A C 1
ATOM 2844 O O . ILE A 1 344 ? 5.202 -15.332 49.129 1.00 93.06 344 ILE A O 1
ATOM 2848 N N . PRO A 1 345 ? 6.956 -16.708 49.381 1.00 94.19 345 PRO A N 1
ATOM 2849 C CA . PRO A 1 345 ? 7.647 -16.227 48.178 1.00 94.19 345 PRO A CA 1
ATOM 2850 C C . PRO A 1 345 ? 6.812 -16.314 46.893 1.00 94.19 345 PRO A C 1
ATOM 2852 O O . PRO A 1 345 ? 6.847 -15.402 46.069 1.00 94.19 345 PRO A O 1
ATOM 2855 N N . LEU A 1 346 ? 6.011 -17.374 46.744 1.00 94.62 346 LEU A N 1
ATOM 2856 C CA . LEU A 1 346 ? 5.165 -17.566 45.564 1.00 94.62 346 LEU A CA 1
ATOM 2857 C C . LEU A 1 346 ? 4.045 -16.518 45.470 1.00 94.62 346 LEU A C 1
ATOM 2859 O O . LEU A 1 346 ? 3.702 -16.083 44.376 1.00 94.62 346 LEU A O 1
ATOM 2863 N N . CYS A 1 347 ? 3.525 -16.052 46.611 1.00 96.38 347 CYS A N 1
ATOM 2864 C CA . CYS A 1 347 ? 2.568 -14.946 46.651 1.00 96.38 347 CYS A CA 1
ATOM 2865 C C . CYS A 1 347 ? 3.195 -13.647 46.120 1.00 96.38 347 CYS A C 1
ATOM 2867 O O . CYS A 1 347 ? 2.566 -12.917 45.356 1.00 96.38 347 CYS A O 1
ATOM 2869 N N . THR A 1 348 ? 4.446 -13.362 46.498 1.00 95.62 348 THR A N 1
ATOM 2870 C CA . THR A 1 348 ? 5.181 -12.188 46.004 1.00 95.62 348 THR A CA 1
ATOM 2871 C C . THR A 1 348 ? 5.392 -12.260 44.493 1.00 95.62 348 THR A C 1
ATOM 2873 O O . THR A 1 348 ? 5.156 -11.269 43.804 1.00 95.62 348 THR A O 1
ATOM 2876 N N . LEU A 1 349 ? 5.771 -13.433 43.975 1.00 96.12 349 LEU A N 1
ATOM 2877 C CA . LEU A 1 349 ? 5.947 -13.661 42.538 1.00 96.12 349 LEU A CA 1
ATOM 2878 C C . LEU A 1 349 ? 4.641 -13.428 41.760 1.00 96.12 349 LEU A C 1
ATOM 2880 O O . LEU A 1 349 ? 4.632 -12.716 40.761 1.00 96.12 349 LEU A O 1
ATOM 2884 N N . ILE A 1 350 ? 3.520 -13.969 42.245 1.00 96.94 350 ILE A N 1
ATOM 2885 C CA . ILE A 1 350 ? 2.214 -13.791 41.594 1.00 96.94 350 ILE A CA 1
ATOM 2886 C C . ILE A 1 350 ? 1.773 -12.329 41.623 1.00 96.94 350 ILE A C 1
ATOM 2888 O O . ILE A 1 350 ? 1.297 -11.827 40.611 1.00 96.94 350 ILE A O 1
ATOM 2892 N N . ASN A 1 351 ? 1.984 -11.613 42.731 1.00 97.00 351 ASN A N 1
ATOM 2893 C CA . ASN A 1 351 ? 1.685 -10.181 42.796 1.00 97.00 351 ASN A CA 1
ATOM 2894 C C . ASN A 1 351 ? 2.451 -9.378 41.727 1.00 97.00 351 ASN A C 1
ATOM 2896 O O . ASN A 1 351 ? 1.882 -8.459 41.139 1.00 97.00 351 ASN A O 1
ATOM 2900 N N . GLN A 1 352 ? 3.711 -9.732 41.447 1.00 96.25 352 GLN A N 1
ATOM 2901 C CA . GLN A 1 352 ? 4.503 -9.095 40.388 1.00 96.25 352 GLN A CA 1
ATOM 2902 C C . GLN A 1 352 ? 3.930 -9.390 38.997 1.00 96.25 352 GLN A C 1
ATOM 2904 O O . GLN A 1 352 ? 3.715 -8.462 38.217 1.00 96.25 352 GLN A O 1
ATOM 2909 N N . HIS A 1 353 ? 3.620 -10.656 38.706 1.00 97.44 353 HIS A N 1
ATOM 2910 C CA . HIS A 1 353 ? 3.035 -11.042 37.419 1.00 97.44 353 HIS A CA 1
ATOM 2911 C C . HIS A 1 353 ? 1.670 -10.383 37.199 1.00 97.44 353 HIS A C 1
ATOM 2913 O O . HIS A 1 353 ? 1.430 -9.814 36.138 1.00 97.44 353 HIS A O 1
ATOM 2919 N N . LEU A 1 354 ? 0.790 -10.371 38.207 1.00 97.31 354 LEU A N 1
ATOM 2920 C CA . LEU A 1 354 ? -0.520 -9.718 38.103 1.00 97.31 354 LEU A CA 1
ATOM 2921 C C . LEU A 1 354 ? -0.399 -8.202 37.885 1.00 97.31 354 LEU A C 1
ATOM 2923 O O . LEU A 1 354 ? -1.204 -7.643 37.146 1.00 97.31 354 LEU A O 1
ATOM 2927 N N . ALA A 1 355 ? 0.615 -7.534 38.447 1.00 96.62 355 ALA A N 1
ATOM 2928 C CA . ALA A 1 355 ? 0.864 -6.110 38.196 1.00 96.62 355 ALA A CA 1
ATOM 2929 C C . ALA A 1 355 ? 1.256 -5.819 36.737 1.00 96.62 355 ALA A C 1
ATOM 2931 O O . ALA A 1 355 ? 0.882 -4.784 36.177 1.00 96.62 355 ALA A O 1
ATOM 2932 N N . ASN A 1 356 ? 1.986 -6.730 36.093 1.00 96.81 356 ASN A N 1
ATOM 2933 C CA . ASN A 1 356 ? 2.304 -6.626 34.669 1.00 96.81 356 ASN A CA 1
ATOM 2934 C C . ASN A 1 356 ? 1.081 -6.935 33.800 1.00 96.81 356 ASN A C 1
ATOM 2936 O O . ASN A 1 356 ? 0.767 -6.177 32.880 1.00 96.81 356 ASN A O 1
ATOM 2940 N N . LEU A 1 357 ? 0.345 -7.995 34.140 1.00 96.38 357 LEU A N 1
ATOM 2941 C CA . LEU A 1 357 ? -0.850 -8.412 33.412 1.00 96.38 357 LEU A CA 1
ATOM 2942 C C . LEU A 1 357 ? -1.982 -7.382 33.505 1.00 96.38 357 LEU A C 1
ATOM 2944 O O . LEU A 1 357 ? -2.656 -7.159 32.504 1.00 96.38 357 LEU A O 1
ATOM 2948 N N . ALA A 1 358 ? -2.142 -6.691 34.636 1.00 95.81 358 ALA A N 1
ATOM 2949 C CA . ALA A 1 358 ? -3.120 -5.613 34.781 1.00 95.81 358 ALA A CA 1
ATOM 2950 C C . ALA A 1 358 ? -2.882 -4.475 33.779 1.00 95.81 358 ALA A C 1
ATOM 2952 O O . ALA A 1 358 ? -3.822 -4.019 33.133 1.00 95.81 358 ALA A O 1
ATOM 2953 N N . ARG A 1 359 ? -1.617 -4.084 33.569 1.00 93.62 359 ARG A N 1
ATOM 2954 C CA . ARG A 1 359 ? -1.245 -3.072 32.565 1.00 93.62 359 ARG A CA 1
ATOM 2955 C C . ARG A 1 359 ? -1.461 -3.564 31.135 1.00 93.62 359 ARG A C 1
ATOM 2957 O O . ARG A 1 359 ? -1.797 -2.777 30.255 1.00 93.62 359 ARG A O 1
ATOM 2964 N N . LYS A 1 360 ? -1.257 -4.862 30.895 1.00 94.06 360 LYS A N 1
ATOM 2965 C CA . LYS A 1 360 ? -1.429 -5.496 29.580 1.00 94.06 360 LYS A CA 1
ATOM 2966 C C . LYS A 1 360 ? -2.902 -5.711 29.212 1.00 94.06 360 LYS A C 1
ATOM 2968 O O . LYS A 1 360 ? -3.245 -5.643 28.033 1.00 94.06 360 LYS A O 1
ATOM 2973 N N . PHE A 1 361 ? -3.762 -5.953 30.200 1.00 94.12 361 PHE A N 1
ATOM 2974 C CA . PHE A 1 361 ? -5.175 -6.290 30.024 1.00 94.12 361 PHE A CA 1
ATOM 2975 C C . PHE A 1 361 ? -6.085 -5.341 30.820 1.00 94.12 361 PHE A C 1
ATOM 2977 O O . PHE A 1 361 ? -6.728 -5.767 31.779 1.00 94.12 361 PHE A O 1
ATOM 2984 N N . PRO A 1 362 ? -6.208 -4.070 30.393 1.00 91.50 362 PRO A N 1
ATOM 2985 C CA . PRO A 1 362 ? -6.988 -3.053 31.102 1.00 91.50 362 PRO A CA 1
ATOM 2986 C C . PRO A 1 362 ? -8.504 -3.320 31.113 1.00 91.50 362 PRO A C 1
ATOM 2988 O O . PRO A 1 362 ? -9.254 -2.627 31.794 1.00 91.50 362 PRO A O 1
ATOM 2991 N N . ALA A 1 363 ? -8.982 -4.314 30.359 1.00 90.81 363 ALA A N 1
ATOM 2992 C CA . ALA A 1 363 ? -10.377 -4.749 30.383 1.00 90.81 363 ALA A CA 1
ATOM 2993 C C . ALA A 1 363 ? -10.719 -5.683 31.554 1.00 90.81 363 ALA A C 1
ATOM 2995 O O . ALA A 1 363 ? -11.887 -5.830 31.906 1.00 90.81 363 ALA A O 1
ATOM 2996 N N . THR A 1 364 ? -9.707 -6.295 32.169 1.00 93.69 364 THR A N 1
ATOM 2997 C CA . THR A 1 364 ? -9.871 -7.233 33.280 1.00 93.69 364 THR A CA 1
ATOM 2998 C C . THR A 1 364 ? -9.486 -6.547 34.581 1.00 93.69 364 THR A C 1
ATOM 3000 O O . THR A 1 364 ? -8.458 -5.875 34.671 1.00 93.69 364 THR A O 1
ATOM 3003 N N . LYS A 1 365 ? -10.299 -6.728 35.618 1.00 95.06 365 LYS A N 1
ATOM 3004 C CA . LYS A 1 365 ? -10.063 -6.139 36.931 1.00 95.06 365 LYS A CA 1
ATOM 3005 C C . LYS A 1 365 ? -9.184 -7.059 37.770 1.00 95.06 365 LYS A C 1
ATOM 3007 O O . LYS A 1 365 ? -9.590 -8.166 38.117 1.00 95.06 365 LYS A O 1
ATOM 3012 N N . PHE A 1 366 ? -7.992 -6.594 38.127 1.00 97.31 366 PHE A N 1
ATOM 3013 C CA . PHE A 1 366 ? -7.064 -7.346 38.966 1.00 97.31 366 PHE A CA 1
ATOM 3014 C C . PHE A 1 366 ? -7.076 -6.815 40.395 1.00 97.31 366 PHE A C 1
ATOM 3016 O O . PHE A 1 366 ? -6.853 -5.628 40.635 1.00 97.31 366 PHE A O 1
ATOM 3023 N N . LEU A 1 367 ? -7.316 -7.707 41.348 1.00 96.81 367 LEU A N 1
ATOM 3024 C CA . LEU A 1 367 ? -7.425 -7.409 42.766 1.00 96.81 367 LEU A CA 1
ATOM 3025 C C . LEU A 1 367 ? -6.489 -8.308 43.572 1.00 96.81 367 LEU A C 1
ATOM 3027 O O . LEU A 1 367 ? -6.204 -9.448 43.198 1.00 96.81 367 LEU A O 1
ATOM 3031 N N . LYS A 1 368 ? -6.051 -7.814 44.726 1.00 96.81 368 LYS A N 1
ATOM 3032 C CA . LYS A 1 368 ? -5.348 -8.618 45.730 1.00 96.81 368 LYS A CA 1
ATOM 3033 C C . LYS A 1 368 ? -5.879 -8.316 47.125 1.00 96.81 368 LYS A C 1
ATOM 3035 O O . LYS A 1 368 ? -6.324 -7.203 47.393 1.00 96.81 368 LYS A O 1
ATOM 3040 N N . SER A 1 369 ? -5.810 -9.290 48.021 1.00 94.94 369 SER A N 1
ATOM 3041 C CA . SER A 1 369 ? -6.146 -9.086 49.430 1.00 94.94 369 SER A CA 1
ATOM 3042 C C . SER A 1 369 ? -5.356 -10.023 50.331 1.00 94.94 369 SER A C 1
ATOM 3044 O O . SER A 1 369 ? -4.982 -11.129 49.929 1.00 94.94 369 SER A O 1
ATOM 3046 N N . ILE A 1 370 ? -5.114 -9.592 51.567 1.00 93.25 370 ILE A N 1
ATOM 3047 C CA . ILE A 1 370 ? -4.539 -10.462 52.588 1.00 93.25 370 ILE A CA 1
ATOM 3048 C C . ILE A 1 370 ? -5.563 -11.556 52.899 1.00 93.25 370 ILE A C 1
ATOM 3050 O O . ILE A 1 370 ? -6.692 -11.277 53.298 1.00 93.25 370 ILE A O 1
ATOM 3054 N N . SER A 1 371 ? -5.152 -12.808 52.728 1.00 89.50 371 SER A N 1
ATOM 3055 C CA . SER A 1 371 ? -5.985 -14.009 52.868 1.00 89.50 371 SER A CA 1
ATOM 3056 C C . SER A 1 371 ? -6.847 -14.024 54.129 1.00 89.50 371 SER A C 1
ATOM 3058 O O . SER A 1 371 ? -8.061 -14.135 54.018 1.00 89.50 371 SER A O 1
ATOM 3060 N N . THR A 1 372 ? -6.245 -13.823 55.304 1.00 86.38 372 THR A N 1
ATOM 3061 C CA . THR A 1 372 ? -6.936 -13.811 56.606 1.00 86.38 372 THR A CA 1
ATOM 3062 C C . THR A 1 372 ? -7.862 -12.617 56.805 1.00 86.38 372 THR A C 1
ATOM 3064 O O . THR A 1 372 ? -8.771 -12.686 57.627 1.00 86.38 372 THR A O 1
ATOM 3067 N N . THR A 1 373 ? -7.607 -11.512 56.101 1.00 84.00 373 THR A N 1
ATOM 3068 C CA . THR A 1 373 ? -8.454 -10.317 56.147 1.00 84.00 373 THR A CA 1
ATOM 3069 C C . THR A 1 373 ? -9.682 -10.524 55.278 1.00 84.00 373 THR A C 1
ATOM 3071 O O . THR A 1 373 ? -10.781 -10.253 55.732 1.00 84.00 373 THR A O 1
ATOM 3074 N N . CYS A 1 374 ? -9.507 -11.037 54.060 1.00 81.62 374 CYS A N 1
ATOM 3075 C CA . CYS A 1 374 ? -10.597 -11.272 53.116 1.00 81.62 374 CYS A CA 1
ATOM 3076 C C . CYS A 1 374 ? -11.499 -12.439 53.539 1.00 81.62 374 CYS A C 1
ATOM 3078 O O . CYS A 1 374 ? -12.722 -12.318 53.532 1.00 81.62 374 CYS A O 1
ATOM 3080 N N . ILE A 1 375 ? -10.890 -13.563 53.932 1.00 83.06 375 ILE A N 1
ATOM 3081 C CA . ILE A 1 375 ? -11.588 -14.765 54.386 1.00 83.06 375 ILE A CA 1
ATOM 3082 C C . ILE A 1 375 ? -11.033 -15.154 55.763 1.00 83.06 375 ILE A C 1
ATOM 3084 O O . ILE A 1 375 ? -9.890 -15.618 55.869 1.00 83.06 375 ILE A O 1
ATOM 3088 N N . PRO A 1 376 ? -11.826 -14.991 56.838 1.00 82.00 376 PRO A N 1
ATOM 3089 C CA . PRO A 1 376 ? -11.404 -15.376 58.177 1.00 82.00 376 PRO A CA 1
ATOM 3090 C C . PRO A 1 376 ? -10.977 -16.848 58.231 1.00 82.00 376 PRO A C 1
ATOM 3092 O O . PRO A 1 376 ? -11.679 -17.726 57.735 1.00 82.00 376 PRO A O 1
ATOM 3095 N N . ASN A 1 377 ? -9.836 -17.121 58.870 1.00 84.50 377 ASN A N 1
ATOM 3096 C CA . ASN A 1 377 ? -9.266 -18.466 59.035 1.00 84.50 377 ASN A CA 1
ATOM 3097 C C . ASN A 1 377 ? -8.927 -19.211 57.725 1.00 84.50 377 ASN A C 1
ATOM 3099 O O . ASN A 1 377 ? -8.892 -20.442 57.721 1.00 84.50 377 ASN A O 1
ATOM 3103 N N . TRP A 1 378 ? -8.645 -18.501 56.626 1.00 88.31 378 TRP A N 1
ATOM 3104 C CA . TRP A 1 378 ? -8.142 -19.145 55.408 1.00 88.31 378 TRP A CA 1
ATOM 3105 C C . TRP A 1 378 ? -6.800 -19.866 55.669 1.00 88.31 378 TRP A C 1
ATOM 3107 O O . TRP A 1 378 ? -5.866 -19.224 56.158 1.00 88.31 378 TRP A O 1
ATOM 3117 N N . PRO A 1 379 ? -6.665 -21.173 55.364 1.00 88.75 379 PRO A N 1
ATOM 3118 C CA . PRO A 1 379 ? -5.439 -21.919 55.646 1.00 88.75 379 PRO A CA 1
ATOM 3119 C C . PRO A 1 379 ? -4.240 -21.433 54.826 1.00 88.75 379 PRO A C 1
ATOM 3121 O O . PRO A 1 379 ? -4.312 -21.334 53.602 1.00 88.75 379 PRO A O 1
ATOM 3124 N N . ASP A 1 380 ? -3.088 -21.245 55.476 1.00 89.50 380 ASP A N 1
ATOM 3125 C CA . ASP A 1 380 ? -1.840 -20.873 54.791 1.00 89.50 380 ASP A CA 1
ATOM 3126 C C . ASP A 1 380 ? -1.407 -21.914 53.739 1.00 89.50 380 ASP A C 1
ATOM 3128 O O . ASP A 1 380 ? -0.775 -21.561 52.747 1.00 89.50 380 ASP A O 1
ATOM 3132 N N . SER A 1 381 ? -1.776 -23.190 53.917 1.00 89.50 381 SER A N 1
ATOM 3133 C CA . SER A 1 381 ? -1.513 -24.272 52.955 1.00 89.50 381 SER A CA 1
ATOM 3134 C C . SER A 1 381 ? -2.200 -24.069 51.604 1.00 89.50 381 SER A C 1
ATOM 3136 O O . SER A 1 381 ? -1.749 -24.619 50.601 1.00 89.50 381 SER A O 1
ATOM 3138 N N . ASN A 1 382 ? -3.281 -23.286 51.576 1.00 91.31 382 ASN A N 1
ATOM 3139 C CA . ASN A 1 382 ? -4.045 -22.995 50.366 1.00 91.31 382 ASN A CA 1
ATOM 3140 C C . ASN A 1 382 ? -3.441 -21.827 49.578 1.00 91.31 382 ASN A C 1
ATOM 3142 O O . ASN A 1 382 ? -3.873 -21.549 48.459 1.00 91.31 382 ASN A O 1
ATOM 3146 N N . LEU A 1 383 ? -2.449 -21.133 50.144 1.00 91.81 383 LEU A N 1
ATOM 3147 C CA . LEU A 1 383 ? -1.820 -19.985 49.512 1.00 91.81 383 LEU A CA 1
ATOM 3148 C C . LEU A 1 383 ? -0.682 -20.405 48.577 1.00 91.81 383 LEU A C 1
ATOM 3150 O O . LEU A 1 383 ? 0.083 -21.321 48.891 1.00 91.81 383 LEU A O 1
ATOM 3154 N N . PRO A 1 384 ? -0.515 -19.710 47.441 1.00 94.94 384 PRO A N 1
ATOM 3155 C CA . PRO A 1 384 ? -1.353 -18.614 46.939 1.00 94.94 384 PRO A CA 1
ATOM 3156 C C . PRO A 1 384 ? -2.701 -19.112 46.406 1.00 94.94 384 PRO A C 1
ATOM 3158 O O . PRO A 1 384 ? -2.782 -20.220 45.887 1.00 94.94 384 PRO A O 1
ATOM 3161 N N . THR A 1 385 ? -3.748 -18.291 46.505 1.00 95.19 385 THR A N 1
ATOM 3162 C CA . THR A 1 385 ? -5.072 -18.619 45.950 1.00 95.19 385 THR A CA 1
ATOM 3163 C C . THR A 1 385 ? -5.505 -17.548 44.956 1.00 95.19 385 THR A C 1
ATOM 3165 O O . THR A 1 385 ? -5.436 -16.361 45.271 1.00 95.19 385 THR A O 1
ATOM 3168 N N . ILE A 1 386 ? -5.976 -17.947 43.774 1.00 97.06 386 ILE A N 1
ATOM 3169 C CA . ILE A 1 386 ? -6.571 -17.039 42.785 1.00 97.06 386 ILE A CA 1
ATOM 3170 C C . ILE A 1 386 ? -8.026 -17.436 42.561 1.00 97.06 386 ILE A C 1
ATOM 3172 O O . ILE A 1 386 ? -8.309 -18.556 42.140 1.00 97.06 386 ILE A O 1
ATOM 3176 N N . PHE A 1 387 ? -8.937 -16.494 42.785 1.00 95.50 387 PHE A N 1
ATOM 3177 C CA . PHE A 1 387 ? -10.338 -16.621 42.408 1.00 95.50 387 PHE A CA 1
ATOM 3178 C C . PHE A 1 387 ? -10.632 -15.797 41.162 1.00 95.50 387 PHE A C 1
ATOM 3180 O O . PHE A 1 387 ? -10.183 -14.656 41.034 1.00 95.50 387 PHE A O 1
ATOM 3187 N N . ILE A 1 388 ? -11.398 -16.377 40.247 1.00 96.25 388 ILE A N 1
ATOM 3188 C CA . ILE A 1 388 ? -11.745 -15.774 38.964 1.00 96.25 388 ILE A CA 1
ATOM 3189 C C . ILE A 1 388 ? -13.261 -15.682 38.888 1.00 96.25 388 ILE A C 1
ATOM 3191 O O . ILE A 1 388 ? -13.953 -16.699 38.959 1.00 96.25 388 ILE A O 1
ATOM 3195 N N . TYR A 1 389 ? -13.758 -14.462 38.722 1.00 94.31 389 TYR A N 1
ATOM 3196 C CA . TYR A 1 389 ? -15.174 -14.139 38.619 1.00 94.31 389 TYR A CA 1
ATOM 3197 C C . TYR A 1 389 ? -15.498 -13.552 37.246 1.00 94.31 389 TYR A C 1
ATOM 3199 O O . TYR A 1 389 ? -14.676 -12.850 36.653 1.00 94.31 389 TYR A O 1
ATOM 3207 N N . HIS A 1 390 ? -16.722 -13.787 36.780 1.00 93.81 390 HIS A N 1
ATOM 3208 C CA . HIS A 1 390 ? -17.315 -13.103 35.631 1.00 93.81 390 HIS A CA 1
ATOM 3209 C C . HIS A 1 390 ? -18.735 -12.681 35.982 1.00 93.81 390 HIS A C 1
ATOM 3211 O O . HIS A 1 390 ? -19.530 -13.502 36.446 1.00 93.81 390 HIS A O 1
ATOM 3217 N N . SER A 1 391 ? -19.042 -11.396 35.793 1.00 87.56 391 SER A N 1
ATOM 3218 C CA . SER A 1 391 ? -20.375 -10.828 36.060 1.00 87.56 391 SER A CA 1
ATOM 3219 C C . SER A 1 391 ? -20.922 -11.213 37.449 1.00 87.56 391 SER A C 1
ATOM 3221 O O . SER A 1 391 ? -22.051 -11.678 37.588 1.00 87.56 391 SER A O 1
ATOM 3223 N N . GLY A 1 392 ? -20.067 -11.115 38.475 1.00 85.19 392 GLY A N 1
ATOM 3224 C CA . GLY A 1 392 ? -20.401 -11.396 39.877 1.00 85.19 392 GLY A CA 1
ATOM 3225 C C . GLY A 1 392 ? -20.407 -12.873 40.300 1.00 85.19 392 GLY A C 1
ATOM 3226 O O . GLY A 1 392 ? -20.485 -13.152 41.498 1.00 85.19 392 GLY A O 1
ATOM 3227 N N . ASN A 1 393 ? -20.266 -13.816 39.362 1.00 87.19 393 ASN A N 1
ATOM 3228 C CA . ASN A 1 393 ? -20.270 -15.257 39.637 1.00 87.19 393 ASN A CA 1
ATOM 3229 C C . ASN A 1 393 ? -18.852 -15.839 39.624 1.00 87.19 393 ASN A C 1
ATOM 3231 O O . ASN A 1 393 ? -18.048 -15.490 38.760 1.00 87.19 393 ASN A O 1
ATOM 3235 N N . MET A 1 394 ? -18.544 -16.744 40.560 1.00 90.88 394 MET A N 1
ATOM 3236 C CA . MET A 1 394 ? -17.249 -17.431 40.599 1.00 90.88 394 MET A CA 1
ATOM 3237 C C . MET A 1 394 ? -17.174 -18.475 39.482 1.00 90.88 394 MET A C 1
ATOM 3239 O O . MET A 1 394 ? -18.000 -19.381 39.416 1.00 90.88 394 MET A O 1
ATOM 3243 N N . VAL A 1 395 ? -16.175 -18.347 38.612 1.00 94.06 395 VAL A N 1
ATOM 3244 C CA . VAL A 1 395 ? -15.961 -19.228 37.454 1.00 94.06 395 VAL A CA 1
ATOM 3245 C C . VAL A 1 395 ? -14.917 -20.294 37.762 1.00 94.06 395 VAL A C 1
ATOM 3247 O O . VAL A 1 395 ? -15.075 -21.448 37.367 1.00 94.06 395 VAL A O 1
ATOM 3250 N N . LYS A 1 396 ? -13.829 -19.915 38.443 1.00 93.75 396 LYS A N 1
ATOM 3251 C CA . LYS A 1 396 ? -12.744 -20.840 38.780 1.00 93.75 396 LYS A CA 1
ATOM 3252 C C . LYS A 1 396 ? -11.989 -20.399 40.027 1.00 93.75 396 LYS A C 1
ATOM 3254 O O . LYS A 1 396 ? -11.758 -19.208 40.230 1.00 93.75 396 LYS A O 1
ATOM 3259 N N . GLU A 1 397 ? -11.541 -21.380 40.795 1.00 93.81 397 GLU A N 1
ATOM 3260 C CA . GLU A 1 397 ? -10.549 -21.227 41.852 1.00 93.81 397 GLU A CA 1
ATOM 3261 C C . GLU A 1 397 ? -9.268 -21.978 41.482 1.00 93.81 397 GLU A C 1
ATOM 3263 O O . GLU A 1 397 ? -9.316 -23.033 40.847 1.00 93.81 397 GLU A O 1
ATOM 3268 N N . ILE A 1 398 ? -8.122 -21.393 41.820 1.00 94.12 398 ILE A N 1
ATOM 3269 C CA . ILE A 1 398 ? -6.804 -22.007 41.663 1.00 94.12 398 ILE A CA 1
ATOM 3270 C C . ILE A 1 398 ? -6.125 -21.929 43.022 1.00 94.12 398 ILE A C 1
ATOM 3272 O O . ILE A 1 398 ? -5.862 -20.825 43.514 1.00 94.12 398 ILE A O 1
ATOM 3276 N N . ILE A 1 399 ? -5.881 -23.081 43.642 1.00 94.19 399 ILE A N 1
ATOM 3277 C CA . ILE A 1 399 ? -5.493 -23.156 45.053 1.00 94.19 399 ILE A CA 1
ATOM 3278 C C . ILE A 1 399 ? -4.106 -23.779 45.198 1.00 94.19 399 ILE A C 1
ATOM 3280 O O . ILE A 1 399 ? -3.840 -24.914 44.803 1.00 94.19 399 ILE A O 1
ATOM 3284 N N . GLY A 1 400 ? -3.228 -23.036 45.863 1.00 91.25 400 GLY A N 1
ATOM 3285 C CA . GLY A 1 400 ? -1.956 -23.518 46.361 1.00 91.25 400 GLY A CA 1
ATOM 3286 C C . GLY A 1 400 ? -0.846 -23.632 45.311 1.00 91.25 400 GLY A C 1
ATOM 3287 O O . GLY A 1 400 ? -1.022 -23.373 44.116 1.00 91.25 400 GLY A O 1
ATOM 3288 N N . PRO A 1 401 ? 0.360 -24.027 45.753 1.00 90.50 401 PRO A N 1
ATOM 3289 C CA . PRO A 1 401 ? 1.560 -23.956 44.922 1.00 90.50 401 PRO A CA 1
ATOM 3290 C C . PRO A 1 401 ? 1.573 -24.930 43.742 1.00 90.50 401 PRO A C 1
ATOM 3292 O O . PRO A 1 401 ? 2.227 -24.654 42.739 1.00 90.50 401 PRO A O 1
ATOM 3295 N N . ILE A 1 402 ? 0.896 -26.075 43.865 1.00 88.00 402 ILE A N 1
ATOM 3296 C CA . ILE A 1 402 ? 0.928 -27.148 42.860 1.00 88.00 402 ILE A CA 1
ATOM 3297 C C . ILE A 1 402 ? 0.203 -26.703 41.590 1.00 88.00 402 ILE A C 1
ATOM 3299 O O . ILE A 1 402 ? 0.764 -26.800 40.497 1.00 88.00 402 ILE A O 1
ATOM 3303 N N . GLU A 1 403 ? -1.006 -26.159 41.730 1.00 90.56 403 GLU A N 1
ATOM 3304 C CA . GLU A 1 403 ? -1.783 -25.672 40.588 1.00 90.56 403 GLU A CA 1
ATOM 3305 C C . GLU A 1 403 ? -1.146 -24.431 39.955 1.00 90.56 403 GLU A C 1
ATOM 3307 O O . GLU A 1 403 ? -1.163 -24.277 38.734 1.00 90.56 403 GLU A O 1
ATOM 3312 N N . LEU A 1 404 ? -0.490 -23.597 40.768 1.00 92.25 404 LEU A N 1
ATOM 3313 C CA . LEU A 1 404 ? 0.245 -22.405 40.332 1.00 92.25 404 LEU A CA 1
ATOM 3314 C C . LEU A 1 404 ? 1.703 -22.694 39.938 1.00 92.25 404 LEU A C 1
ATOM 3316 O O . LEU A 1 404 ? 2.523 -21.782 39.908 1.00 92.25 404 LEU A O 1
ATOM 3320 N N . ARG A 1 405 ? 2.039 -23.953 39.616 1.00 90.62 405 ARG A N 1
ATOM 3321 C CA . ARG A 1 405 ? 3.341 -24.388 39.058 1.00 90.62 405 ARG A CA 1
ATOM 3322 C C . ARG A 1 405 ? 4.578 -24.049 39.910 1.00 90.62 405 ARG A C 1
ATOM 3324 O O . ARG A 1 405 ? 5.713 -24.158 39.437 1.00 90.62 405 ARG A O 1
ATOM 3331 N N . GLY A 1 406 ? 4.387 -23.704 41.180 1.00 90.81 406 GLY A N 1
ATOM 3332 C CA . GLY A 1 406 ? 5.448 -23.380 42.129 1.00 90.81 406 GLY A CA 1
ATOM 3333 C C . GLY A 1 406 ? 6.304 -22.171 41.728 1.00 90.81 406 GLY A C 1
ATOM 3334 O O . GLY A 1 406 ? 5.927 -21.332 40.919 1.00 90.81 406 GLY A O 1
ATOM 3335 N N . MET A 1 407 ? 7.515 -22.090 42.286 1.00 91.00 407 MET A N 1
ATOM 3336 C CA . MET A 1 407 ? 8.420 -20.935 42.124 1.00 91.00 407 MET A CA 1
ATOM 3337 C C . MET A 1 407 ? 8.984 -20.729 40.709 1.00 91.00 407 MET A C 1
ATOM 3339 O O . MET A 1 407 ? 9.677 -19.743 40.477 1.00 91.00 407 MET A O 1
ATOM 3343 N N . LYS A 1 408 ? 8.729 -21.651 39.775 1.00 89.19 408 LYS A N 1
ATOM 3344 C CA . LYS A 1 408 ? 9.169 -21.534 38.376 1.00 89.19 408 LYS A CA 1
ATOM 3345 C C . LYS A 1 408 ? 8.106 -20.916 37.465 1.00 89.19 408 LYS A C 1
ATOM 3347 O O . LYS A 1 408 ? 8.359 -20.805 36.272 1.00 89.19 408 LYS A O 1
ATOM 3352 N N . LEU A 1 409 ? 6.953 -20.525 38.017 1.00 92.94 409 LEU A N 1
ATOM 3353 C CA . LEU A 1 409 ? 5.867 -19.902 37.270 1.00 92.94 409 LEU A CA 1
ATOM 3354 C C . LEU A 1 409 ? 6.335 -18.616 36.577 1.00 92.94 409 LEU A C 1
ATOM 3356 O O . LEU A 1 409 ? 6.722 -17.637 37.224 1.00 92.94 409 LEU A O 1
ATOM 3360 N N . THR A 1 410 ? 6.248 -18.608 35.253 1.00 94.75 410 THR A N 1
ATOM 3361 C CA . THR A 1 410 ? 6.504 -17.422 34.429 1.00 94.75 410 THR A CA 1
ATOM 3362 C C . THR A 1 410 ? 5.232 -16.600 34.207 1.00 94.75 410 THR A C 1
ATOM 3364 O O . THR A 1 410 ? 4.116 -17.114 34.300 1.00 94.75 410 THR A O 1
ATOM 3367 N N . GLU A 1 411 ? 5.388 -15.317 33.863 1.00 95.19 411 GLU A N 1
ATOM 3368 C CA . GLU A 1 411 ? 4.257 -14.436 33.530 1.00 95.19 411 GLU A CA 1
ATOM 3369 C C . GLU A 1 411 ? 3.427 -14.998 32.362 1.00 95.19 411 GLU A C 1
ATOM 3371 O O . GLU A 1 411 ? 2.201 -14.999 32.425 1.00 95.19 411 GLU A O 1
ATOM 3376 N N . ALA A 1 412 ? 4.088 -15.548 31.335 1.00 94.25 412 ALA A N 1
ATOM 3377 C CA . ALA A 1 412 ? 3.436 -16.143 30.168 1.00 94.25 412 ALA A CA 1
ATOM 3378 C C . ALA A 1 412 ? 2.606 -17.390 30.520 1.00 94.25 412 ALA A C 1
ATOM 3380 O O . ALA A 1 412 ? 1.529 -17.589 29.963 1.00 94.25 412 ALA A O 1
ATOM 3381 N N . GLU A 1 413 ? 3.079 -18.222 31.453 1.00 94.19 413 GLU A N 1
ATOM 3382 C CA . GLU A 1 413 ? 2.307 -19.365 31.952 1.00 94.19 413 GLU A CA 1
ATOM 3383 C C . GLU A 1 413 ? 1.080 -18.912 32.744 1.00 94.19 413 GLU A C 1
ATOM 3385 O O . GLU A 1 413 ? -0.001 -19.466 32.547 1.00 94.19 413 GLU A O 1
ATOM 3390 N N . LEU A 1 414 ? 1.217 -17.889 33.596 1.00 95.06 414 LEU A N 1
ATOM 3391 C CA . LEU A 1 414 ? 0.082 -17.334 34.336 1.00 95.06 414 LEU A CA 1
ATOM 3392 C C . LEU A 1 414 ? -0.939 -16.682 33.389 1.00 95.06 414 LEU A C 1
ATOM 3394 O O . LEU A 1 414 ? -2.139 -16.912 33.532 1.00 95.06 414 LEU A O 1
ATOM 3398 N N . GLU A 1 415 ? -0.478 -15.929 32.388 1.00 96.25 415 GLU A N 1
ATOM 3399 C CA . GLU A 1 415 ? -1.325 -15.367 31.332 1.00 96.25 415 GLU A CA 1
ATOM 3400 C C . GLU A 1 415 ? -2.083 -16.459 30.578 1.00 96.25 415 GLU A C 1
ATOM 3402 O O . GLU A 1 415 ? -3.294 -16.348 30.389 1.00 96.25 415 GLU A O 1
ATOM 3407 N N . TRP A 1 416 ? -1.390 -17.528 30.179 1.00 94.94 416 TRP A N 1
ATOM 3408 C CA . TRP A 1 416 ? -2.009 -18.662 29.503 1.00 94.94 416 TRP A CA 1
ATOM 3409 C C . TRP A 1 416 ? -3.074 -19.323 30.388 1.00 94.94 416 TRP A C 1
ATOM 3411 O O . TRP A 1 416 ? -4.188 -19.560 29.923 1.00 94.94 416 TRP A O 1
ATOM 3421 N N . MET A 1 417 ? -2.787 -19.543 31.678 1.00 93.62 417 MET A N 1
ATOM 3422 C CA . MET A 1 417 ? -3.745 -20.119 32.633 1.00 93.62 417 MET A CA 1
ATOM 3423 C C . MET A 1 417 ? -5.021 -19.277 32.769 1.00 93.62 417 MET A C 1
ATOM 3425 O O . MET A 1 417 ? -6.118 -19.837 32.807 1.00 93.62 417 MET A O 1
ATOM 3429 N N . LEU A 1 418 ? -4.894 -17.948 32.816 1.00 95.06 418 LEU A N 1
ATOM 3430 C CA . LEU A 1 418 ? -6.033 -17.021 32.850 1.00 95.06 418 LEU A CA 1
ATOM 3431 C C . LEU A 1 418 ? -6.774 -16.979 31.501 1.00 95.06 418 LEU A C 1
ATOM 3433 O O . LEU A 1 418 ? -8.005 -16.912 31.454 1.00 95.06 418 LEU A O 1
ATOM 3437 N N . GLY A 1 419 ? -6.029 -17.067 30.399 1.00 93.19 419 GLY A N 1
ATOM 3438 C CA . GLY A 1 419 ? -6.541 -17.056 29.033 1.00 93.19 419 GLY A CA 1
ATOM 3439 C C . GLY A 1 419 ? -7.385 -18.275 28.667 1.00 93.19 419 GLY A C 1
ATOM 3440 O O . GLY A 1 419 ? -8.388 -18.127 27.971 1.00 93.19 419 GLY A O 1
ATOM 3441 N N . GLN A 1 420 ? -7.059 -19.460 29.198 1.00 91.38 420 GLN A N 1
ATOM 3442 C CA . GLN A 1 420 ? -7.857 -20.686 29.007 1.00 91.38 420 GLN A CA 1
ATOM 3443 C C . GLN A 1 420 ? -9.322 -20.516 29.441 1.00 91.38 420 GLN A C 1
ATOM 3445 O O . GLN A 1 420 ? -10.221 -21.156 28.902 1.00 91.38 420 GLN A O 1
ATOM 3450 N N . ILE A 1 421 ? -9.565 -19.631 30.407 1.00 90.25 421 ILE A N 1
ATOM 3451 C CA . ILE A 1 421 ? -10.877 -19.377 31.009 1.00 90.25 421 ILE A CA 1
ATOM 3452 C C . ILE A 1 421 ? -11.489 -18.087 30.437 1.00 90.25 421 ILE A C 1
ATOM 3454 O O . ILE A 1 421 ? -12.536 -17.644 30.889 1.00 90.25 421 ILE A O 1
ATOM 3458 N N . LYS A 1 422 ? -10.837 -17.477 29.434 1.00 91.06 422 LYS A N 1
ATOM 3459 C CA . LYS A 1 422 ? -11.202 -16.197 28.803 1.00 91.06 422 LYS A CA 1
ATOM 3460 C C . LYS A 1 422 ? -11.183 -14.990 29.747 1.00 91.06 422 LYS A C 1
ATOM 3462 O O . LYS A 1 422 ? -11.644 -13.922 29.358 1.00 91.06 422 LYS A O 1
ATOM 3467 N N . ALA A 1 423 ? -10.588 -15.129 30.935 1.00 91.06 423 ALA A N 1
ATOM 3468 C CA . ALA A 1 423 ? -10.465 -14.035 31.896 1.00 91.06 423 ALA A CA 1
ATOM 3469 C C . ALA A 1 423 ? -9.565 -12.903 31.384 1.00 91.06 423 ALA A C 1
ATOM 3471 O O . ALA A 1 423 ? -9.719 -11.756 31.793 1.00 91.06 423 ALA A O 1
ATOM 3472 N N . VAL A 1 424 ? -8.642 -13.220 30.469 1.00 92.94 424 VAL A N 1
ATOM 3473 C CA . VAL A 1 424 ? -7.843 -12.248 29.716 1.00 92.94 424 VAL A CA 1
ATOM 3474 C C . VAL A 1 424 ? -7.831 -12.612 28.226 1.00 92.94 424 VAL A C 1
ATOM 3476 O O . VAL A 1 424 ? -7.739 -13.797 27.887 1.00 92.94 424 VAL A O 1
ATOM 3479 N N . PRO A 1 425 ? -7.887 -11.629 27.309 1.00 89.38 425 PRO A N 1
ATOM 3480 C CA . PRO A 1 425 ? -7.799 -11.869 25.870 1.00 89.38 425 PRO A CA 1
ATOM 3481 C C . PRO A 1 425 ? -6.338 -12.099 25.437 1.00 89.38 425 PRO A C 1
ATOM 3483 O O . PRO A 1 425 ? -5.706 -11.234 24.828 1.00 89.38 425 PRO A O 1
ATOM 3486 N N . THR A 1 426 ? -5.772 -13.261 25.780 1.00 88.69 426 THR A N 1
ATOM 3487 C CA . THR A 1 426 ? -4.391 -13.628 25.416 1.00 88.69 426 THR A CA 1
ATOM 3488 C C . THR A 1 426 ? -4.263 -14.101 23.962 1.00 88.69 426 THR A C 1
ATOM 3490 O O . THR A 1 426 ? -5.200 -14.635 23.371 1.00 88.69 426 THR A O 1
ATOM 3493 N N . LYS A 1 427 ? -3.062 -13.938 23.392 1.00 89.31 427 LYS A N 1
ATOM 3494 C CA . LYS A 1 427 ? -2.656 -14.533 22.106 1.00 89.31 427 LYS A CA 1
ATOM 3495 C C . LYS A 1 427 ? -1.964 -15.894 22.271 1.00 89.31 427 LYS A C 1
ATOM 3497 O O . LYS A 1 427 ? -1.681 -16.548 21.273 1.00 89.31 427 LYS A O 1
ATOM 3502 N N . ILE A 1 428 ? -1.647 -16.297 23.503 1.00 88.56 428 ILE A N 1
ATOM 3503 C CA . ILE A 1 428 ? -0.934 -17.540 23.801 1.00 88.56 428 ILE A CA 1
ATOM 3504 C C . ILE A 1 428 ? -1.951 -18.686 23.798 1.00 88.56 428 ILE A C 1
ATOM 3506 O O . ILE A 1 428 ? -2.762 -18.806 24.713 1.00 88.56 428 ILE A O 1
ATOM 3510 N N . THR A 1 429 ? -1.926 -19.518 22.758 1.00 84.75 429 THR A N 1
ATOM 3511 C CA . THR A 1 429 ? -2.847 -20.658 22.611 1.00 84.75 429 THR A CA 1
ATOM 3512 C C . THR A 1 429 ? -2.283 -21.949 23.203 1.00 84.75 429 THR A C 1
ATOM 3514 O O . THR A 1 429 ? -3.017 -22.721 23.818 1.00 84.75 429 THR A O 1
ATOM 3517 N N . GLU A 1 430 ? -0.977 -22.177 23.063 1.00 87.25 430 GLU A N 1
ATOM 3518 C CA . GLU A 1 430 ? -0.289 -23.376 23.553 1.00 87.25 430 GLU A CA 1
ATOM 3519 C C . GLU A 1 430 ? 0.351 -23.147 24.924 1.00 87.25 430 GLU A C 1
ATOM 3521 O O . GLU A 1 430 ? 0.770 -22.034 25.230 1.00 87.25 430 GLU A O 1
ATOM 3526 N N . ASP A 1 431 ? 0.436 -24.202 25.744 1.00 88.62 431 ASP A N 1
ATOM 3527 C CA . ASP A 1 431 ? 1.066 -24.128 27.065 1.00 88.62 431 ASP A CA 1
ATOM 3528 C C . ASP A 1 431 ? 2.562 -23.788 26.914 1.00 88.62 431 ASP A C 1
ATOM 3530 O O . ASP A 1 431 ? 3.308 -24.599 26.354 1.00 88.62 431 ASP A O 1
ATOM 3534 N N . PRO A 1 432 ? 3.029 -22.629 27.418 1.00 87.56 432 PRO A N 1
ATOM 3535 C CA . PRO A 1 432 ? 4.422 -22.216 27.280 1.00 87.56 432 PRO A CA 1
ATOM 3536 C C . PRO A 1 432 ? 5.391 -23.038 28.145 1.00 87.56 432 PRO A C 1
ATOM 3538 O O . PRO A 1 432 ? 6.603 -22.812 28.091 1.00 87.56 432 PRO A O 1
ATOM 3541 N N . LYS A 1 433 ? 4.900 -24.008 28.931 1.00 82.19 433 LYS A N 1
ATOM 3542 C CA . LYS A 1 433 ? 5.754 -24.912 29.702 1.00 82.19 433 LYS A CA 1
ATOM 3543 C C . LYS A 1 433 ? 6.681 -25.707 28.776 1.00 82.19 433 LYS A C 1
ATOM 3545 O O . LYS A 1 433 ? 6.198 -26.432 27.901 1.00 82.19 433 LYS A O 1
ATOM 3550 N N . PRO A 1 434 ? 8.007 -25.681 28.998 1.00 75.19 434 PRO A N 1
ATOM 3551 C CA . PRO A 1 434 ? 8.919 -26.517 28.234 1.00 75.19 434 PRO A CA 1
ATOM 3552 C C . PRO A 1 434 ? 8.581 -27.993 28.470 1.00 75.19 434 PRO A C 1
ATOM 3554 O O . PRO A 1 434 ? 8.607 -28.483 29.603 1.00 75.19 434 PRO A O 1
ATOM 3557 N N . LYS A 1 435 ? 8.251 -28.713 27.392 1.00 71.62 435 LYS A N 1
ATOM 3558 C CA . LYS A 1 435 ? 8.049 -30.164 27.443 1.00 71.62 435 LYS A CA 1
ATOM 3559 C C . LYS A 1 435 ? 9.384 -30.812 27.796 1.00 71.62 435 LYS A C 1
ATOM 3561 O O . LYS A 1 435 ? 10.367 -30.643 27.076 1.00 71.62 435 LYS A O 1
ATOM 3566 N N . ILE A 1 436 ? 9.419 -31.541 28.909 1.00 66.00 436 ILE A N 1
ATOM 3567 C CA . ILE A 1 436 ? 10.572 -32.363 29.274 1.00 66.00 436 ILE A CA 1
ATOM 3568 C C . ILE A 1 436 ? 10.712 -33.410 28.164 1.00 66.00 436 ILE A C 1
ATOM 3570 O O . ILE A 1 436 ? 9.826 -34.243 27.988 1.00 66.00 436 ILE A O 1
ATOM 3574 N N . LYS A 1 437 ? 11.776 -33.320 27.358 1.00 53.38 437 LYS A N 1
ATOM 3575 C CA . LYS A 1 437 ? 12.112 -34.373 26.398 1.00 53.38 437 LYS A CA 1
ATOM 3576 C C . LYS A 1 437 ? 12.596 -35.577 27.194 1.00 53.38 437 LYS A C 1
ATOM 3578 O O . LYS A 1 437 ? 13.608 -35.480 27.884 1.00 53.38 437 LYS A O 1
ATOM 3583 N N . ASP A 1 438 ? 11.878 -36.688 27.086 1.00 61.38 438 ASP A N 1
ATOM 3584 C CA . ASP A 1 438 ? 12.342 -37.971 27.600 1.00 61.38 438 ASP A CA 1
ATOM 3585 C C . ASP A 1 438 ? 13.586 -38.386 26.815 1.00 61.38 438 ASP A C 1
ATOM 3587 O O . ASP A 1 438 ? 13.505 -38.827 25.666 1.00 61.38 438 ASP A O 1
ATOM 3591 N N . VAL A 1 439 ? 14.753 -38.208 27.435 1.00 66.81 439 VAL A N 1
ATOM 3592 C CA . VAL A 1 439 ? 16.053 -38.529 26.832 1.00 66.81 439 VAL A CA 1
ATOM 3593 C C . VAL A 1 439 ? 16.098 -40.004 26.409 1.00 66.81 439 VAL A C 1
ATOM 3595 O O . VAL A 1 439 ? 16.679 -40.332 25.379 1.00 66.81 439 VAL A O 1
ATOM 3598 N N . LEU A 1 440 ? 15.392 -40.878 27.137 1.00 66.44 440 LEU A N 1
ATOM 3599 C CA . LEU A 1 440 ? 15.295 -42.310 26.850 1.00 66.44 440 LEU A CA 1
ATOM 3600 C C . LEU A 1 440 ? 14.673 -42.606 25.470 1.00 66.44 440 LEU A C 1
ATOM 3602 O O . LEU A 1 440 ? 15.179 -43.448 24.735 1.00 66.44 440 LEU A O 1
ATOM 3606 N N . PHE A 1 441 ? 13.613 -41.888 25.080 1.00 59.72 441 PHE A N 1
ATOM 3607 C CA . PHE A 1 441 ? 12.936 -42.103 23.794 1.00 59.72 441 PHE A CA 1
ATOM 3608 C C . PHE A 1 441 ? 13.646 -41.428 22.615 1.00 59.72 441 PHE A C 1
ATOM 3610 O O . PHE A 1 441 ? 13.508 -41.890 21.482 1.00 59.72 441 PHE A O 1
ATOM 3617 N N . SER A 1 442 ? 14.414 -40.357 22.850 1.00 60.38 442 SER A N 1
ATOM 3618 C CA . SER A 1 442 ? 15.234 -39.749 21.793 1.00 60.38 442 SER A CA 1
ATOM 3619 C C . SER A 1 442 ? 16.424 -40.619 21.393 1.00 60.38 442 SER A C 1
ATOM 3621 O O . SER A 1 442 ? 16.772 -40.635 20.218 1.00 60.38 442 SER A O 1
ATOM 3623 N N . THR A 1 443 ? 17.011 -41.366 22.334 1.00 60.59 443 THR A N 1
ATOM 3624 C CA . THR A 1 443 ? 18.145 -42.260 22.048 1.00 60.59 443 THR A CA 1
ATOM 3625 C C . THR A 1 443 ? 17.706 -43.498 21.262 1.00 60.59 443 THR A C 1
ATOM 3627 O O . THR A 1 443 ? 18.361 -43.871 20.297 1.00 60.59 443 THR A O 1
ATOM 3630 N N . LEU A 1 444 ? 16.542 -44.074 21.590 1.00 59.66 444 LEU A N 1
ATOM 3631 C CA . LEU A 1 444 ? 15.999 -45.255 20.898 1.00 59.66 444 LEU A CA 1
ATOM 3632 C C . LEU A 1 444 ? 15.605 -44.994 19.432 1.00 59.66 444 LEU A C 1
ATOM 3634 O O . LEU A 1 444 ? 15.632 -45.912 18.615 1.00 59.66 444 LEU A O 1
ATOM 3638 N N . ARG A 1 445 ? 15.239 -43.752 19.083 1.00 55.53 445 ARG A N 1
ATOM 3639 C CA . ARG A 1 445 ? 14.955 -43.372 17.687 1.00 55.53 445 ARG A CA 1
ATOM 3640 C C . ARG A 1 445 ? 16.212 -43.283 16.825 1.00 55.53 445 ARG A C 1
ATOM 3642 O O . ARG A 1 445 ? 16.134 -43.570 15.643 1.00 55.53 445 ARG A O 1
ATOM 3649 N N . HIS A 1 446 ? 17.356 -42.927 17.408 1.00 54.31 446 HIS A N 1
ATOM 3650 C CA . HIS A 1 446 ? 18.602 -42.826 16.648 1.00 54.31 446 HIS A CA 1
ATOM 3651 C C . HIS A 1 446 ? 19.148 -44.211 16.268 1.00 54.31 446 HIS A C 1
ATOM 3653 O O . HIS A 1 446 ? 19.609 -44.399 15.153 1.00 54.31 446 HIS A O 1
ATOM 3659 N N . GLU A 1 447 ? 19.015 -45.208 17.152 1.00 53.19 447 GLU A N 1
ATOM 3660 C CA . GLU A 1 447 ? 19.458 -46.587 16.872 1.00 53.19 447 GLU A CA 1
ATOM 3661 C C . GLU A 1 447 ? 18.594 -47.321 15.833 1.00 53.19 447 GLU A C 1
ATOM 3663 O O . GLU A 1 447 ? 19.040 -48.304 15.246 1.00 53.19 447 GLU A O 1
ATOM 3668 N N . THR A 1 448 ? 17.351 -46.883 15.607 1.00 52.12 448 THR A N 1
ATOM 3669 C CA . THR A 1 448 ? 16.449 -47.528 14.637 1.00 52.12 448 THR A CA 1
ATOM 3670 C C . THR A 1 448 ? 16.628 -47.005 13.214 1.00 52.12 448 THR A C 1
ATOM 3672 O O . THR A 1 448 ? 16.466 -47.788 12.278 1.00 52.12 448 THR A O 1
ATOM 3675 N N . ASP A 1 449 ? 17.024 -45.741 13.045 1.00 53.00 449 ASP A N 1
ATOM 3676 C CA . ASP A 1 449 ? 17.307 -45.162 11.726 1.00 53.00 449 ASP A CA 1
ATOM 3677 C C . ASP A 1 449 ? 18.643 -45.681 11.147 1.00 53.00 449 ASP A C 1
ATOM 3679 O O . ASP A 1 449 ? 18.722 -45.966 9.953 1.00 53.00 449 ASP A O 1
ATOM 3683 N N . ASP A 1 450 ? 19.649 -45.952 11.991 1.00 52.00 450 ASP A N 1
ATOM 3684 C CA . ASP A 1 450 ? 20.964 -46.466 11.557 1.00 52.00 450 ASP A CA 1
ATOM 3685 C C . ASP A 1 450 ? 20.924 -47.924 11.031 1.00 52.00 450 ASP A C 1
ATOM 3687 O O . ASP A 1 450 ? 21.846 -48.378 10.351 1.00 52.00 450 ASP A O 1
ATOM 3691 N N . LEU A 1 451 ? 19.855 -48.681 11.312 1.00 51.41 451 LEU A N 1
ATOM 3692 C CA . LEU A 1 451 ? 19.683 -50.060 10.827 1.00 51.41 451 LEU A CA 1
ATOM 3693 C C . LEU A 1 451 ? 18.922 -50.152 9.493 1.00 51.41 451 LEU A C 1
ATOM 3695 O O . LEU A 1 451 ? 18.915 -51.221 8.876 1.00 51.41 451 LEU A O 1
ATOM 3699 N N . ALA A 1 452 ? 18.301 -49.063 9.031 1.00 50.25 452 ALA A N 1
ATOM 3700 C CA . ALA A 1 452 ? 17.496 -49.051 7.809 1.00 50.25 452 ALA A CA 1
ATOM 3701 C C . ALA A 1 452 ? 18.307 -48.754 6.530 1.00 50.25 452 ALA A C 1
ATOM 3703 O O . ALA A 1 452 ? 17.849 -49.095 5.442 1.00 50.25 452 ALA A O 1
ATOM 3704 N N . GLU A 1 453 ? 19.517 -48.193 6.636 1.00 47.16 453 GLU A N 1
ATOM 3705 C CA . GLU A 1 453 ? 20.346 -47.799 5.477 1.00 47.16 453 GLU A CA 1
ATOM 3706 C C . GLU A 1 453 ? 21.304 -48.892 4.953 1.00 47.16 453 GLU A C 1
ATOM 3708 O O . GLU A 1 453 ? 22.082 -48.640 4.037 1.00 47.16 453 GLU A O 1
ATOM 3713 N N . SER A 1 454 ? 21.266 -50.125 5.481 1.00 44.28 454 SER A N 1
ATOM 3714 C CA . SER A 1 454 ? 22.239 -51.178 5.108 1.00 44.28 454 SER A CA 1
ATOM 3715 C C . SER A 1 454 ? 21.760 -52.237 4.103 1.00 44.28 454 SER A C 1
ATOM 3717 O O . SER A 1 454 ? 22.489 -53.194 3.851 1.00 44.28 454 SER A O 1
ATOM 3719 N N . ASN A 1 455 ? 20.583 -52.084 3.489 1.00 46.28 455 ASN A N 1
ATOM 3720 C CA . ASN A 1 455 ? 20.075 -53.041 2.498 1.00 46.28 455 ASN A CA 1
ATOM 3721 C C . ASN A 1 455 ? 19.714 -52.364 1.170 1.00 46.28 455 ASN A C 1
ATOM 3723 O O . ASN A 1 455 ? 18.542 -52.119 0.914 1.00 46.28 455 ASN A O 1
ATOM 3727 N N . ASP A 1 456 ? 20.711 -52.166 0.310 1.00 45.75 456 ASP A N 1
ATOM 3728 C CA . ASP A 1 456 ? 20.518 -52.139 -1.143 1.00 45.75 456 ASP A CA 1
ATOM 3729 C C . ASP A 1 456 ? 21.615 -53.009 -1.782 1.00 45.75 456 ASP A C 1
ATOM 3731 O O . ASP A 1 456 ? 22.810 -52.737 -1.641 1.00 45.75 456 ASP A O 1
ATOM 3735 N N . TRP A 1 457 ? 21.176 -54.113 -2.398 1.00 45.53 457 TRP A N 1
ATOM 3736 C CA . TRP A 1 457 ? 21.966 -55.072 -3.181 1.00 45.53 457 TRP A CA 1
ATOM 3737 C C . TRP A 1 457 ? 21.939 -54.714 -4.663 1.00 45.53 457 TRP A C 1
ATOM 3739 O O . TRP A 1 457 ? 20.833 -54.393 -5.157 1.00 45.53 457 TRP A O 1
#